Protein 2DTX (pdb70)

Radius of gyration: 23.54 Å; Cα contacts (8 Å, |Δi|>4): 1159; chains: 2; bounding box: 66×57×64 Å

Organism: Thermoplasma acidophilum (strain ATCC 25905 / DSM 1728 / JCM 9062 / NBRC 15155 / AMRC-C165) (NCBI:txid273075)

Nearest PDB structures (foldseek):
  2dtd-assembly1_A  TM=1.004E+00  e=1.703E-52  Thermoplasma acidophilum
  3vtz-assembly1_D  TM=9.836E-01  e=6.940E-35  Thermoplasma volcanium GSS1
  3vtz-assembly1_A  TM=9.794E-01  e=1.185E-34  Thermoplasma volcanium GSS1
  3vtz-assembly1_B  TM=9.765E-01  e=1.008E-33  Thermoplasma volcanium GSS1
  3uxy-assembly1_D  TM=9.498E-01  e=9.913E-24  Cereibacter sphaeroides 2.4.1

CATH classification: 3.40.50.720

Structure (mmCIF, N/CA/C/O backbone):
data_2DTX
#
_entry.id   2DTX
#
_cell.length_a   81.879
_cell.length_b   81.879
_cell.length_c   138.279
_cell.angle_alpha   90.00
_cell.angle_beta   90.00
_cell.angle_gamma   120.00
#
_symmetry.space_group_name_H-M   'P 32 2 1'
#
loop_
_entity.id
_entity.type
_entity.pdbx_description
1 polymer 'Glucose 1-dehydrogenase related protein'
2 non-polymer beta-D-mannopyranose
3 non-polymer 'SULFATE ION'
4 water water
#
loop_
_atom_site.group_PDB
_atom_site.id
_atom_site.type_symbol
_atom_site.label_atom_id
_atom_site.label_alt_id
_atom_site.label_comp_id
_atom_site.label_asym_id
_atom_site.label_entity_id
_atom_site.label_seq_id
_atom_site.pdbx_PDB_ins_code
_atom_site.Cartn_x
_atom_site.Cartn_y
_atom_site.Cartn_z
_atom_site.occupancy
_atom_site.B_iso_or_equiv
_atom_site.auth_seq_id
_atom_site.auth_comp_id
_atom_site.auth_asym_id
_atom_site.auth_atom_id
_atom_site.pdbx_PDB_model_num
ATOM 1 N N . GLY A 1 2 ? 25.750 -19.682 47.143 1.00 34.26 1 GLY A N 1
ATOM 2 C CA . GLY A 1 2 ? 25.310 -20.094 45.789 1.00 32.45 1 GLY A CA 1
ATOM 3 C C . GLY A 1 2 ? 23.839 -19.818 45.537 1.00 31.96 1 GLY A C 1
ATOM 4 O O . GLY A 1 2 ? 23.204 -19.036 46.252 1.00 33.36 1 GLY A O 1
ATOM 5 N N . PHE A 1 3 ? 23.294 -20.462 44.513 1.00 29.22 2 PHE A N 1
ATOM 6 C CA . PHE A 1 3 ? 21.894 -20.292 44.152 1.00 26.87 2 PHE A CA 1
ATOM 7 C C . PHE A 1 3 ? 21.162 -21.606 44.413 1.00 26.14 2 PHE A C 1
ATOM 8 O O . PHE A 1 3 ? 21.050 -22.484 43.543 1.00 23.64 2 PHE A O 1
ATOM 16 N N . SER A 1 4 ? 20.674 -21.721 45.645 1.00 23.88 3 SER A N 1
ATOM 17 C CA . SER A 1 4 ? 19.982 -22.908 46.130 1.00 23.63 3 SER A CA 1
ATOM 18 C C . SER A 1 4 ? 18.891 -23.462 45.228 1.00 21.53 3 SER A C 1
ATOM 19 O O . SER A 1 4 ? 18.659 -24.674 45.200 1.00 20.59 3 SER A O 1
ATOM 22 N N . ASP A 1 5 ? 18.215 -22.588 44.489 1.00 17.84 4 ASP A N 1
ATOM 23 C CA . ASP A 1 5 ? 17.125 -23.044 43.645 1.00 15.53 4 ASP A CA 1
ATOM 24 C C . ASP A 1 5 ? 17.571 -23.967 42.507 1.00 13.19 4 ASP A C 1
ATOM 25 O O . ASP A 1 5 ? 16.752 -24.676 41.936 1.00 13.57 4 ASP A O 1
ATOM 30 N N . LEU A 1 6 ? 18.865 -23.958 42.205 1.00 13.47 5 LEU A N 1
ATOM 31 C CA . LEU A 1 6 ? 19.394 -24.788 41.125 1.00 13.25 5 LEU A CA 1
ATOM 32 C C . LEU A 1 6 ? 19.564 -26.241 41.544 1.00 14.58 5 LEU A C 1
ATOM 33 O O . LEU A 1 6 ? 19.686 -27.124 40.689 1.00 15.41 5 LEU A O 1
ATOM 38 N N . ARG A 1 7 ? 19.537 -26.511 42.844 1.00 13.58 6 ARG A N 1
ATOM 39 C CA . ARG A 1 7 ? 19.725 -27.891 43.285 1.00 14.06 6 ARG A CA 1
ATOM 40 C C . ARG A 1 7 ? 18.690 -28.865 42.728 1.00 13.95 6 ARG A C 1
ATOM 41 O O . ARG A 1 7 ? 17.488 -28.581 42.677 1.00 13.83 6 ARG A O 1
ATOM 49 N N . ASP A 1 8 ? 19.206 -30.019 42.289 1.00 15.38 7 ASP A N 1
ATOM 50 C CA . ASP A 1 8 ? 18.437 -31.114 41.709 1.00 16.55 7 ASP A CA 1
ATOM 51 C C . ASP A 1 8 ? 17.824 -30.851 40.339 1.00 16.69 7 ASP A C 1
ATOM 52 O O . ASP A 1 8 ? 17.206 -31.742 39.768 1.00 18.74 7 ASP A O 1
ATOM 57 N N . LYS A 1 9 ? 17.984 -29.638 39.814 1.00 15.39 8 LYS A N 1
ATOM 58 C CA . LYS A 1 9 ? 17.429 -29.322 38.507 1.00 14.89 8 LYS A CA 1
ATOM 59 C C . LYS A 1 9 ? 18.311 -29.866 37.399 1.00 13.03 8 LYS A C 1
ATOM 60 O O . LYS A 1 9 ? 19.539 -29.958 37.558 1.00 14.05 8 LYS A O 1
ATOM 66 N N . VAL A 1 10 ? 17.667 -30.232 36.293 1.00 12.59 9 VAL A N 1
ATOM 67 C CA . VAL A 1 10 ? 18.376 -30.788 35.137 1.00 11.41 9 VAL A CA 1
ATOM 68 C C . VAL A 1 10 ? 18.913 -29.634 34.297 1.00 11.45 9 VAL A C 1
ATOM 69 O O . VAL A 1 10 ? 18.157 -28.777 33.847 1.00 12.14 9 VAL A O 1
ATOM 73 N N . VAL A 1 11 ? 20.226 -29.649 34.099 1.00 10.78 10 VAL A N 1
ATOM 74 C CA . VAL A 1 11 ? 20.945 -28.613 33.381 1.00 11.47 10 VAL A CA 1
ATOM 75 C C . VAL A 1 11 ? 21.771 -29.224 32.253 1.00 12.15 10 VAL A C 1
ATOM 76 O O . VAL A 1 11 ? 22.598 -30.115 32.486 1.00 12.20 10 VAL A O 1
ATOM 80 N N . ILE A 1 12 ? 21.538 -28.741 31.038 1.00 10.96 11 ILE A N 1
ATOM 81 C CA . ILE A 1 12 ? 22.291 -29.207 29.881 1.00 11.60 11 ILE A CA 1
ATOM 82 C C . ILE A 1 12 ? 23.285 -28.104 29.532 1.00 11.96 11 ILE A C 1
ATOM 83 O O . ILE A 1 12 ? 22.904 -26.936 29.473 1.00 12.62 11 ILE A O 1
ATOM 88 N N . VAL A 1 13 ? 24.551 -28.463 29.335 1.00 11.40 12 VAL A N 1
ATOM 89 C CA . VAL A 1 13 ? 25.559 -27.484 28.933 1.00 12.02 12 VAL A CA 1
ATOM 90 C C . VAL A 1 13 ? 26.248 -28.015 27.674 1.00 12.20 12 VAL A C 1
ATOM 91 O O . VAL A 1 13 ? 26.733 -29.148 27.675 1.00 13.91 12 VAL A O 1
ATOM 95 N N . THR A 1 14 ? 26.287 -27.224 26.598 1.00 11.80 13 THR A N 1
ATOM 96 C CA . THR A 1 14 ? 26.966 -27.712 25.400 1.00 12.91 13 THR A CA 1
ATOM 97 C C . THR A 1 14 ? 28.437 -27.299 25.414 1.00 13.94 13 THR A C 1
ATOM 98 O O . THR A 1 14 ? 28.803 -26.257 25.977 1.00 13.74 13 THR A O 1
ATOM 102 N N . GLY A 1 15 ? 29.285 -28.137 24.827 1.00 15.11 14 GLY A N 1
ATOM 103 C CA . GLY A 1 15 ? 30.712 -27.844 24.778 1.00 16.53 14 GLY A CA 1
ATOM 104 C C . GLY A 1 15 ? 31.314 -27.693 26.165 1.00 17.57 14 GLY A C 1
ATOM 105 O O . GLY A 1 15 ? 32.083 -26.756 26.428 1.00 17.24 14 GLY A O 1
ATOM 106 N N . ALA A 1 16 ? 31.011 -28.647 27.043 1.00 17.25 15 ALA A N 1
ATOM 107 C CA . ALA A 1 16 ? 31.471 -28.585 28.421 1.00 19.56 15 ALA A CA 1
ATOM 108 C C . ALA A 1 16 ? 32.587 -29.548 28.791 1.00 20.48 15 ALA A C 1
ATOM 109 O O . ALA A 1 16 ? 32.706 -29.934 29.945 1.00 21.30 15 ALA A O 1
ATOM 111 N N . SER A 1 17 ? 33.403 -29.929 27.818 1.00 22.61 16 SER A N 1
ATOM 112 C CA . SER A 1 17 ? 34.504 -30.834 28.103 1.00 25.38 16 SER A CA 1
ATOM 113 C C . SER A 1 17 ? 35.772 -30.088 28.517 1.00 26.12 16 SER A C 1
ATOM 114 O O . SER A 1 17 ? 36.676 -30.676 29.115 1.00 27.11 16 SER A O 1
ATOM 117 N N . MET A 1 18 ? 35.838 -28.793 28.215 1.00 25.54 17 MET A N 1
ATOM 118 C CA . MET A 1 18 ? 37.001 -27.983 28.577 1.00 25.49 17 MET A CA 1
ATOM 119 C C . MET A 1 18 ? 36.619 -26.510 28.739 1.00 23.45 17 MET A C 1
ATOM 120 O O . MET A 1 18 ? 35.476 -26.134 28.499 1.00 22.15 17 MET A O 1
ATOM 125 N N . GLY A 1 19 ? 37.593 -25.700 29.150 1.00 21.04 18 GLY A N 1
ATOM 126 C CA . GLY A 1 19 ? 37.414 -24.263 29.299 1.00 20.98 18 GLY A CA 1
ATOM 127 C C . GLY A 1 19 ? 36.194 -23.745 30.030 1.00 18.31 18 GLY A C 1
ATOM 128 O O . GLY A 1 19 ? 35.809 -24.272 31.069 1.00 19.38 18 GLY A O 1
ATOM 129 N N . ILE A 1 20 ? 35.592 -22.694 29.482 1.00 17.11 19 ILE A N 1
ATOM 130 C CA . ILE A 1 20 ? 34.421 -22.092 30.089 1.00 16.25 19 ILE A CA 1
ATOM 131 C C . ILE A 1 20 ? 33.289 -23.098 30.261 1.00 14.43 19 ILE A C 1
ATOM 132 O O . ILE A 1 20 ? 32.649 -23.134 31.308 1.00 15.17 19 ILE A O 1
ATOM 137 N N . GLY A 1 21 ? 33.048 -23.922 29.243 1.00 14.84 20 GLY A N 1
ATOM 138 C CA . GLY A 1 21 ? 31.980 -24.904 29.330 1.00 14.34 20 GLY A CA 1
ATOM 139 C C . GLY A 1 21 ? 32.171 -25.865 30.485 1.00 13.88 20 GLY A C 1
ATOM 140 O O . GLY A 1 21 ? 31.219 -26.213 31.184 1.00 13.40 20 GLY A O 1
ATOM 141 N N . ARG A 1 22 ? 33.406 -26.307 30.695 1.00 14.79 21 ARG A N 1
ATOM 142 C CA . ARG A 1 22 ? 33.665 -27.221 31.792 1.00 16.52 21 ARG A CA 1
ATOM 143 C C . ARG A 1 22 ? 33.471 -26.494 33.122 1.00 15.33 21 ARG A C 1
ATOM 144 O O . ARG A 1 22 ? 32.944 -27.053 34.068 1.00 16.19 21 ARG A O 1
ATOM 152 N N . ALA A 1 23 ? 33.878 -25.232 33.174 1.00 14.73 22 ALA A N 1
ATOM 153 C CA . ALA A 1 23 ? 33.729 -24.454 34.393 1.00 15.08 22 ALA A CA 1
ATOM 154 C C . ALA A 1 23 ? 32.249 -24.267 34.712 1.00 13.72 22 ALA A C 1
ATOM 155 O O . ALA A 1 23 ? 31.835 -24.312 35.876 1.00 14.63 22 ALA A O 1
ATOM 157 N N . ILE A 1 24 ? 31.442 -24.058 33.679 1.00 13.30 23 ILE A N 1
ATOM 158 C CA . ILE A 1 24 ? 30.001 -23.892 33.889 1.00 13.14 23 ILE A CA 1
ATOM 159 C C . ILE A 1 24 ? 29.399 -25.196 34.400 1.00 13.74 23 ILE A C 1
ATOM 160 O O . ILE A 1 24 ? 28.636 -25.213 35.363 1.00 14.12 23 ILE A O 1
ATOM 165 N N . ALA A 1 25 ? 29.758 -26.304 33.760 1.00 13.75 24 ALA A N 1
ATOM 166 C CA . ALA A 1 25 ? 29.235 -27.596 34.191 1.00 14.51 24 ALA A CA 1
ATOM 167 C C . ALA A 1 25 ? 29.609 -27.868 35.649 1.00 14.20 24 ALA A C 1
ATOM 168 O O . ALA A 1 25 ? 28.765 -28.289 36.439 1.00 15.69 24 ALA A O 1
ATOM 170 N N . GLU A 1 26 ? 30.864 -27.613 36.009 1.00 14.84 25 GLU A N 1
ATOM 171 C CA . GLU A 1 26 ? 31.323 -27.851 37.379 1.00 16.09 25 GLU A CA 1
ATOM 172 C C . GLU A 1 26 ? 30.599 -26.969 38.398 1.00 16.61 25 GLU A C 1
ATOM 173 O O . GLU A 1 26 ? 30.278 -27.427 39.503 1.00 17.00 25 GLU A O 1
ATOM 179 N N . ARG A 1 27 ? 30.341 -25.712 38.040 1.00 14.84 26 ARG A N 1
ATOM 180 C CA . ARG A 1 27 ? 29.619 -24.818 38.947 1.00 14.47 26 ARG A CA 1
ATOM 181 C C . ARG A 1 27 ? 28.215 -25.358 39.202 1.00 13.32 26 ARG A C 1
ATOM 182 O O . ARG A 1 27 ? 27.755 -25.388 40.342 1.00 14.22 26 ARG A O 1
ATOM 190 N N . PHE A 1 28 ? 27.509 -25.773 38.153 1.00 12.51 27 PHE A N 1
ATOM 191 C CA . PHE A 1 28 ? 26.181 -26.329 38.369 1.00 12.81 27 PHE A CA 1
ATOM 192 C C . PHE A 1 28 ? 26.246 -27.614 39.207 1.00 13.82 27 PHE A C 1
ATOM 193 O O . PHE A 1 28 ? 25.354 -27.862 40.013 1.00 14.79 27 PHE A O 1
ATOM 201 N N . VAL A 1 29 ? 27.283 -28.427 39.018 1.00 14.84 28 VAL A N 1
ATOM 202 C CA . VAL A 1 29 ? 27.409 -29.635 39.837 1.00 15.80 28 VAL A CA 1
ATOM 203 C C . VAL A 1 29 ? 27.556 -29.180 41.297 1.00 17.03 28 VAL A C 1
ATOM 204 O O . VAL A 1 29 ? 26.925 -29.742 42.197 1.00 16.53 28 VAL A O 1
ATOM 208 N N . ASP A 1 30 ? 28.362 -28.151 41.532 1.00 16.81 29 ASP A N 1
ATOM 209 C CA . ASP A 1 30 ? 28.546 -27.657 42.903 1.00 17.74 29 ASP A CA 1
ATOM 210 C C . ASP A 1 30 ? 27.246 -27.105 43.495 1.00 18.18 29 ASP A C 1
ATOM 211 O O . ASP A 1 30 ? 27.064 -27.122 44.720 1.00 18.82 29 ASP A O 1
ATOM 216 N N . GLU A 1 31 ? 26.346 -26.624 42.635 1.00 16.09 30 GLU A N 1
ATOM 217 C CA . GLU A 1 31 ? 25.058 -26.097 43.080 1.00 17.15 30 GLU A CA 1
ATOM 218 C C . GLU A 1 31 ? 24.079 -27.234 43.362 1.00 17.51 30 GLU A C 1
ATOM 219 O O . GLU A 1 31 ? 22.958 -27.006 43.826 1.00 18.50 30 GLU A O 1
ATOM 225 N N . GLY A 1 32 ? 24.502 -28.461 43.071 1.00 16.66 31 GLY A N 1
ATOM 226 C CA . GLY A 1 32 ? 23.633 -29.599 43.300 1.00 16.43 31 GLY A CA 1
ATOM 227 C C . GLY A 1 32 ? 22.751 -30.001 42.130 1.00 15.40 31 GLY A C 1
ATOM 228 O O . GLY A 1 32 ? 21.878 -30.841 42.285 1.00 16.26 31 GLY A O 1
ATOM 229 N N . SER A 1 33 ? 22.960 -29.404 40.957 1.00 15.14 32 SER A N 1
ATOM 230 C CA . SER A 1 33 ? 22.157 -29.743 39.795 1.00 14.09 32 SER A CA 1
ATOM 231 C C . SER A 1 33 ? 22.591 -31.075 39.179 1.00 14.39 32 SER A C 1
ATOM 232 O O . SER A 1 33 ? 23.675 -31.581 39.473 1.00 16.25 32 SER A O 1
ATOM 235 N N . LYS A 1 34 ? 21.723 -31.615 38.332 1.00 14.88 33 LYS A N 1
ATOM 236 C CA . LYS A 1 34 ? 21.982 -32.843 37.579 1.00 14.91 33 LYS A CA 1
ATOM 237 C C . LYS A 1 34 ? 22.414 -32.279 36.225 1.00 13.14 33 LYS A C 1
ATOM 238 O O . LYS A 1 34 ? 21.586 -31.766 35.467 1.00 14.35 33 LYS A O 1
ATOM 244 N N . VAL A 1 35 ? 23.710 -32.374 35.938 1.00 14.57 34 VAL A N 1
ATOM 245 C CA . VAL A 1 35 ? 24.286 -31.792 34.726 1.00 14.09 34 VAL A CA 1
ATOM 246 C C . VAL A 1 35 ? 24.651 -32.776 33.634 1.00 14.81 34 VAL A C 1
ATOM 247 O O . VAL A 1 35 ? 25.199 -33.843 33.921 1.00 15.83 34 VAL A O 1
ATOM 251 N N . ILE A 1 36 ? 24.335 -32.410 32.393 1.00 14.34 35 ILE A N 1
ATOM 252 C CA . ILE A 1 36 ? 24.673 -33.236 31.237 1.00 14.44 35 ILE A CA 1
ATOM 253 C C . ILE A 1 36 ? 25.386 -32.375 30.209 1.00 15.65 35 ILE A C 1
ATOM 254 O O . ILE A 1 36 ? 24.872 -31.335 29.778 1.00 15.53 35 ILE A O 1
ATOM 259 N N . ASP A 1 37 ? 26.571 -32.830 29.822 1.00 15.27 36 ASP A N 1
ATOM 260 C CA . ASP A 1 37 ? 27.406 -32.160 28.832 1.00 15.75 36 ASP A CA 1
ATOM 261 C C . ASP A 1 37 ? 27.120 -32.724 27.447 1.00 16.09 36 ASP A C 1
ATOM 262 O O . ASP A 1 37 ? 27.072 -33.945 27.270 1.00 17.73 36 ASP A O 1
ATOM 267 N N . LEU A 1 38 ? 26.855 -31.854 26.478 1.00 14.63 37 LEU A N 1
ATOM 268 C CA . LEU A 1 38 ? 26.665 -32.304 25.092 1.00 15.14 37 LEU A CA 1
ATOM 269 C C . LEU A 1 38 ? 27.884 -31.785 24.334 1.00 16.20 37 LEU A C 1
ATOM 270 O O . LEU A 1 38 ? 28.035 -30.578 24.116 1.00 15.75 37 LEU A O 1
ATOM 275 N N . SER A 1 39 ? 28.781 -32.694 23.962 1.00 15.58 38 SER A N 1
ATOM 276 C CA . SER A 1 39 ? 29.964 -32.283 23.227 1.00 16.64 38 SER A CA 1
ATOM 277 C C . SER A 1 39 ? 30.527 -33.458 22.446 1.00 18.70 38 SER A C 1
ATOM 278 O O . SER A 1 39 ? 30.137 -34.610 22.666 1.00 17.39 38 SER A O 1
ATOM 281 N N . ILE A 1 40 ? 31.443 -33.165 21.533 1.00 20.86 39 ILE A N 1
ATOM 282 C CA . ILE A 1 40 ? 32.054 -34.227 20.741 1.00 25.19 39 ILE A CA 1
ATOM 283 C C . ILE A 1 40 ? 33.204 -34.918 21.480 1.00 28.17 39 ILE A C 1
ATOM 284 O O . ILE A 1 40 ? 33.580 -36.045 21.138 1.00 29.66 39 ILE A O 1
ATOM 289 N N . HIS A 1 41 ? 33.756 -34.256 22.492 1.00 29.86 40 HIS A N 1
ATOM 290 C CA . HIS A 1 41 ? 34.860 -34.825 23.267 1.00 33.44 40 HIS A CA 1
ATOM 291 C C . HIS A 1 41 ? 34.390 -35.341 24.621 1.00 34.65 40 HIS A C 1
ATOM 292 O O . HIS A 1 41 ? 33.523 -34.746 25.252 1.00 33.94 40 HIS A O 1
ATOM 299 N N . ASP A 1 42 ? 34.976 -36.444 25.072 1.00 37.49 41 ASP A N 1
ATOM 300 C CA . ASP A 1 42 ? 34.616 -37.012 26.366 1.00 40.50 41 ASP A CA 1
ATOM 301 C C . ASP A 1 42 ? 35.349 -36.210 27.445 1.00 41.64 41 ASP A C 1
ATOM 302 O O . ASP A 1 42 ? 36.577 -36.097 27.420 1.00 41.55 41 ASP A O 1
ATOM 307 N N . PRO A 1 43 ? 34.604 -35.643 28.407 1.00 42.52 42 PRO A N 1
ATOM 308 C CA . PRO A 1 43 ? 35.205 -34.850 29.484 1.00 43.62 42 PRO A CA 1
ATOM 309 C C . PRO A 1 43 ? 36.084 -35.671 30.420 1.00 44.99 42 PRO A C 1
ATOM 310 O O . PRO A 1 43 ? 36.656 -35.136 31.374 1.00 45.60 42 PRO A O 1
ATOM 314 N N . GLY A 1 44 ? 36.199 -36.963 30.133 1.00 45.62 43 GLY A N 1
ATOM 3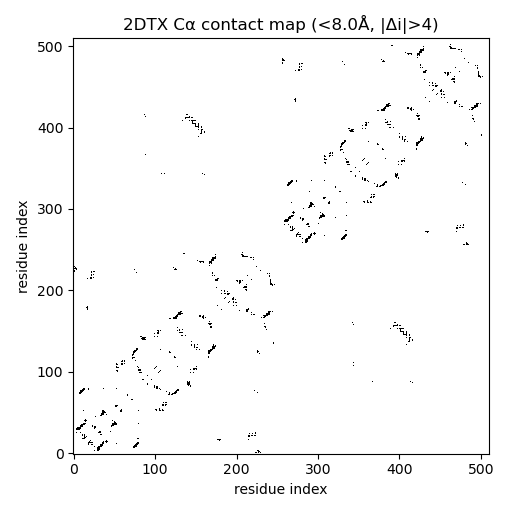15 C CA . GLY A 1 44 ? 36.999 -37.832 30.973 1.00 46.65 43 GLY A CA 1
ATOM 316 C C . GLY A 1 44 ? 36.307 -37.973 32.312 1.00 47.26 43 GLY A C 1
ATOM 317 O O . GLY A 1 44 ? 35.091 -37.795 32.404 1.00 47.93 43 GLY A O 1
ATOM 318 N N . GLU A 1 45 ? 37.067 -38.290 33.354 1.00 47.42 44 GLU A N 1
ATOM 319 C CA . GLU A 1 45 ? 36.482 -38.434 34.679 1.00 47.22 44 GLU A CA 1
ATOM 320 C C . GLU A 1 45 ? 35.910 -37.096 35.139 1.00 46.11 44 GLU A C 1
ATOM 321 O O . GLU A 1 45 ? 36.642 -36.194 35.539 1.00 46.33 44 GLU A O 1
ATOM 327 N N . ALA A 1 46 ? 34.591 -36.969 35.055 1.00 44.53 45 ALA A N 1
ATOM 328 C CA . ALA A 1 46 ? 33.912 -35.745 35.461 1.00 42.07 45 ALA A CA 1
ATOM 329 C C . ALA A 1 46 ? 32.738 -36.115 36.346 1.00 40.83 45 ALA A C 1
ATOM 330 O O . ALA A 1 46 ? 32.253 -37.248 36.305 1.00 40.93 45 ALA A O 1
ATOM 332 N N . LYS A 1 47 ? 32.284 -35.160 37.148 1.00 38.28 46 LYS A N 1
ATOM 333 C CA . LYS A 1 47 ? 31.163 -35.400 38.042 1.00 36.39 46 LYS A CA 1
ATOM 334 C C . LYS A 1 47 ? 29.841 -35.239 37.311 1.00 33.78 46 LYS A C 1
ATOM 335 O O . LYS A 1 47 ? 28.785 -35.582 37.839 1.00 35.59 46 LYS A O 1
ATOM 341 N N . TYR A 1 48 ? 29.891 -34.719 36.093 1.00 28.67 47 TYR A N 1
ATOM 342 C CA . TYR A 1 48 ? 28.668 -34.558 35.331 1.00 24.09 47 TYR A CA 1
ATOM 343 C C . TYR A 1 48 ? 28.552 -35.626 34.244 1.00 22.03 47 TYR A C 1
ATOM 344 O O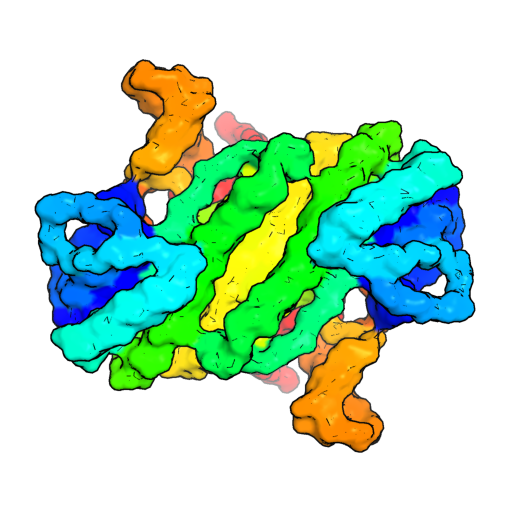 . TYR A 1 48 ? 29.532 -36.282 33.892 1.00 21.86 47 TYR A O 1
ATOM 353 N N . ASP A 1 49 ? 27.338 -35.804 33.743 1.00 21.09 48 ASP A N 1
ATOM 354 C CA . ASP A 1 49 ? 27.043 -36.790 32.707 1.00 21.50 48 ASP A CA 1
ATOM 355 C C . ASP A 1 49 ? 27.511 -36.231 31.367 1.00 21.03 48 ASP A C 1
ATOM 356 O O . ASP A 1 49 ? 27.754 -35.027 31.245 1.00 20.04 48 ASP A O 1
ATOM 361 N N . HIS A 1 50 ? 27.665 -37.099 30.370 1.00 19.91 49 HIS A N 1
ATOM 362 C CA . HIS A 1 50 ? 28.094 -36.664 29.041 1.00 19.05 49 HIS A CA 1
ATOM 363 C C . HIS A 1 50 ? 27.427 -37.495 27.961 1.00 19.16 49 HIS A C 1
ATOM 364 O O . HIS A 1 50 ? 27.210 -38.704 28.131 1.00 19.16 49 HIS A O 1
ATOM 371 N N . ILE A 1 51 ? 27.058 -36.835 26.866 1.00 17.71 50 ILE A N 1
ATOM 372 C CA . ILE A 1 51 ? 26.486 -37.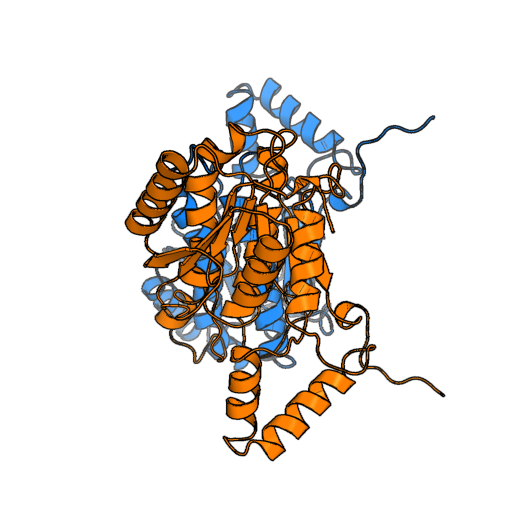522 25.710 1.00 17.73 50 ILE A CA 1
ATOM 373 C C . ILE A 1 51 ? 27.266 -37.012 24.516 1.00 18.51 50 ILE A C 1
ATOM 374 O O . ILE A 1 51 ? 27.415 -35.807 24.341 1.00 17.24 50 ILE A O 1
ATOM 379 N N . GLU A 1 52 ? 27.794 -37.933 23.710 1.00 18.34 51 GLU A N 1
ATOM 380 C CA . GLU A 1 52 ? 28.547 -37.548 22.529 1.00 19.28 51 GLU A CA 1
ATOM 381 C C . GLU A 1 52 ? 27.559 -36.853 21.602 1.00 17.98 51 GLU A C 1
ATOM 382 O O . GLU A 1 52 ? 26.551 -37.434 21.183 1.00 17.20 51 GLU A O 1
ATOM 388 N N . CYS A 1 53 ? 27.832 -35.591 21.285 1.00 15.45 52 CYS A N 1
ATOM 389 C CA . CYS A 1 53 ? 26.909 -34.853 20.442 1.00 15.21 52 CYS A CA 1
ATOM 390 C C . CYS A 1 53 ? 27.581 -33.695 19.710 1.00 15.00 52 CYS A C 1
ATOM 391 O O . CYS A 1 53 ? 28.288 -32.886 20.328 1.00 16.45 52 CYS A O 1
ATOM 394 N N . ASP A 1 54 ? 27.371 -33.642 18.396 1.00 14.53 53 ASP A N 1
ATOM 395 C CA . ASP A 1 54 ? 27.897 -32.585 17.535 1.00 14.90 53 ASP A CA 1
ATOM 396 C C . ASP A 1 54 ? 26.739 -31.594 17.395 1.00 15.29 53 ASP A C 1
ATOM 397 O O . ASP A 1 54 ? 25.713 -31.916 16.804 1.00 13.78 53 ASP A O 1
ATOM 402 N N . VAL A 1 55 ? 26.897 -30.389 17.952 1.00 14.16 54 VAL A N 1
ATOM 403 C CA . VAL A 1 55 ? 25.823 -29.406 17.881 1.00 14.11 54 VAL A CA 1
ATOM 404 C C . VAL A 1 55 ? 25.428 -28.940 16.488 1.00 13.53 54 VAL A C 1
ATOM 405 O O . VAL A 1 55 ? 24.385 -28.313 16.339 1.00 15.37 54 VAL A O 1
ATOM 409 N N . THR A 1 56 ? 26.239 -29.234 15.466 1.00 14.01 55 THR A N 1
ATOM 410 C CA . THR A 1 56 ? 25.865 -28.829 14.115 1.00 14.71 55 THR A CA 1
ATOM 411 C C . THR A 1 56 ? 24.949 -29.859 13.445 1.00 14.77 55 THR A C 1
ATOM 412 O O . THR A 1 56 ? 24.448 -29.629 12.346 1.00 14.60 55 THR A O 1
ATOM 416 N N . ASN A 1 57 ? 24.744 -30.990 14.117 1.00 14.42 56 ASN A N 1
ATOM 417 C CA . ASN A 1 57 ? 23.879 -32.058 13.608 1.00 14.26 56 ASN A CA 1
ATOM 418 C C . ASN A 1 57 ? 22.558 -31.958 14.368 1.00 13.73 56 ASN A C 1
ATOM 419 O O . ASN A 1 57 ? 22.456 -32.422 15.503 1.00 16.03 56 ASN A O 1
ATOM 424 N N . PRO A 1 58 ? 21.530 -31.363 13.748 1.00 13.39 57 PRO A N 1
ATOM 425 C CA . PRO A 1 58 ? 20.242 -31.218 14.432 1.00 13.96 57 PRO A CA 1
ATOM 426 C C . PRO A 1 58 ? 19.586 -32.517 14.849 1.00 15.32 57 PRO A C 1
ATOM 427 O O . PRO A 1 58 ? 18.891 -32.560 15.849 1.00 15.25 57 PRO A O 1
ATOM 431 N N . ASP A 1 59 ? 19.813 -33.586 14.094 1.00 14.89 58 ASP A N 1
ATOM 432 C CA . ASP A 1 59 ? 19.216 -34.862 14.463 1.00 14.21 58 ASP A CA 1
ATOM 433 C C . ASP A 1 59 ? 19.857 -35.452 15.711 1.00 13.55 58 ASP A C 1
ATOM 434 O O . ASP A 1 59 ? 19.156 -36.006 16.565 1.00 14.59 58 ASP A O 1
ATOM 439 N N . GLN A 1 60 ? 21.179 -35.340 15.824 1.00 13.78 59 GLN A N 1
ATOM 440 C CA . GLN A 1 60 ? 21.872 -35.837 17.000 1.00 13.90 59 GLN A CA 1
ATOM 441 C C . GLN A 1 60 ? 21.511 -34.948 18.205 1.00 13.90 59 GLN A C 1
ATOM 442 O O . GLN A 1 60 ? 21.356 -35.433 19.320 1.00 14.29 59 GLN A O 1
ATOM 448 N N . VAL A 1 61 ? 21.392 -33.644 17.978 1.00 13.14 60 VAL A N 1
ATOM 449 C CA . VAL A 1 61 ? 21.027 -32.741 19.070 1.00 13.67 60 VAL A CA 1
ATOM 450 C C . VAL A 1 61 ? 19.631 -33.105 19.570 1.00 13.73 60 VAL A C 1
ATOM 451 O O . VAL A 1 61 ? 19.421 -33.234 20.776 1.00 14.24 60 VAL A O 1
ATOM 455 N N . LYS A 1 62 ? 18.682 -33.259 18.650 1.00 14.13 61 LYS A N 1
ATOM 456 C CA . LYS A 1 62 ? 17.320 -33.631 19.022 1.00 14.41 61 LYS A CA 1
ATOM 457 C C . LYS A 1 62 ? 17.323 -34.957 19.793 1.00 14.23 61 LYS A C 1
ATOM 458 O O . LYS A 1 62 ? 16.753 -35.054 20.873 1.00 14.57 61 LYS A O 1
ATOM 464 N N . ALA A 1 63 ? 17.982 -35.970 19.244 1.00 14.36 62 ALA A N 1
ATOM 465 C CA . ALA A 1 63 ? 18.016 -37.283 19.907 1.00 14.74 62 ALA A CA 1
ATOM 466 C C . ALA A 1 63 ? 18.598 -37.220 21.305 1.00 15.71 62 ALA A C 1
ATOM 467 O O . ALA A 1 63 ? 18.081 -37.863 22.227 1.00 16.23 62 ALA A O 1
ATOM 469 N N . SER A 1 64 ? 19.678 -36.457 21.474 1.00 14.66 63 SER A N 1
ATOM 470 C CA . SER A 1 64 ? 20.334 -36.329 22.775 1.00 15.23 63 SER A CA 1
ATOM 471 C C . SER A 1 64 ? 19.432 -35.664 23.800 1.00 14.90 63 SER A C 1
ATOM 472 O O . SER A 1 64 ? 19.364 -36.112 24.952 1.00 16.34 63 SER A O 1
ATOM 475 N N . ILE A 1 65 ? 18.749 -34.601 23.386 1.00 15.71 64 ILE A N 1
ATOM 476 C CA . ILE A 1 65 ? 17.832 -33.890 24.268 1.00 15.44 64 ILE A CA 1
ATOM 477 C C . ILE A 1 65 ? 16.604 -34.753 24.590 1.00 17.17 64 ILE A C 1
ATOM 478 O O . ILE A 1 65 ? 16.155 -34.790 25.740 1.00 17.04 64 ILE A O 1
ATOM 483 N N . ASP A 1 66 ? 16.074 -35.459 23.594 1.00 16.63 65 ASP A N 1
ATOM 484 C CA . ASP A 1 66 ? 14.928 -36.346 23.838 1.00 17.14 65 ASP A CA 1
ATOM 485 C C . ASP A 1 66 ? 15.346 -37.375 24.892 1.00 18.02 65 ASP A C 1
ATOM 486 O O . ASP A 1 66 ? 14.592 -37.682 25.815 1.00 18.18 65 ASP A O 1
ATOM 491 N N . HIS A 1 67 ? 16.557 -37.907 24.747 1.00 17.67 66 HIS A N 1
ATOM 492 C CA . HIS A 1 67 ? 17.074 -38.901 25.684 1.00 18.40 66 HIS A CA 1
ATOM 493 C C . HIS A 1 67 ? 17.197 -38.342 27.094 1.00 19.06 66 HIS A C 1
ATOM 494 O O . HIS A 1 67 ? 16.837 -39.000 28.070 1.00 18.53 66 HIS A O 1
ATOM 501 N N . ILE A 1 68 ? 17.716 -37.128 27.211 1.00 17.10 67 ILE A N 1
ATOM 502 C CA . ILE A 1 68 ? 17.854 -36.529 28.524 1.00 16.69 67 ILE A CA 1
ATOM 503 C C . ILE A 1 68 ? 16.500 -36.356 29.197 1.00 16.57 67 ILE A C 1
ATOM 504 O O . ILE A 1 68 ? 16.350 -36.659 30.379 1.00 18.10 67 ILE A O 1
ATOM 509 N N . PHE A 1 69 ? 15.504 -35.879 28.461 1.00 17.57 68 PHE A N 1
ATOM 510 C CA . PHE A 1 69 ? 14.200 -35.684 29.074 1.00 17.80 68 PHE A CA 1
ATOM 511 C C . PHE A 1 69 ? 13.625 -37.012 29.551 1.00 19.67 68 PHE A C 1
ATOM 512 O O . PHE A 1 69 ? 13.051 -37.092 30.636 1.00 18.90 68 PHE A O 1
ATOM 520 N N . LYS A 1 70 ? 13.800 -38.055 28.748 1.00 20.02 69 LYS A N 1
ATOM 521 C CA . LYS A 1 70 ? 13.278 -39.372 29.108 1.00 23.06 69 LYS A CA 1
ATOM 522 C C . LYS A 1 70 ? 13.987 -39.951 30.333 1.00 23.63 69 LYS A C 1
ATOM 523 O O . LYS A 1 70 ? 13.350 -40.543 31.219 1.00 24.56 69 LYS A O 1
ATOM 529 N N . GLU A 1 71 ? 15.301 -39.769 30.389 1.00 22.52 70 GLU A N 1
ATOM 530 C CA . GLU A 1 71 ? 16.111 -40.291 31.486 1.00 23.01 70 GLU A CA 1
ATOM 531 C C . GLU A 1 71 ? 15.974 -39.524 32.803 1.00 23.75 70 GLU A C 1
ATOM 532 O O . GLU A 1 71 ? 15.901 -40.129 33.879 1.00 23.29 70 GLU A O 1
ATOM 538 N N . TYR A 1 72 ? 15.922 -38.197 32.714 1.00 21.90 71 TYR A N 1
ATOM 539 C CA . TYR A 1 72 ? 15.853 -37.351 33.900 1.00 22.16 71 TYR A CA 1
ATOM 540 C C . TYR A 1 72 ? 14.474 -36.817 34.282 1.00 21.50 71 TYR A C 1
ATOM 541 O O . TYR A 1 72 ? 14.279 -36.387 35.420 1.00 22.26 71 TYR A O 1
ATOM 550 N N . GLY A 1 73 ? 13.533 -36.822 33.341 1.00 19.08 72 GLY A N 1
ATOM 551 C CA . GLY A 1 73 ? 12.180 -36.364 33.619 1.00 18.81 72 GLY A CA 1
ATOM 552 C C . GLY A 1 73 ? 11.851 -34.900 33.409 1.00 18.03 72 GLY A C 1
ATOM 553 O O . GLY A 1 73 ? 10.680 -34.507 33.460 1.00 18.36 72 GLY A O 1
ATOM 554 N N . SER A 1 74 ? 12.875 -34.091 33.155 1.00 16.78 73 SER A N 1
ATOM 555 C CA . SER A 1 74 ? 12.660 -32.667 32.930 1.00 16.62 73 SER A CA 1
ATOM 556 C C . SER A 1 74 ? 13.938 -32.040 32.424 1.00 15.74 73 SER A C 1
ATOM 557 O O . SER A 1 74 ? 14.985 -32.675 32.410 1.00 14.15 73 SER A O 1
ATOM 560 N N . ILE A 1 75 ? 13.823 -30.794 31.980 1.00 15.45 74 ILE A N 1
ATOM 561 C CA . ILE A 1 75 ? 14.990 -30.004 31.577 1.00 14.92 74 ILE A CA 1
ATOM 562 C C . ILE A 1 75 ? 14.627 -28.598 32.043 1.00 13.09 74 ILE A C 1
ATOM 563 O O . ILE A 1 75 ? 13.651 -28.016 31.569 1.00 16.28 74 ILE A O 1
ATOM 568 N N . SER A 1 76 ? 15.404 -28.070 32.983 1.00 13.02 75 SER A N 1
ATOM 569 C CA . SER A 1 76 ? 15.148 -26.734 33.528 1.00 14.14 75 SER A CA 1
ATOM 570 C C . SER A 1 76 ? 16.067 -25.644 32.995 1.00 13.44 75 SER A C 1
ATOM 571 O O . SER A 1 76 ? 15.658 -24.486 32.903 1.00 13.38 75 SER A O 1
ATOM 574 N N . VAL A 1 77 ? 17.306 -26.002 32.685 1.00 12.30 76 VAL A N 1
ATOM 575 C CA . VAL A 1 77 ? 18.263 -25.009 32.195 1.00 12.55 76 VAL A CA 1
ATOM 576 C C . VAL A 1 77 ? 19.053 -25.538 31.020 1.00 12.54 76 VAL A C 1
ATOM 577 O O . VAL A 1 77 ? 19.457 -26.696 31.020 1.00 11.37 76 VAL A O 1
ATOM 581 N N . LEU A 1 78 ? 19.247 -24.690 30.011 1.00 11.55 77 LEU A N 1
ATOM 582 C CA . LEU A 1 78 ? 20.082 -25.041 28.867 1.00 11.16 77 LEU A CA 1
ATOM 583 C C . LEU A 1 78 ? 21.114 -23.933 28.743 1.00 10.98 77 LEU A C 1
ATOM 584 O O . LEU A 1 78 ? 20.758 -22.762 28.683 1.00 11.22 77 LEU A O 1
ATOM 589 N N . VAL A 1 79 ? 22.388 -24.309 28.743 1.00 10.86 78 VAL A N 1
ATOM 590 C CA . VAL A 1 79 ? 23.458 -23.352 28.555 1.00 11.67 78 VAL A CA 1
ATOM 591 C C . VAL A 1 79 ? 24.113 -23.662 27.217 1.00 11.74 78 VAL A C 1
ATOM 592 O O . VAL A 1 79 ? 24.732 -24.718 27.042 1.00 11.36 78 VAL A O 1
ATOM 596 N N . ASN A 1 80 ? 23.943 -22.757 26.258 1.00 10.83 79 ASN A N 1
ATOM 597 C CA . ASN A 1 80 ? 24.573 -22.917 24.942 1.00 10.62 79 ASN A CA 1
ATOM 598 C C . ASN A 1 80 ? 25.952 -22.294 25.044 1.00 11.73 79 ASN A C 1
ATOM 599 O O . ASN A 1 80 ? 26.067 -21.088 25.290 1.00 11.27 79 ASN A O 1
ATOM 604 N N . ASN A 1 81 ? 26.985 -23.112 24.859 1.00 11.79 80 ASN A N 1
ATOM 605 C CA . ASN A 1 81 ? 28.362 -22.652 24.978 1.00 12.20 80 ASN A CA 1
ATOM 606 C C . ASN A 1 81 ? 29.322 -23.117 23.872 1.00 13.32 80 ASN A C 1
ATOM 607 O O . ASN A 1 81 ? 30.286 -22.422 23.557 1.00 15.21 80 ASN A O 1
ATOM 612 N N . ALA A 1 82 ? 29.072 -24.293 23.312 1.00 12.71 81 ALA A N 1
ATOM 613 C CA . ALA A 1 82 ? 29.933 -24.839 22.266 1.00 14.77 81 ALA A CA 1
ATOM 614 C C . ALA A 1 82 ? 30.230 -23.813 21.182 1.00 15.46 81 ALA A C 1
ATOM 615 O O . ALA A 1 82 ? 29.337 -23.210 20.612 1.00 15.02 81 ALA A O 1
ATOM 617 N N . GLY A 1 83 ? 31.507 -23.627 20.893 1.00 17.32 82 GLY A N 1
ATOM 618 C CA . GLY A 1 83 ? 31.858 -22.672 19.862 1.00 16.43 82 GLY A CA 1
ATOM 619 C C . GLY A 1 83 ? 33.283 -22.843 19.398 1.00 16.61 82 GLY A C 1
ATOM 620 O O . GLY A 1 83 ? 34.082 -23.524 20.043 1.00 19.11 82 GLY A O 1
ATOM 621 N N . ILE A 1 84 ? 33.599 -22.199 18.281 1.00 17.23 83 ILE A N 1
ATOM 622 C CA . ILE A 1 84 ? 34.942 -22.252 17.720 1.00 17.39 83 ILE A CA 1
ATOM 623 C C . ILE A 1 84 ? 35.362 -20.892 17.170 1.00 17.90 83 ILE A C 1
ATOM 624 O O . ILE A 1 84 ? 34.550 -19.968 17.018 1.00 16.45 83 ILE A O 1
ATOM 629 N N . GLU A 1 85 ? 36.655 -20.771 16.888 1.00 18.00 84 GLU A N 1
ATOM 630 C CA . GLU A 1 85 ? 37.186 -19.561 16.289 1.00 19.13 84 GLU A CA 1
ATOM 631 C C . GLU A 1 85 ? 38.447 -19.858 15.501 1.00 20.08 84 GLU A C 1
ATOM 632 O O . GLU A 1 85 ? 39.350 -20.548 15.990 1.00 20.46 84 GLU A O 1
ATOM 638 N N . SER A 1 86 ? 38.465 -19.346 14.273 1.00 20.17 85 SER A N 1
ATOM 639 C CA . SER A 1 86 ? 39.587 -19.446 13.349 1.00 22.89 85 SER A CA 1
ATOM 640 C C . SER A 1 86 ? 39.712 -18.016 12.845 1.00 22.36 85 SER A C 1
ATOM 641 O O . SER A 1 86 ? 38.736 -17.269 12.878 1.00 22.44 85 SER A O 1
ATOM 644 N N . TYR A 1 87 ? 40.886 -17.633 12.357 1.00 22.04 86 TYR A N 1
ATOM 645 C CA . TYR A 1 87 ? 41.082 -16.257 11.907 1.00 21.87 86 TYR A CA 1
ATOM 646 C C . TYR A 1 87 ? 41.259 -16.073 10.416 1.00 23.90 86 TYR A C 1
ATOM 647 O O . TYR A 1 87 ? 41.659 -16.992 9.704 1.00 24.01 86 TYR A O 1
ATOM 656 N N . GLY A 1 88 ? 40.969 -14.867 9.938 1.00 24.07 87 GLY A N 1
ATOM 657 C CA . GLY A 1 88 ? 41.131 -14.604 8.528 1.00 25.30 87 GLY A CA 1
ATOM 658 C C . GLY A 1 88 ? 40.255 -13.496 7.992 1.00 26.87 87 GLY A C 1
ATOM 659 O O . GLY A 1 88 ? 39.125 -13.296 8.449 1.00 25.62 87 GLY A O 1
ATOM 660 N N . LYS A 1 89 ? 40.794 -12.773 7.019 1.00 27.76 88 LYS A N 1
ATOM 661 C CA . LYS A 1 89 ? 40.079 -11.687 6.382 1.00 29.93 88 LYS A CA 1
ATOM 662 C C . LYS A 1 89 ? 38.995 -12.357 5.542 1.00 29.17 88 LYS A C 1
ATOM 663 O O . LYS A 1 89 ? 39.144 -13.508 5.123 1.00 29.08 88 LYS A O 1
ATOM 669 N N . ILE A 1 90 ? 37.906 -11.641 5.304 1.00 29.02 89 ILE A N 1
ATOM 670 C CA . ILE A 1 90 ? 36.808 -12.175 4.520 1.00 28.21 89 ILE A CA 1
ATOM 671 C C . ILE A 1 90 ? 37.304 -12.670 3.161 1.00 29.34 89 ILE A C 1
ATOM 672 O O . ILE A 1 90 ? 36.696 -13.545 2.553 1.00 28.42 89 ILE A O 1
ATOM 677 N N . GLU A 1 91 ? 38.429 -12.122 2.704 1.00 30.12 90 GLU A N 1
ATOM 678 C CA . GLU A 1 91 ? 39.007 -12.496 1.417 1.00 31.17 90 GLU A CA 1
ATOM 679 C C . GLU A 1 91 ? 39.928 -13.710 1.465 1.00 31.02 90 GLU 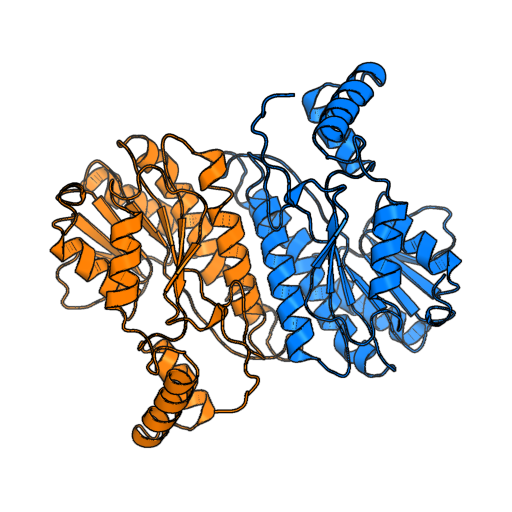A C 1
ATOM 680 O O . GLU A 1 91 ? 40.159 -14.357 0.441 1.00 33.20 90 GLU A O 1
ATOM 686 N N . SER A 1 92 ? 40.468 -14.008 2.641 1.00 30.65 91 SER A N 1
ATOM 687 C CA . SER A 1 92 ? 41.374 -15.137 2.787 1.00 29.83 91 SER A CA 1
ATOM 688 C C . SER A 1 92 ? 40.690 -16.406 3.283 1.00 27.94 91 SER A C 1
ATOM 689 O O . SER A 1 92 ? 40.967 -17.496 2.783 1.00 28.75 91 SER A O 1
ATOM 692 N N . MET A 1 93 ? 39.811 -16.276 4.274 1.00 24.69 92 MET A N 1
ATOM 693 C CA . MET A 1 93 ? 39.123 -17.453 4.799 1.00 20.56 92 MET A CA 1
ATOM 694 C C . MET A 1 93 ? 38.219 -18.048 3.730 1.00 19.74 92 MET A C 1
ATOM 695 O O . MET A 1 93 ? 37.510 -17.328 3.022 1.00 19.90 92 MET A O 1
ATOM 700 N N . SER A 1 94 ? 38.249 -19.369 3.601 1.00 19.42 93 SER A N 1
ATOM 701 C CA . SER A 1 94 ? 37.410 -20.022 2.609 1.00 19.41 93 SER A CA 1
ATOM 702 C C . SER A 1 94 ? 35.959 -19.827 3.016 1.00 19.18 93 SER A C 1
ATOM 703 O O . SER A 1 94 ? 35.666 -19.612 4.202 1.00 17.89 93 SER A O 1
ATOM 706 N N . MET A 1 95 ? 35.053 -19.882 2.043 1.00 17.74 94 MET A N 1
ATOM 707 C CA . MET A 1 95 ? 33.639 -19.720 2.333 1.00 18.30 94 MET A CA 1
ATOM 708 C C . MET A 1 95 ? 33.175 -20.863 3.229 1.00 18.61 94 MET A C 1
ATOM 709 O O . MET A 1 95 ? 32.316 -20.683 4.091 1.00 18.25 94 MET A O 1
ATOM 714 N N . GLY A 1 96 ? 33.751 -22.043 3.027 1.00 18.66 95 GLY A N 1
ATOM 715 C CA . GLY A 1 96 ? 33.377 -23.177 3.852 1.00 18.39 95 GLY A CA 1
ATOM 716 C C . GLY A 1 96 ? 33.705 -23.004 5.328 1.00 17.66 95 GLY A C 1
ATOM 717 O O . GLY A 1 96 ? 32.905 -23.360 6.197 1.00 18.66 95 GLY A O 1
ATOM 718 N N . GLU A 1 97 ? 34.880 -22.473 5.622 1.00 16.38 96 GLU A N 1
ATOM 719 C CA . GLU A 1 97 ? 35.291 -22.286 7.002 1.00 16.18 96 GLU A CA 1
ATOM 720 C C . GLU A 1 97 ? 34.466 -21.170 7.652 1.00 15.73 96 GLU A C 1
ATOM 721 O O . GLU A 1 97 ? 34.125 -21.257 8.831 1.00 15.35 96 GLU A O 1
ATOM 727 N N . TRP A 1 98 ? 34.159 -20.132 6.876 1.00 15.26 97 TRP A N 1
ATOM 728 C CA . TRP A 1 98 ? 33.362 -18.999 7.377 1.00 14.13 97 TRP A CA 1
ATOM 729 C C . TRP A 1 98 ? 31.984 -19.546 7.768 1.00 15.59 97 TRP A C 1
ATOM 730 O O . TRP A 1 98 ? 31.463 -19.270 8.869 1.00 13.67 97 TRP A O 1
ATOM 741 N N . ARG A 1 99 ? 31.395 -20.332 6.869 1.00 15.45 98 ARG A N 1
ATOM 742 C CA . ARG A 1 99 ? 30.080 -20.930 7.124 1.00 15.06 98 ARG A CA 1
ATOM 743 C C . ARG A 1 99 ? 30.148 -21.901 8.305 1.00 16.00 98 ARG A C 1
ATOM 744 O O . ARG A 1 99 ? 29.214 -21.977 9.113 1.00 15.99 98 ARG A O 1
ATOM 752 N N . ARG A 1 100 ? 31.241 -22.654 8.407 1.00 17.15 99 ARG A N 1
ATOM 753 C CA . ARG A 1 100 ? 31.371 -23.592 9.515 1.00 17.08 99 ARG A CA 1
ATOM 754 C C . ARG A 1 100 ? 31.331 -22.883 10.863 1.00 16.42 99 ARG A C 1
ATOM 755 O O . ARG A 1 100 ? 30.730 -23.387 11.822 1.00 15.02 99 ARG A O 1
ATOM 763 N N . ILE A 1 101 ? 31.965 -21.715 10.947 1.00 13.93 100 ILE A N 1
ATOM 764 C CA . ILE A 1 101 ? 31.955 -20.968 12.201 1.00 13.63 100 ILE A CA 1
ATOM 765 C C . ILE A 1 101 ? 30.526 -20.537 12.543 1.00 12.70 100 ILE A C 1
ATOM 766 O O . ILE A 1 101 ? 30.122 -20.606 13.699 1.00 12.98 100 ILE A O 1
ATOM 771 N N . ILE A 1 102 ? 29.763 -20.108 11.546 1.00 12.25 101 ILE A N 1
ATOM 772 C CA . ILE A 1 102 ? 28.367 -19.717 11.776 1.00 11.88 101 ILE A CA 1
ATOM 773 C C . ILE A 1 102 ? 27.568 -20.975 12.185 1.00 13.21 101 ILE A C 1
ATOM 774 O O . ILE A 1 102 ? 26.681 -20.926 13.043 1.00 12.07 101 ILE A O 1
ATOM 779 N N . ASP A 1 103 ? 27.885 -22.110 11.560 1.00 11.99 102 ASP A N 1
ATOM 780 C CA . ASP A 1 103 ? 27.166 -23.344 11.868 1.00 13.63 102 ASP A CA 1
ATOM 781 C C . ASP A 1 103 ? 27.297 -23.749 13.321 1.00 13.13 102 ASP A C 1
ATOM 782 O O . ASP A 1 103 ? 26.299 -24.064 13.979 1.00 13.34 102 ASP A O 1
ATOM 787 N N . VAL A 1 104 ? 28.520 -23.737 13.834 1.00 12.49 103 VAL A N 1
ATOM 788 C CA . VAL A 1 104 ? 28.734 -24.108 15.221 1.00 12.24 103 VAL A CA 1
ATOM 789 C C . VAL A 1 104 ? 28.235 -23.036 16.188 1.00 13.01 103 VAL A C 1
ATOM 790 O O . VAL A 1 104 ? 27.400 -23.290 17.049 1.00 13.96 103 VAL A O 1
ATOM 794 N N . ASN A 1 105 ? 28.722 -21.821 15.988 1.00 11.72 104 ASN A N 1
ATOM 795 C CA . ASN A 1 105 ? 28.424 -20.716 16.899 1.00 11.60 104 ASN A CA 1
ATOM 796 C C . ASN A 1 105 ? 27.009 -20.194 16.934 1.00 12.30 104 ASN A C 1
ATOM 797 O O . ASN A 1 105 ? 26.569 -19.705 17.981 1.00 12.98 104 ASN A O 1
ATOM 802 N N . LEU A 1 106 ? 26.300 -20.275 15.808 1.00 11.26 105 LEU A N 1
ATOM 803 C CA . LEU A 1 106 ? 24.921 -19.814 15.779 1.00 11.59 105 LEU A CA 1
ATOM 804 C C . LEU A 1 106 ? 23.925 -20.962 15.617 1.00 11.98 105 LEU A C 1
ATOM 805 O O . LEU A 1 106 ? 23.015 -21.133 16.432 1.00 12.23 105 LEU A O 1
ATOM 810 N N . PHE A 1 107 ? 24.097 -21.753 14.568 1.00 12.33 106 PHE A N 1
ATOM 811 C CA . PHE A 1 107 ? 23.135 -22.831 14.357 1.00 12.86 106 PHE A CA 1
ATOM 812 C C . PHE A 1 107 ? 23.116 -23.856 15.492 1.00 11.06 106 PHE A C 1
ATOM 813 O O . PHE A 1 107 ? 22.061 -24.415 15.797 1.00 11.67 106 PHE A O 1
ATOM 821 N N . GLY A 1 108 ? 24.262 -24.083 16.130 1.00 10.05 107 GLY A N 1
ATOM 822 C CA . GLY A 1 108 ? 24.311 -25.007 17.262 1.00 11.00 107 GLY A CA 1
ATOM 823 C C . GLY A 1 108 ? 23.392 -24.517 18.382 1.00 12.03 107 GLY A C 1
ATOM 824 O O . GLY A 1 108 ? 22.691 -25.304 19.032 1.00 13.38 107 GLY A O 1
ATOM 825 N N . TYR A 1 109 ? 23.388 -23.207 18.615 1.00 11.24 108 TYR A N 1
ATOM 826 C CA . TYR A 1 109 ? 22.546 -22.616 19.650 1.00 10.29 108 TYR A CA 1
ATOM 827 C C . TYR A 1 109 ? 21.077 -22.716 19.243 1.00 11.17 108 TYR A C 1
ATOM 828 O O . TYR A 1 109 ? 20.208 -22.946 20.078 1.00 11.91 108 TYR A O 1
ATOM 837 N N . TYR A 1 110 ? 20.808 -22.495 17.961 1.00 10.60 109 TYR A N 1
ATOM 838 C CA . TYR A 1 110 ? 19.461 -22.580 17.425 1.00 8.99 109 TYR A CA 1
ATOM 839 C C . TYR A 1 110 ? 18.913 -24.015 17.574 1.00 10.77 109 TYR A C 1
ATOM 840 O O . TYR A 1 110 ? 17.817 -24.203 18.071 1.00 11.25 109 TYR A O 1
ATOM 849 N N . TYR A 1 111 ? 19.693 -25.019 17.188 1.00 11.00 110 TYR A N 1
ATOM 850 C CA . TYR A 1 111 ? 19.218 -26.406 17.294 1.00 11.19 110 TYR A CA 1
ATOM 851 C C . TYR A 1 111 ? 18.983 -26.838 18.738 1.00 12.13 110 TYR A C 1
ATOM 852 O O . TYR A 1 111 ? 17.932 -27.409 19.058 1.00 11.79 110 TYR A O 1
ATOM 861 N N . ALA A 1 112 ? 19.956 -26.597 19.615 1.00 11.46 111 ALA A N 1
ATOM 862 C CA . ALA A 1 112 ? 19.780 -27.006 21.010 1.00 10.16 111 ALA A CA 1
ATOM 863 C C . ALA A 1 112 ? 18.568 -26.315 21.622 1.00 12.22 111 ALA A C 1
ATOM 864 O O . ALA A 1 112 ? 17.769 -26.945 22.336 1.00 11.68 111 ALA A O 1
ATOM 866 N N . SER A 1 113 ? 18.420 -25.018 21.361 1.00 11.38 112 SER A N 1
ATOM 867 C CA . SER A 1 113 ? 17.275 -24.286 21.899 1.00 11.45 112 SER A CA 1
ATOM 868 C C . SER A 1 113 ? 15.963 -24.787 21.331 1.00 12.48 112 SER A C 1
ATOM 869 O O . SER A 1 113 ? 14.997 -25.018 22.065 1.00 11.88 112 SER A O 1
ATOM 872 N N . LYS A 1 114 ? 15.929 -24.992 20.021 1.00 12.07 113 LYS A N 1
ATOM 873 C CA . LYS A 1 114 ? 14.705 -25.432 19.378 1.00 14.00 113 LYS A CA 1
ATOM 874 C C . LYS A 1 114 ? 14.189 -26.761 19.926 1.00 13.11 113 LYS A C 1
ATOM 875 O O . LYS A 1 114 ? 12.976 -26.934 20.116 1.00 13.90 113 LYS A O 1
ATOM 881 N N . PHE A 1 115 ? 15.097 -27.697 20.174 1.00 13.32 114 PHE A N 1
ATOM 882 C CA . PHE A 1 115 ? 14.656 -29.001 20.660 1.00 13.52 114 PHE A CA 1
ATOM 883 C C . PHE A 1 115 ? 14.479 -29.076 22.163 1.00 13.84 114 PHE A C 1
ATOM 884 O O . PHE A 1 115 ? 13.685 -29.887 22.638 1.00 15.27 114 PHE A O 1
ATOM 892 N N . ALA A 1 116 ? 15.169 -28.219 22.920 1.00 14.47 115 ALA A N 1
ATOM 893 C CA . ALA A 1 116 ? 15.006 -28.253 24.373 1.00 14.07 115 ALA A CA 1
ATOM 894 C C . ALA A 1 116 ? 13.779 -27.489 24.852 1.00 14.81 115 ALA A C 1
ATOM 895 O O . ALA A 1 116 ? 13.127 -27.904 25.818 1.00 13.54 115 ALA A O 1
ATOM 897 N N . ILE A 1 117 ? 13.454 -26.387 24.179 1.00 14.34 116 ILE A N 1
ATOM 898 C CA . ILE A 1 117 ? 12.340 -25.553 24.622 1.00 13.60 116 ILE A CA 1
ATOM 899 C C . ILE A 1 117 ? 11.013 -26.257 24.914 1.00 15.51 116 ILE A C 1
ATOM 900 O O . ILE A 1 117 ? 10.445 -26.047 25.990 1.00 14.77 116 ILE A O 1
ATOM 905 N N . PRO A 1 118 ? 10.520 -27.113 24.004 1.00 16.24 117 PRO A N 1
ATOM 906 C CA . PRO A 1 118 ? 9.243 -27.796 24.267 1.00 17.88 117 PRO A CA 1
ATOM 907 C C . PRO A 1 118 ? 9.237 -28.531 25.605 1.00 17.67 117 PRO A C 1
ATOM 908 O O . PRO A 1 118 ? 8.217 -28.552 26.305 1.00 18.95 117 PRO A O 1
ATOM 912 N N . TYR A 1 119 ? 10.369 -29.135 25.950 1.00 16.16 118 TYR A N 1
ATOM 913 C CA . TYR A 1 119 ? 10.489 -29.852 27.216 1.00 16.63 118 TYR A CA 1
ATOM 914 C C . TYR A 1 119 ? 10.640 -28.893 28.378 1.00 16.78 118 TYR A C 1
ATOM 915 O O . TYR A 1 119 ? 10.064 -29.097 29.445 1.00 17.17 118 TYR A O 1
ATOM 924 N N . MET A 1 120 ? 11.433 -27.843 28.173 1.00 14.97 119 MET A N 1
ATOM 925 C CA . MET A 1 120 ? 11.667 -26.869 29.223 1.00 15.68 119 MET A CA 1
ATOM 926 C C . MET A 1 120 ? 10.409 -26.173 29.725 1.00 15.94 119 MET A C 1
ATOM 927 O O . MET A 1 120 ? 10.272 -25.927 30.930 1.00 17.07 119 MET A O 1
ATOM 932 N N . ILE A 1 121 ? 9.494 -25.853 28.817 1.00 16.46 120 ILE A N 1
ATOM 933 C CA . ILE A 1 121 ? 8.275 -25.176 29.216 1.00 18.23 120 ILE A CA 1
ATOM 934 C C . ILE A 1 121 ? 7.361 -26.089 30.017 1.00 20.46 120 ILE A C 1
ATOM 935 O O . ILE A 1 121 ? 6.340 -25.641 30.533 1.00 21.07 120 ILE A O 1
ATOM 940 N N . ARG A 1 122 ? 7.730 -27.363 30.127 1.00 20.02 121 ARG A N 1
ATOM 941 C CA . ARG A 1 122 ? 6.928 -28.290 30.915 1.00 22.87 121 ARG A CA 1
ATOM 942 C C . ARG A 1 122 ? 7.415 -28.243 32.368 1.00 24.41 121 ARG A C 1
ATOM 943 O O . ARG A 1 122 ? 6.828 -28.867 33.262 1.00 26.67 121 ARG A O 1
ATOM 951 N N . SER A 1 123 ? 8.489 -27.490 32.601 1.00 23.95 122 SER A N 1
ATOM 952 C CA . SER A 1 123 ? 9.034 -27.310 33.948 1.00 25.30 122 SER A CA 1
ATOM 953 C C . SER A 1 123 ? 8.712 -25.899 34.435 1.00 25.15 122 SER A C 1
ATOM 954 O O . SER A 1 123 ? 8.286 -25.047 33.653 1.00 26.25 122 SER A O 1
ATOM 957 N N . ARG A 1 124 ? 8.910 -25.664 35.733 1.00 26.12 123 ARG A N 1
ATOM 958 C CA . ARG A 1 124 ? 8.640 -24.361 36.328 1.00 26.95 123 ARG A CA 1
ATOM 959 C C . ARG A 1 124 ? 9.831 -23.421 36.178 1.00 24.39 123 ARG A C 1
ATOM 960 O O . ARG A 1 124 ? 10.945 -23.758 36.537 1.00 23.01 123 ARG A O 1
ATOM 968 N N . ASP A 1 125 ? 9.574 -22.235 35.640 1.00 24.92 124 ASP A N 1
ATOM 969 C CA . ASP A 1 125 ? 10.604 -21.217 35.442 1.00 23.05 124 ASP A CA 1
ATOM 970 C C . ASP A 1 125 ? 11.958 -21.664 34.870 1.00 20.69 124 ASP A C 1
ATOM 971 O O . ASP A 1 125 ? 13.022 -21.486 35.481 1.00 20.26 124 ASP A O 1
ATOM 976 N N . PRO A 1 126 ? 11.922 -22.255 33.675 1.00 17.45 125 PRO A N 1
ATOM 977 C CA . PRO A 1 126 ? 13.104 -22.730 32.955 1.00 15.05 125 PRO A CA 1
ATOM 978 C C . PRO A 1 126 ? 13.876 -21.509 32.458 1.00 13.34 125 PRO A C 1
ATOM 979 O O . PRO A 1 126 ? 13.320 -20.404 32.338 1.00 12.33 125 PRO A O 1
ATOM 983 N N A SER A 1 127 ? 15.159 -21.702 32.169 0.50 11.97 126 SER A N 1
ATOM 984 N N B SER A 1 127 ? 15.136 -21.711 32.125 0.50 11.88 126 SER A N 1
ATOM 985 C CA A SER A 1 127 ? 16.009 -20.596 31.745 0.50 12.08 126 SER A CA 1
ATOM 986 C CA B SER A 1 127 ? 15.922 -20.606 31.618 0.50 12.02 126 SER A CA 1
ATOM 987 C C A SER A 1 127 ? 17.110 -21.051 30.786 0.50 11.94 126 SER A C 1
ATOM 988 C C B SER A 1 127 ? 17.008 -21.107 30.695 0.50 11.62 126 SER A C 1
ATOM 989 O O A SER A 1 127 ? 17.728 -22.098 30.989 0.50 11.97 126 SER A O 1
ATOM 990 O O B SER A 1 127 ? 17.504 -22.228 30.823 0.50 11.48 126 SER A O 1
ATOM 995 N N . ILE A 1 128 ? 17.345 -20.270 29.734 1.00 10.77 127 ILE A N 1
ATOM 996 C CA . ILE A 1 128 ? 18.400 -20.582 28.783 1.00 10.44 127 ILE A CA 1
ATOM 997 C C . ILE A 1 128 ? 19.445 -19.485 28.919 1.00 12.12 127 ILE A C 1
ATOM 998 O O . ILE A 1 128 ? 19.102 -18.312 29.042 1.00 11.73 127 ILE A O 1
ATOM 1003 N N . VAL A 1 129 ? 20.715 -19.872 28.954 1.00 9.10 128 VAL A N 1
ATOM 1004 C CA . VAL A 1 129 ? 21.796 -18.882 28.991 1.00 10.44 128 VAL A CA 1
ATOM 1005 C C . VAL A 1 129 ? 22.701 -19.158 27.793 1.00 10.38 128 VAL A C 1
ATOM 1006 O O . VAL A 1 129 ? 23.218 -20.264 27.642 1.00 10.50 128 VAL A O 1
ATOM 1010 N N . ASN A 1 130 ? 22.891 -18.148 26.948 1.00 9.15 129 ASN A N 1
ATOM 1011 C CA . ASN A 1 130 ? 23.728 -18.287 25.757 1.00 8.74 129 ASN A CA 1
ATOM 1012 C C . ASN A 1 130 ? 25.062 -17.578 25.956 1.00 10.95 129 ASN A C 1
ATOM 1013 O O . ASN A 1 130 ? 25.100 -16.420 26.389 1.00 11.95 129 ASN A O 1
ATOM 1018 N N . ILE A 1 131 ? 26.165 -18.261 25.667 1.00 8.85 130 ILE A N 1
ATOM 1019 C CA . ILE A 1 131 ? 27.453 -17.594 25.812 1.00 9.76 130 ILE A CA 1
ATOM 1020 C C . ILE A 1 131 ? 27.779 -16.881 24.511 1.00 11.21 130 ILE A C 1
ATOM 1021 O O . ILE A 1 131 ? 27.948 -17.500 23.454 1.00 11.31 130 ILE A O 1
ATOM 1026 N N . SER A 1 132 ? 27.806 -15.553 24.575 1.00 10.05 131 SER A N 1
ATOM 1027 C CA . SER A 1 132 ? 28.148 -14.751 23.413 1.00 10.77 131 SER A CA 1
ATOM 1028 C C . SER A 1 132 ? 29.599 -14.308 23.587 1.00 11.28 131 SER A C 1
ATOM 1029 O O . SER A 1 132 ? 30.469 -15.164 23.780 1.00 11.72 131 SER A O 1
ATOM 1032 N N . SER A 1 133 ? 29.859 -12.998 23.569 1.00 10.44 132 SER A N 1
ATOM 1033 C CA . SER A 1 133 ? 31.222 -12.481 23.686 1.00 9.83 132 SER A CA 1
ATOM 1034 C C . SER A 1 133 ? 31.193 -10.985 23.866 1.00 10.75 132 SER A C 1
ATOM 1035 O O . SER A 1 133 ? 30.213 -10.349 23.505 1.00 10.18 132 SER A O 1
ATOM 1038 N N . VAL A 1 134 ? 32.265 -10.426 24.418 1.00 9.77 133 VAL A N 1
ATOM 1039 C CA . VAL A 1 134 ? 32.352 -8.970 24.508 1.00 10.64 133 VAL A CA 1
ATOM 1040 C C . VAL A 1 134 ? 32.351 -8.485 23.060 1.00 11.85 133 VAL A C 1
ATOM 1041 O O . VAL A 1 134 ? 32.046 -7.323 22.783 1.00 10.38 133 VAL A O 1
ATOM 1045 N N . GLN A 1 135 ? 32.683 -9.381 22.127 1.00 11.23 134 GLN A N 1
ATOM 1046 C CA . GLN A 1 135 ? 32.705 -9.012 20.723 1.00 11.04 134 GLN A CA 1
ATOM 1047 C C . GLN A 1 135 ? 31.317 -8.871 20.069 1.00 11.34 134 GLN A C 1
ATOM 1048 O O . GLN A 1 135 ? 31.197 -8.710 18.847 1.00 11.97 134 GLN A O 1
ATOM 1054 N N . ALA A 1 136 ? 30.274 -8.929 20.897 1.00 11.58 135 ALA A N 1
ATOM 1055 C CA . ALA A 1 136 ? 28.932 -8.611 20.414 1.00 10.73 135 ALA A CA 1
ATOM 1056 C C . ALA A 1 136 ? 28.889 -7.059 20.397 1.00 10.85 135 ALA A C 1
ATOM 1057 O O . ALA A 1 136 ? 27.956 -6.461 19.851 1.00 11.80 135 ALA A O 1
ATOM 1059 N N A SER A 1 137 ? 29.890 -6.429 21.010 0.50 11.87 136 SER A N 1
ATOM 1060 N N B SER A 1 137 ? 29.885 -6.422 21.013 0.50 11.63 136 SER A N 1
ATOM 1061 C CA A SER A 1 137 ? 29.975 -4.968 21.053 0.50 12.02 136 SER A CA 1
ATOM 1062 C CA B SER A 1 137 ? 29.970 -4.957 21.062 0.50 11.60 136 SER A CA 1
ATOM 1063 C C A SER A 1 137 ? 31.265 -4.433 20.434 0.50 11.70 136 SER A C 1
ATOM 1064 C C B SER A 1 137 ? 31.263 -4.408 20.451 0.50 11.44 136 SER A C 1
ATOM 1065 O O A SER A 1 137 ? 31.231 -3.791 19.385 0.50 11.86 136 SER A O 1
ATOM 1066 O O B SER A 1 137 ? 31.229 -3.734 19.421 0.50 11.62 136 SER A O 1
ATOM 1071 N N . ILE A 1 138 ? 32.393 -4.673 21.100 1.00 10.99 137 ILE A N 1
ATOM 1072 C CA . ILE A 1 138 ? 33.704 -4.213 20.600 1.00 10.06 137 ILE A CA 1
ATOM 1073 C C . ILE A 1 138 ? 34.427 -5.424 20.027 1.00 11.64 137 ILE A C 1
ATOM 1074 O O . ILE A 1 138 ? 34.525 -6.472 20.681 1.00 11.39 137 ILE A O 1
ATOM 1079 N N . ILE A 1 139 ? 34.963 -5.258 18.815 1.00 12.29 138 ILE A N 1
ATOM 1080 C CA . ILE A 1 139 ? 35.500 -6.397 18.090 1.00 11.93 138 ILE A CA 1
ATOM 1081 C C . ILE A 1 139 ? 36.976 -6.442 17.748 1.00 13.64 138 ILE A C 1
ATOM 1082 O O . ILE A 1 139 ? 37.686 -5.450 17.847 1.00 12.59 138 ILE A O 1
ATOM 1087 N N . THR A 1 140 ? 37.424 -7.627 17.338 1.00 13.43 139 THR A N 1
ATOM 1088 C CA . THR A 1 140 ? 38.823 -7.823 16.966 1.00 13.45 139 THR A CA 1
ATOM 1089 C C . THR A 1 140 ? 38.955 -7.933 15.447 1.00 14.14 139 THR A C 1
ATOM 1090 O O . THR A 1 140 ? 37.978 -8.163 14.738 1.00 12.63 139 THR A O 1
ATOM 1094 N N . LYS A 1 141 ? 40.176 -7.761 14.951 1.00 14.62 140 LYS A N 1
ATOM 1095 C CA . LYS A 1 141 ? 40.434 -7.821 13.522 1.00 16.32 140 LYS A CA 1
ATOM 1096 C C . LYS A 1 141 ? 40.598 -9.260 13.039 1.00 16.22 140 LYS A C 1
ATOM 1097 O O . LYS A 1 141 ? 40.964 -10.143 13.815 1.00 16.35 140 LYS A O 1
ATOM 1103 N N . ASN A 1 142 ? 40.304 -9.462 11.757 1.00 18.22 141 ASN A N 1
ATOM 1104 C CA . ASN A 1 142 ? 40.422 -10.761 11.093 1.00 19.45 141 ASN A CA 1
ATOM 1105 C C . ASN A 1 142 ? 39.599 -11.830 11.784 1.00 18.76 141 ASN A C 1
ATOM 1106 O O . ASN A 1 142 ? 40.001 -12.992 11.859 1.00 18.81 141 ASN A O 1
ATOM 1111 N N . ALA A 1 143 ? 38.428 -11.431 12.277 1.00 16.94 142 ALA A N 1
ATOM 1112 C CA . ALA A 1 143 ? 37.553 -12.360 12.984 1.00 15.60 142 ALA A CA 1
ATOM 1113 C C . ALA A 1 143 ? 36.113 -12.223 12.503 1.00 14.11 142 ALA A C 1
ATOM 1114 O O . ALA A 1 143 ? 35.168 -12.380 13.281 1.00 13.61 142 ALA A O 1
ATOM 1116 N N . SER A 1 144 ? 35.958 -11.953 11.214 1.00 14.90 143 SER A N 1
ATOM 1117 C CA . SER A 1 144 ? 34.671 -11.754 10.551 1.00 14.89 143 SER A CA 1
ATOM 1118 C C . SER A 1 144 ? 33.589 -12.755 10.959 1.00 14.08 143 SER A C 1
ATOM 1119 O O . SER A 1 144 ? 32.551 -12.393 11.498 1.00 13.06 143 SER A O 1
ATOM 1122 N N . ALA A 1 145 ? 33.833 -14.032 10.706 1.00 12.88 144 ALA A N 1
ATOM 1123 C CA . ALA A 1 145 ? 32.821 -15.036 11.024 1.00 12.00 144 ALA A CA 1
ATOM 1124 C C . ALA A 1 145 ? 32.509 -15.122 12.511 1.00 12.54 144 ALA A C 1
ATOM 1125 O O . ALA A 1 145 ? 31.348 -15.237 12.909 1.00 12.28 144 ALA A O 1
ATOM 1127 N N . TYR A 1 146 ? 33.548 -15.084 13.337 1.00 10.88 145 TYR A N 1
ATOM 1128 C CA . TYR A 1 146 ? 33.356 -15.198 14.768 1.00 10.98 145 TYR A CA 1
ATOM 1129 C C . TYR A 1 146 ? 32.527 -14.012 15.268 1.00 10.37 145 TYR A C 1
ATOM 1130 O O . TYR A 1 146 ? 31.535 -14.186 15.978 1.00 10.44 145 TYR A O 1
ATOM 1139 N N . VAL A 1 147 ? 32.943 -12.807 14.886 1.00 10.77 146 VAL A N 1
ATOM 1140 C CA . VAL A 1 147 ? 32.243 -11.602 15.314 1.00 11.46 146 VAL A CA 1
ATOM 1141 C C . VAL A 1 147 ? 30.785 -11.624 14.834 1.00 11.18 146 VAL A C 1
ATOM 1142 O O . VAL A 1 147 ? 29.855 -11.301 15.591 1.00 10.89 146 VAL A O 1
ATOM 1146 N N . THR A 1 148 ? 30.575 -12.024 13.586 1.00 10.58 147 THR A N 1
ATOM 1147 C CA . THR A 1 148 ? 29.219 -12.089 13.043 1.00 10.09 147 THR A CA 1
ATOM 1148 C C . THR A 1 148 ? 28.382 -13.082 13.862 1.00 9.40 147 THR A C 1
ATOM 1149 O O . THR A 1 148 ? 27.236 -12.802 14.229 1.00 9.84 147 THR A O 1
ATOM 1153 N N . SER A 1 149 ? 28.951 -14.243 14.151 1.00 9.34 148 SER A N 1
ATOM 1154 C CA . SER A 1 149 ? 28.204 -15.236 14.911 1.00 10.15 148 SER A CA 1
ATOM 1155 C C . SER A 1 149 ? 27.836 -14.776 16.310 1.00 11.40 148 SER A C 1
ATOM 1156 O O . SER A 1 149 ? 26.749 -15.102 16.797 1.00 11.31 148 SER A O 1
ATOM 1159 N N . LYS A 1 150 ? 28.710 -14.005 16.952 1.00 9.82 149 LYS A N 1
ATOM 1160 C CA . LYS A 1 150 ? 28.414 -13.573 18.315 1.00 10.86 149 LYS A CA 1
ATOM 1161 C C . LYS A 1 150 ? 27.338 -12.503 18.371 1.00 10.90 149 LYS A C 1
ATOM 1162 O O . LYS A 1 150 ? 26.566 -12.456 19.337 1.00 10.22 149 LYS A O 1
ATOM 1168 N N . HIS A 1 151 ? 27.282 -11.662 17.336 1.00 9.38 150 HIS A N 1
ATOM 1169 C CA . HIS A 1 151 ? 26.210 -10.674 17.222 1.00 9.66 150 HIS A CA 1
ATOM 1170 C C . HIS A 1 151 ? 24.903 -11.448 16.978 1.00 10.15 150 HIS A C 1
ATOM 1171 O O . HIS A 1 151 ? 23.869 -11.137 17.559 1.00 9.99 150 HIS A O 1
ATOM 1178 N N . ALA A 1 152 ? 24.957 -12.469 16.120 1.00 9.05 151 ALA A N 1
ATOM 1179 C CA . ALA A 1 152 ? 23.770 -13.265 15.820 1.00 8.62 151 ALA A CA 1
ATOM 1180 C C . ALA A 1 152 ? 23.217 -13.894 17.087 1.00 8.76 151 ALA A C 1
ATOM 1181 O O . ALA A 1 152 ? 22.004 -13.940 17.279 1.00 9.38 151 ALA A O 1
ATOM 1183 N N . VAL A 1 153 ? 24.111 -14.388 17.945 1.00 9.51 152 VAL A N 1
ATOM 1184 C CA . VAL A 1 153 ? 23.687 -15.009 19.202 1.00 10.66 152 VAL A CA 1
ATOM 1185 C C . VAL A 1 153 ? 22.870 -14.037 20.046 1.00 10.76 152 VAL A C 1
ATOM 1186 O O . VAL A 1 153 ? 21.901 -14.442 20.683 1.00 9.54 152 VAL A O 1
ATOM 1190 N N . ILE A 1 154 ? 23.254 -12.763 20.066 1.00 9.73 153 ILE A N 1
ATOM 1191 C CA . ILE A 1 154 ? 22.474 -11.790 20.825 1.00 9.82 153 ILE A CA 1
ATOM 1192 C C . ILE A 1 154 ? 21.057 -11.681 20.233 1.00 10.76 153 ILE A C 1
ATOM 1193 O O . ILE A 1 154 ? 20.078 -11.607 20.974 1.00 9.47 153 ILE A O 1
ATOM 1198 N N . GLY A 1 155 ? 20.940 -11.678 18.900 1.00 9.30 154 GLY A N 1
ATOM 1199 C CA . GLY A 1 155 ? 19.616 -11.599 18.298 1.00 8.08 154 GLY A CA 1
ATOM 1200 C C . GLY A 1 155 ? 18.773 -12.819 18.631 1.00 8.52 154 GLY A C 1
ATOM 1201 O O . GLY A 1 155 ? 17.588 -12.704 18.937 1.00 9.57 154 GLY A O 1
ATOM 1202 N N . LEU A 1 156 ? 19.390 -13.991 18.582 1.00 7.99 155 LEU A N 1
ATOM 1203 C CA . LEU A 1 156 ? 18.672 -15.224 18.904 1.00 8.58 155 LEU A CA 1
ATOM 1204 C C . LEU A 1 156 ? 18.207 -15.189 20.353 1.00 9.33 155 LEU A C 1
ATOM 1205 O O . LEU A 1 156 ? 17.071 -15.607 20.666 1.00 10.30 155 LEU A O 1
ATOM 1210 N N . THR A 1 157 ? 19.070 -14.676 21.223 1.00 8.71 156 THR A N 1
ATOM 1211 C CA . THR A 1 157 ? 18.761 -14.571 22.648 1.00 9.73 156 THR A CA 1
ATOM 1212 C C . THR A 1 157 ? 17.548 -13.682 22.876 1.00 10.60 156 THR A C 1
ATOM 1213 O O . THR A 1 157 ? 16.634 -14.055 23.597 1.00 10.08 156 THR A O 1
ATOM 1217 N N . LYS A 1 158 ? 17.531 -12.501 22.254 1.00 8.27 157 LYS A N 1
ATOM 1218 C CA . LYS A 1 158 ? 16.404 -11.581 22.425 1.00 10.19 157 LYS A CA 1
ATOM 1219 C C . LYS A 1 158 ? 15.121 -12.202 21.921 1.00 10.67 157 LYS A C 1
ATOM 1220 O O . LYS A 1 158 ? 14.075 -12.061 22.551 1.00 9.97 157 LYS A O 1
ATOM 1226 N N . SER A 1 159 ? 15.214 -12.891 20.781 1.00 10.03 158 SER A N 1
ATOM 1227 C CA . SER A 1 159 ? 14.048 -13.526 20.151 1.00 10.56 158 SER A CA 1
ATOM 1228 C C . SER A 1 159 ? 13.438 -14.593 21.038 1.00 10.18 158 SER A C 1
ATOM 1229 O O . SER A 1 159 ? 12.227 -14.599 21.254 1.00 11.75 158 SER A O 1
ATOM 1232 N N . ILE A 1 160 ? 14.277 -15.478 21.563 1.00 10.13 159 ILE A N 1
ATOM 1233 C CA . ILE A 1 160 ? 13.770 -16.528 22.439 1.00 11.40 159 ILE A CA 1
ATOM 1234 C C . ILE A 1 160 ? 13.151 -15.881 23.680 1.00 12.21 159 ILE A C 1
ATOM 1235 O O . ILE A 1 160 ? 12.075 -16.279 24.130 1.00 12.51 159 ILE A O 1
ATOM 1240 N N . ALA A 1 161 ? 13.808 -14.858 24.217 1.00 11.67 160 ALA A N 1
ATOM 1241 C CA . ALA A 1 161 ? 13.287 -14.192 25.408 1.00 10.92 160 ALA A CA 1
ATOM 1242 C C . ALA A 1 161 ? 11.899 -13.609 25.171 1.00 11.46 160 ALA A C 1
ATOM 1243 O O . ALA A 1 161 ? 10.982 -13.797 25.974 1.00 12.25 160 ALA A O 1
ATOM 1245 N N . LEU A 1 162 ? 11.729 -12.906 24.058 1.00 10.20 161 LEU A N 1
ATOM 1246 C CA . LEU A 1 162 ? 10.447 -12.282 23.770 1.00 10.85 161 LEU A CA 1
ATOM 1247 C C . LEU A 1 162 ? 9.370 -13.292 23.414 1.00 13.01 161 LEU A C 1
ATOM 1248 O O . LEU A 1 162 ? 8.218 -13.142 23.827 1.00 13.77 161 LEU A O 1
ATOM 1253 N N . ASP A 1 163 ? 9.757 -14.316 22.657 1.00 12.42 162 ASP A N 1
ATOM 1254 C CA . ASP A 1 163 ? 8.804 -15.333 22.200 1.00 13.46 162 ASP A CA 1
ATOM 1255 C C . ASP A 1 163 ? 8.251 -16.218 23.313 1.00 14.73 162 ASP A C 1
ATOM 1256 O O . ASP A 1 163 ? 7.095 -16.665 23.241 1.00 15.47 162 ASP A O 1
ATOM 1261 N N . TYR A 1 164 ? 9.062 -16.475 24.334 1.00 14.20 163 TYR A N 1
ATOM 1262 C CA . TYR A 1 164 ? 8.622 -17.354 25.413 1.00 14.87 163 TYR A CA 1
ATOM 1263 C C . TYR A 1 164 ? 8.365 -16.743 26.788 1.00 15.78 163 TYR A C 1
ATOM 1264 O O . TYR A 1 164 ? 7.982 -17.458 27.726 1.00 16.21 163 TYR A O 1
ATOM 1273 N N . ALA A 1 165 ? 8.542 -15.434 26.931 1.00 14.35 164 ALA A N 1
ATOM 1274 C CA . ALA A 1 165 ? 8.245 -14.795 28.213 1.00 14.56 164 ALA A CA 1
ATOM 1275 C C . ALA A 1 165 ? 6.733 -14.935 28.413 1.00 15.58 164 ALA A C 1
ATOM 1276 O O . ALA A 1 165 ? 5.969 -14.905 27.444 1.00 17.79 164 ALA A O 1
ATOM 1278 N N . PRO A 1 166 ? 6.276 -15.052 29.667 1.00 15.40 165 PRO A N 1
ATOM 1279 C CA . PRO A 1 166 ? 7.037 -15.070 30.918 1.00 15.18 165 PRO A CA 1
ATOM 1280 C C . PRO A 1 166 ? 7.397 -16.456 31.434 1.00 16.71 165 PRO A C 1
ATOM 1281 O O . PRO A 1 166 ? 7.983 -16.574 32.498 1.00 18.93 165 PRO A O 1
ATOM 1285 N N . LEU A 1 167 ? 7.052 -17.492 30.687 1.00 16.75 166 LEU A N 1
ATOM 1286 C CA . LEU A 1 167 ? 7.311 -18.853 31.146 1.00 18.31 166 LEU A CA 1
ATOM 1287 C C . LEU A 1 167 ? 8.780 -19.219 31.208 1.00 17.92 166 LEU A C 1
ATOM 1288 O O . LEU A 1 167 ? 9.243 -19.811 32.186 1.00 21.88 166 LEU A O 1
ATOM 1293 N N . LEU A 1 168 ? 9.516 -18.841 30.173 1.00 14.60 167 LEU A N 1
ATOM 1294 C CA . LEU A 1 168 ? 10.922 -19.174 30.084 1.00 13.26 167 LEU A CA 1
ATOM 1295 C C . LEU A 1 168 ? 11.714 -17.899 29.839 1.00 11.89 167 LEU A C 1
ATOM 1296 O O . LEU A 1 168 ? 11.270 -17.035 29.091 1.00 13.25 167 LEU A O 1
ATOM 1301 N N . ARG A 1 169 ? 12.862 -17.786 30.497 1.00 11.02 168 ARG A N 1
ATOM 1302 C CA . ARG A 1 169 ? 13.727 -16.615 30.333 1.00 11.16 168 ARG A CA 1
ATOM 1303 C C . ARG A 1 169 ? 14.925 -17.026 29.495 1.00 12.23 168 ARG A C 1
ATOM 1304 O O . ARG A 1 169 ? 15.322 -18.188 29.494 1.00 12.17 168 ARG A O 1
ATOM 1312 N N . CYS A 1 170 ? 15.500 -16.070 28.774 1.00 10.76 169 CYS A N 1
ATOM 1313 C CA . CYS A 1 170 ? 16.675 -16.360 27.967 1.00 11.09 169 CYS A CA 1
ATOM 1314 C C . CYS A 1 170 ? 17.587 -15.143 28.010 1.00 11.38 169 CYS A C 1
ATOM 1315 O O . CYS A 1 170 ? 17.161 -14.032 27.697 1.00 10.46 169 CYS A O 1
ATOM 1318 N N . ASN A 1 171 ? 18.836 -15.359 28.399 1.00 9.50 170 ASN A N 1
ATOM 1319 C CA . ASN A 1 171 ? 19.808 -14.279 28.481 1.00 8.98 170 ASN A CA 1
ATOM 1320 C C . ASN A 1 171 ? 21.136 -14.756 27.952 1.00 10.81 170 ASN A C 1
ATOM 1321 O O . ASN A 1 171 ? 21.339 -15.959 27.733 1.00 10.32 170 ASN A O 1
ATOM 1326 N N . ALA A 1 172 ? 22.052 -13.813 27.747 1.00 9.58 171 ALA A N 1
ATOM 1327 C CA . ALA A 1 172 ? 23.380 -14.165 27.270 1.00 9.36 171 ALA A CA 1
ATOM 1328 C C . ALA A 1 172 ? 24.443 -13.630 28.227 1.00 9.86 171 ALA A C 1
ATOM 1329 O O . ALA A 1 172 ? 24.156 -12.769 29.062 1.00 10.80 171 ALA A O 1
ATOM 1331 N N . VAL A 1 173 ? 25.640 -14.209 28.157 1.00 9.76 172 VAL A N 1
ATOM 1332 C CA . VAL A 1 173 ? 26.784 -13.724 28.935 1.00 9.19 172 VAL A CA 1
ATOM 1333 C C . VAL A 1 173 ? 27.800 -13.325 27.863 1.00 10.61 172 VAL A C 1
ATOM 1334 O O . VAL A 1 173 ? 28.000 -14.054 26.880 1.00 9.21 172 VAL A O 1
ATOM 1338 N N . CYS A 1 174 ? 28.402 -12.148 28.038 1.00 9.12 173 CYS A N 1
ATOM 1339 C CA . CYS A 1 174 ? 29.353 -11.581 27.085 1.00 10.10 173 CYS A CA 1
ATOM 1340 C C . CYS A 1 174 ? 30.739 -11.461 27.722 1.00 10.50 173 CYS A C 1
ATOM 1341 O O . CYS A 1 174 ? 31.129 -10.405 28.209 1.00 9.85 173 CYS A O 1
ATOM 1344 N N . PRO A 1 175 ? 31.521 -12.543 27.685 1.00 10.05 174 PRO A N 1
ATOM 1345 C CA . PRO A 1 175 ? 32.858 -12.463 28.297 1.00 10.22 174 PRO A CA 1
ATOM 1346 C C . PRO A 1 175 ? 33.925 -11.859 27.401 1.00 10.31 174 PRO A C 1
ATOM 1347 O O . PRO A 1 175 ? 33.851 -11.956 26.166 1.00 10.81 174 PRO A O 1
ATOM 1351 N N . ALA A 1 176 ? 34.900 -11.207 28.035 1.00 10.41 175 ALA A N 1
ATOM 1352 C CA . ALA A 1 176 ? 36.028 -10.657 27.291 1.00 10.58 175 ALA A CA 1
ATOM 1353 C C . ALA A 1 176 ? 37.086 -11.762 27.283 1.00 12.40 175 ALA A C 1
ATOM 1354 O O . ALA A 1 176 ? 36.756 -12.930 27.072 1.00 13.11 175 ALA A O 1
ATOM 1356 N N . THR A 1 177 ? 38.346 -11.422 27.527 1.00 12.37 176 THR A N 1
ATOM 1357 C CA . THR A 1 177 ? 39.397 -12.447 27.491 1.00 12.87 176 THR A CA 1
ATOM 1358 C C . THR A 1 177 ? 39.396 -13.263 28.768 1.00 12.16 176 THR A C 1
ATOM 1359 O O . THR A 1 177 ? 39.582 -12.721 29.851 1.00 13.39 176 THR A O 1
ATOM 1363 N N . ILE A 1 178 ? 39.221 -14.574 28.626 1.00 12.82 177 ILE A N 1
ATOM 1364 C CA . ILE A 1 178 ? 39.162 -15.494 29.759 1.00 12.73 177 ILE A CA 1
ATOM 1365 C C . ILE A 1 178 ? 40.286 -16.527 29.617 1.00 14.51 177 ILE A C 1
ATOM 1366 O O . ILE A 1 178 ? 40.628 -16.921 28.498 1.00 15.30 177 ILE A O 1
ATOM 1371 N N . ASP A 1 179 ? 40.846 -16.967 30.742 1.00 14.67 178 ASP A N 1
ATOM 1372 C CA . ASP A 1 179 ? 41.944 -17.938 30.708 1.00 16.52 178 ASP A CA 1
ATOM 1373 C C . ASP A 1 179 ? 41.414 -19.327 30.356 1.00 18.10 178 ASP A C 1
ATOM 1374 O O . ASP A 1 179 ? 40.960 -20.061 31.228 1.00 19.50 178 ASP A O 1
ATOM 1379 N N . THR A 1 180 ? 41.480 -19.675 29.075 1.00 20.26 179 THR A N 1
ATOM 1380 C CA . THR A 1 180 ? 40.996 -20.972 28.599 1.00 22.48 179 THR A CA 1
ATOM 1381 C C . THR A 1 180 ? 41.962 -21.544 27.567 1.00 24.73 179 THR A C 1
ATOM 1382 O O . THR A 1 180 ? 42.835 -20.846 27.054 1.00 23.44 179 THR A O 1
ATOM 1386 N N . PRO A 1 181 ? 41.796 -22.832 27.236 1.00 27.24 180 PRO A N 1
ATOM 1387 C CA . PRO A 1 181 ? 42.677 -23.455 26.245 1.00 28.51 180 PRO A CA 1
ATOM 1388 C C . PRO A 1 181 ? 42.598 -22.721 24.913 1.00 28.66 180 PRO A C 1
ATOM 1389 O O . PRO A 1 181 ? 43.613 -22.539 24.238 1.00 31.06 180 PRO A O 1
ATOM 1393 N N . LEU A 1 182 ? 41.394 -22.289 24.546 1.00 29.27 181 LEU A N 1
ATOM 1394 C CA . LEU A 1 182 ? 41.178 -21.570 23.291 1.00 29.07 181 LEU A CA 1
ATOM 1395 C C . LEU A 1 182 ? 41.986 -20.278 23.253 1.00 27.79 181 LEU A C 1
ATOM 1396 O O . LEU A 1 182 ? 42.577 -19.933 22.222 1.00 26.69 181 LEU A O 1
ATOM 1401 N N . VAL A 1 183 ? 41.988 -19.554 24.370 1.00 24.09 182 VAL A N 1
ATOM 1402 C CA . VAL A 1 183 ? 42.711 -18.290 24.454 1.00 22.78 182 VAL A CA 1
ATOM 1403 C C . VAL A 1 183 ? 44.221 -18.519 24.474 1.00 22.85 182 VAL A C 1
ATOM 1404 O O . VAL A 1 183 ? 44.959 -17.791 23.825 1.00 22.63 182 VAL A O 1
ATOM 1408 N N . ARG A 1 184 ? 44.671 -19.525 25.217 1.00 23.53 183 ARG A N 1
ATOM 1409 C CA . ARG A 1 184 ? 46.100 -19.845 25.259 1.00 26.22 183 ARG A CA 1
ATOM 1410 C C . ARG A 1 184 ? 46.556 -20.214 23.848 1.00 26.75 183 ARG A C 1
ATOM 1411 O O . ARG A 1 184 ? 47.660 -19.868 23.423 1.00 27.16 183 ARG A O 1
ATOM 1419 N N . LYS A 1 185 ? 45.693 -20.914 23.117 1.00 26.94 184 LYS A N 1
ATOM 1420 C CA . LYS A 1 185 ? 46.013 -21.320 21.756 1.00 27.42 184 LYS A CA 1
ATOM 1421 C C . LYS A 1 185 ? 46.065 -20.087 20.865 1.00 26.98 184 LYS A C 1
ATOM 1422 O O . LYS A 1 185 ? 46.890 -19.994 19.960 1.00 26.70 184 LYS A O 1
ATOM 1428 N N . ALA A 1 186 ? 45.175 -19.135 21.122 1.00 25.55 185 ALA A N 1
ATOM 1429 C CA . ALA A 1 186 ? 45.140 -17.913 20.340 1.00 23.62 185 ALA A CA 1
ATOM 1430 C C . ALA A 1 186 ? 46.474 -17.194 20.526 1.00 23.47 185 ALA A C 1
ATOM 1431 O O . ALA A 1 186 ? 47.019 -16.632 19.584 1.00 24.41 185 ALA A O 1
ATOM 1433 N N . ALA A 1 187 ? 46.986 -17.228 21.753 1.00 23.98 186 ALA A N 1
ATOM 1434 C CA . ALA A 1 187 ? 48.258 -16.594 22.078 1.00 25.29 186 ALA A CA 1
ATOM 1435 C C . ALA A 1 187 ? 49.389 -17.349 21.386 1.00 26.78 186 ALA A C 1
ATOM 1436 O O . ALA A 1 187 ? 50.266 -16.738 20.786 1.00 27.97 186 ALA A O 1
ATOM 1438 N N . GLU A 1 188 ? 49.365 -18.674 21.470 1.00 28.13 187 GLU A N 1
ATOM 1439 C CA . GLU A 1 188 ? 50.407 -19.467 20.825 1.00 30.38 187 GLU A CA 1
ATOM 1440 C C . GLU A 1 188 ? 50.458 -19.187 19.326 1.00 30.14 187 GLU A C 1
ATOM 1441 O O . GLU A 1 188 ? 51.544 -19.117 18.743 1.00 31.58 187 GLU A O 1
ATOM 1447 N N . LEU A 1 189 ? 49.293 -19.021 18.700 1.00 29.85 188 LEU A N 1
ATOM 1448 C CA . LEU A 1 189 ? 49.238 -18.726 17.266 1.00 29.71 188 LEU A CA 1
ATOM 1449 C C . LEU A 1 189 ? 49.944 -17.410 16.950 1.00 31.49 188 LEU A C 1
ATOM 1450 O O . LEU A 1 189 ? 50.237 -17.114 15.784 1.00 32.42 188 LEU A O 1
ATOM 1455 N N . GLU A 1 190 ? 50.208 -16.622 17.992 1.00 31.60 189 GLU A N 1
ATOM 1456 C CA . GLU A 1 190 ? 50.889 -15.333 17.839 1.00 31.20 189 GLU A CA 1
ATOM 1457 C C . GLU A 1 190 ? 52.334 -15.353 18.348 1.00 30.70 189 GLU A C 1
ATOM 1458 O O . GLU A 1 190 ? 53.233 -14.834 17.693 1.00 31.50 189 GLU A O 1
ATOM 1464 N N . VAL A 1 191 ? 52.571 -15.969 19.503 1.00 31.44 190 VAL A N 1
ATOM 1465 C CA . VAL A 1 191 ? 53.918 -15.965 20.070 1.00 31.56 190 VAL A CA 1
ATOM 1466 C C . VAL A 1 191 ? 54.684 -17.285 20.168 1.00 31.81 190 VAL A C 1
ATOM 1467 O O . VAL A 1 191 ? 55.860 -17.282 20.528 1.00 31.57 190 VAL A O 1
ATOM 1471 N N . GLY A 1 192 ? 54.037 -18.407 19.867 1.00 32.50 191 GLY A N 1
ATOM 1472 C CA . GLY A 1 192 ? 54.732 -19.680 19.942 1.00 33.55 191 GLY A CA 1
ATOM 1473 C C . GLY A 1 192 ? 54.453 -20.442 21.227 1.00 35.05 191 GLY A C 1
ATOM 1474 O O . GLY A 1 192 ? 53.639 -20.012 22.052 1.00 34.73 191 GLY A O 1
ATOM 1475 N N . SER A 1 193 ? 55.157 -21.557 21.413 1.00 35.01 192 SER A N 1
ATOM 1476 C CA . SER A 1 193 ? 54.955 -22.418 22.574 1.00 36.02 192 SER A CA 1
ATOM 1477 C C . SER A 1 193 ? 55.683 -22.061 23.870 1.00 35.99 192 SER A C 1
ATOM 1478 O O . SER A 1 193 ? 55.457 -22.704 24.897 1.00 36.00 192 SER A O 1
ATOM 1481 N N . ASP A 1 194 ? 56.545 -21.051 23.842 1.00 35.51 193 ASP A N 1
ATOM 1482 C CA . ASP A 1 194 ? 57.275 -20.676 25.050 1.00 35.57 193 ASP A CA 1
ATOM 1483 C C . ASP A 1 194 ? 56.327 -20.217 26.161 1.00 34.91 193 ASP A C 1
ATOM 1484 O O . ASP A 1 194 ? 55.752 -19.132 26.083 1.00 35.04 193 ASP A O 1
ATOM 1489 N N . PRO A 1 195 ? 56.174 -21.029 27.227 1.00 35.23 194 PRO A N 1
ATOM 1490 C CA . PRO A 1 195 ? 55.288 -20.670 28.343 1.00 35.53 194 PRO A CA 1
ATOM 1491 C C . PRO A 1 195 ? 55.555 -19.264 28.883 1.00 36.47 194 PRO A C 1
ATOM 1492 O O . PRO A 1 195 ? 54.657 -18.608 29.409 1.00 34.38 194 PRO A O 1
ATOM 1496 N N . MET A 1 196 ? 56.799 -18.818 28.746 1.00 37.63 195 MET A N 1
ATOM 1497 C CA . MET A 1 196 ? 57.214 -17.495 29.194 1.00 39.67 195 MET A CA 1
ATOM 1498 C C . MET A 1 196 ? 56.668 -16.426 28.239 1.00 38.52 195 MET A C 1
ATOM 1499 O O . MET A 1 196 ? 56.171 -15.381 28.669 1.00 37.51 195 MET A O 1
ATOM 1504 N N . ARG A 1 197 ? 56.748 -16.696 26.941 1.00 36.70 196 ARG A N 1
ATOM 1505 C CA . ARG A 1 197 ? 56.260 -15.756 25.941 1.00 35.38 196 ARG A CA 1
ATOM 1506 C C . ARG A 1 197 ? 54.731 -15.766 25.863 1.00 34.61 196 ARG A C 1
ATOM 1507 O O . ARG A 1 197 ? 54.109 -14.776 25.466 1.00 33.43 196 ARG A O 1
ATOM 1515 N N . ILE A 1 198 ? 54.129 -16.893 26.225 1.00 33.36 197 ILE A N 1
ATOM 1516 C CA . ILE A 1 198 ? 52.677 -16.999 26.216 1.00 32.50 197 ILE A CA 1
ATOM 1517 C C . ILE A 1 198 ? 52.122 -16.196 27.381 1.00 31.98 197 ILE A C 1
ATOM 1518 O O . ILE A 1 198 ? 51.097 -15.530 27.252 1.00 32.13 197 ILE A O 1
ATOM 1523 N N . GLU A 1 199 ? 52.802 -16.254 28.522 1.00 30.46 198 GLU A N 1
ATOM 1524 C CA . GLU A 1 199 ? 52.343 -15.520 29.694 1.00 30.38 198 GLU A CA 1
ATOM 1525 C C . GLU A 1 199 ? 52.438 -14.027 29.404 1.00 29.54 198 GLU A C 1
ATOM 1526 O O . GLU A 1 199 ? 51.622 -13.239 29.890 1.00 28.18 198 GLU A O 1
ATOM 1532 N N . LYS A 1 200 ? 53.428 -13.650 28.598 1.00 27.65 199 LYS A N 1
ATOM 1533 C CA . LYS A 1 200 ? 53.635 -12.250 28.250 1.00 28.27 199 LYS A CA 1
ATOM 1534 C C . LYS A 1 200 ? 52.503 -11.730 27.379 1.00 26.96 199 LYS A C 1
ATOM 1535 O O . LYS A 1 200 ? 51.973 -10.650 27.630 1.00 25.33 199 LYS A O 1
ATOM 1541 N N . LYS A 1 201 ? 52.126 -12.504 26.362 1.00 25.61 200 LYS A N 1
ATOM 1542 C CA . LYS A 1 201 ? 51.050 -12.094 25.466 1.00 24.76 200 LYS A CA 1
ATOM 1543 C C . LYS A 1 201 ? 49.744 -12.025 26.242 1.00 23.01 200 LYS A C 1
ATOM 1544 O O . LYS A 1 201 ? 48.951 -11.092 26.062 1.00 21.24 200 LYS A O 1
ATOM 1550 N N . ILE A 1 202 ? 49.518 -13.011 27.108 1.00 22.91 201 ILE A N 1
ATOM 1551 C CA . ILE A 1 202 ? 48.300 -13.040 27.907 1.00 22.41 201 ILE A CA 1
ATOM 1552 C C . ILE A 1 202 ? 48.293 -11.868 28.884 1.00 22.19 201 ILE A C 1
ATOM 1553 O O . ILE A 1 202 ? 47.250 -11.259 29.142 1.00 22.28 201 ILE A O 1
ATOM 1558 N N . SER A 1 203 ? 49.460 -11.549 29.434 1.00 20.69 202 SER A N 1
ATOM 1559 C CA . SER A 1 203 ? 49.560 -10.437 30.368 1.00 19.54 202 SER A CA 1
ATOM 1560 C C . SER A 1 203 ? 49.244 -9.135 29.636 1.00 18.32 202 SER A C 1
ATOM 1561 O O . SER A 1 203 ? 48.624 -8.235 30.205 1.00 17.97 202 SER A O 1
ATOM 1564 N N . GLU A 1 204 ? 49.680 -9.040 28.382 1.00 17.78 203 GLU A N 1
ATOM 1565 C CA . GLU A 1 204 ? 49.432 -7.859 27.551 1.00 17.90 203 GLU A CA 1
ATOM 1566 C C . GLU A 1 204 ? 47.928 -7.690 27.400 1.00 16.83 203 GLU A C 1
ATOM 1567 O O . GLU A 1 204 ? 47.395 -6.601 27.586 1.00 16.01 203 GLU A O 1
ATOM 1573 N N . TRP A 1 205 ? 47.250 -8.780 27.051 1.00 15.47 204 TRP A N 1
ATOM 1574 C CA . TRP A 1 205 ? 45.802 -8.714 26.908 1.00 15.37 204 TRP A CA 1
ATOM 1575 C C . TRP A 1 205 ? 45.177 -8.323 28.230 1.00 15.15 204 TRP A C 1
ATOM 1576 O O . TRP A 1 205 ? 44.297 -7.472 28.268 1.00 15.14 204 TRP A O 1
ATOM 1587 N N . GLY A 1 206 ? 45.628 -8.934 29.325 1.00 13.59 205 GLY A N 1
ATOM 1588 C CA . GLY A 1 206 ? 45.076 -8.592 30.625 1.00 14.99 205 GLY A CA 1
ATOM 1589 C C . GLY A 1 206 ? 45.223 -7.112 30.954 1.00 15.62 205 GLY A C 1
ATOM 1590 O O . GLY A 1 206 ? 44.325 -6.512 31.536 1.00 15.74 205 GLY A O 1
ATOM 1591 N N . HIS A 1 207 ? 46.343 -6.515 30.573 1.00 14.70 206 HIS A N 1
ATOM 1592 C CA . HIS A 1 207 ? 46.564 -5.099 30.866 1.00 16.72 206 HIS A CA 1
ATOM 1593 C C . HIS A 1 207 ? 45.697 -4.172 30.037 1.00 16.53 206 HIS A C 1
ATOM 1594 O O . HIS A 1 207 ? 45.599 -2.980 30.328 1.00 16.91 206 HIS A O 1
ATOM 1601 N N . GLU A 1 208 ? 45.079 -4.713 28.995 1.00 15.27 207 GLU A N 1
ATOM 1602 C CA . GLU A 1 208 ? 44.184 -3.911 28.161 1.00 15.43 207 GLU A CA 1
ATOM 1603 C C . GLU A 1 208 ? 42.819 -3.823 28.854 1.00 14.88 207 GLU A C 1
ATOM 1604 O O . GLU A 1 208 ? 42.042 -2.915 28.566 1.00 16.61 207 GLU A O 1
ATOM 1610 N N . HIS A 1 209 ? 42.514 -4.774 29.734 1.00 13.53 208 HIS A N 1
ATOM 1611 C CA . HIS A 1 209 ? 41.248 -4.751 30.484 1.00 13.37 208 HIS A CA 1
ATOM 1612 C C . HIS A 1 209 ? 41.459 -3.848 31.695 1.00 13.85 208 HIS A C 1
ATOM 1613 O O . HIS A 1 209 ? 42.522 -3.896 32.321 1.00 14.42 208 HIS A O 1
ATOM 1620 N N . PRO A 1 210 ? 40.466 -3.011 32.049 1.00 12.40 209 PRO A N 1
ATOM 1621 C CA . PRO A 1 210 ? 40.657 -2.149 33.223 1.00 12.66 209 PRO A CA 1
ATOM 1622 C C . PRO A 1 210 ? 41.021 -2.969 34.482 1.00 13.25 209 PRO A C 1
ATOM 1623 O O . PRO A 1 210 ? 41.790 -2.497 35.323 1.00 14.10 209 PRO A O 1
ATOM 1627 N N . MET A 1 211 ? 40.490 -4.187 34.612 1.00 13.03 210 MET A N 1
ATOM 1628 C CA . MET A 1 211 ? 40.798 -5.035 35.771 1.00 14.51 210 MET A CA 1
ATOM 1629 C C . MET A 1 211 ? 42.262 -5.520 35.797 1.00 14.90 210 MET A C 1
ATOM 1630 O O . MET A 1 211 ? 42.684 -6.152 36.763 1.00 16.45 210 MET A O 1
ATOM 1635 N N . GLN A 1 212 ? 43.012 -5.226 34.740 1.00 14.56 211 GLN A N 1
ATOM 1636 C CA . GLN A 1 212 ? 44.446 -5.553 34.656 1.00 16.31 211 GLN A CA 1
ATOM 1637 C C . GLN A 1 212 ? 44.833 -7.020 34.651 1.00 17.24 211 GLN A C 1
ATOM 1638 O O . GLN A 1 212 ? 45.978 -7.380 34.970 1.00 17.86 211 GLN A O 1
ATOM 1644 N N . ARG A 1 213 ? 43.881 -7.866 34.292 1.00 15.23 212 ARG A N 1
ATOM 1645 C CA . ARG A 1 213 ? 44.129 -9.299 34.186 1.00 16.45 212 ARG A CA 1
ATOM 1646 C C . ARG A 1 213 ? 43.036 -9.835 33.304 1.00 16.40 212 ARG A C 1
ATOM 1647 O O . ARG A 1 213 ? 42.027 -9.159 33.071 1.00 15.19 212 ARG A O 1
ATOM 1655 N N . ILE A 1 214 ? 43.233 -11.039 32.787 1.00 16.33 213 ILE A N 1
ATOM 1656 C CA . ILE A 1 214 ? 42.180 -11.634 31.991 1.00 15.04 213 ILE A CA 1
ATOM 1657 C C . ILE A 1 214 ? 41.280 -12.347 32.992 1.00 14.36 213 ILE A C 1
ATOM 1658 O O . ILE A 1 214 ? 41.660 -12.544 34.151 1.00 16.52 213 ILE A O 1
ATOM 1663 N N . GLY A 1 215 ? 40.077 -12.706 32.564 1.00 14.23 214 GLY A N 1
ATOM 1664 C CA . GLY A 1 215 ? 39.144 -13.354 33.464 1.00 12.49 214 GLY A CA 1
ATOM 1665 C C . GLY A 1 215 ? 39.400 -14.842 33.655 1.00 14.69 214 GLY A C 1
ATOM 1666 O O . GLY A 1 215 ? 40.189 -15.443 32.924 1.00 14.76 214 GLY A O 1
ATOM 1667 N N . LYS A 1 216 ? 38.749 -15.416 34.654 1.00 14.99 215 LYS A N 1
ATOM 1668 C CA . LYS A 1 216 ? 38.859 -16.847 34.941 1.00 16.35 215 LYS A CA 1
ATOM 1669 C C . LYS A 1 216 ? 37.554 -17.529 34.533 1.00 16.38 215 LYS A C 1
ATOM 1670 O O . LYS A 1 216 ? 36.472 -16.936 34.621 1.00 16.36 215 LYS A O 1
ATOM 1676 N N . PRO A 1 217 ? 37.625 -18.794 34.089 1.00 14.48 216 PRO A N 1
ATOM 1677 C CA . PRO A 1 217 ? 36.425 -19.522 33.677 1.00 15.04 216 PRO A CA 1
ATOM 1678 C C . PRO A 1 217 ? 35.331 -19.509 34.742 1.00 14.63 216 PRO A C 1
ATOM 1679 O O . PRO A 1 217 ? 34.134 -19.421 34.427 1.00 15.19 216 PRO A O 1
ATOM 1683 N N . GLN A 1 218 ? 35.735 -19.621 36.009 1.00 14.57 217 GLN A N 1
ATOM 1684 C CA . GLN A 1 218 ? 34.772 -19.638 37.100 1.00 14.98 217 GLN A CA 1
ATOM 1685 C C . GLN A 1 218 ? 34.009 -18.320 37.198 1.00 14.05 217 GLN A C 1
ATOM 1686 O O . GLN A 1 218 ? 32.879 -18.308 37.677 1.00 13.16 217 GLN A O 1
ATOM 1692 N N . GLU A 1 219 ? 34.618 -17.230 36.737 1.00 14.04 218 GLU A N 1
ATOM 1693 C CA . GLU A 1 219 ? 33.940 -15.925 36.800 1.00 13.45 218 GLU A CA 1
ATOM 1694 C C . GLU A 1 219 ? 32.805 -15.867 35.791 1.00 14.31 218 GLU A C 1
ATOM 1695 O O . GLU A 1 219 ? 31.753 -15.282 36.064 1.00 14.37 218 GLU A O 1
ATOM 1701 N N . VAL A 1 220 ? 32.995 -16.503 34.638 1.00 13.19 219 VAL A N 1
ATOM 1702 C CA . VAL A 1 220 ? 31.943 -16.538 33.632 1.00 12.25 219 VAL A CA 1
ATOM 1703 C C . VAL A 1 220 ? 30.860 -17.460 34.188 1.00 12.02 219 VAL A C 1
ATOM 1704 O O . VAL A 1 220 ? 29.658 -17.176 34.090 1.00 11.75 219 VAL A O 1
ATOM 1708 N N . ALA A 1 221 ? 31.285 -18.571 34.796 1.00 11.84 220 ALA A N 1
ATOM 1709 C CA . ALA A 1 221 ? 30.331 -19.518 35.345 1.00 11.52 220 ALA A CA 1
ATOM 1710 C C . ALA A 1 221 ? 29.436 -18.897 36.416 1.00 12.07 220 ALA A C 1
ATOM 1711 O O . ALA A 1 221 ? 28.268 -19.242 36.520 1.00 12.00 220 ALA A O 1
ATOM 1713 N N . SER A 1 222 ? 29.975 -17.963 37.199 1.00 13.15 221 SER A N 1
ATOM 1714 C CA . SER A 1 222 ? 29.170 -17.306 38.222 1.00 13.44 221 SER A CA 1
ATOM 1715 C C . SER A 1 222 ? 28.020 -16.516 37.595 1.00 12.26 221 SER A C 1
ATOM 1716 O O . SER A 1 222 ? 26.905 -16.512 38.117 1.00 12.84 221 SER A O 1
ATOM 1719 N N . ALA A 1 223 ? 28.298 -15.854 36.475 1.00 11.56 222 ALA A N 1
ATOM 1720 C CA . ALA A 1 223 ? 27.281 -15.066 35.784 1.00 12.39 222 ALA A CA 1
ATOM 1721 C C . ALA A 1 223 ? 26.213 -15.979 35.187 1.00 11.08 222 ALA A C 1
ATOM 1722 O O . ALA A 1 223 ? 25.024 -15.670 35.192 1.00 10.32 222 ALA A O 1
ATOM 1724 N N . VAL A 1 224 ? 26.642 -17.124 34.666 1.00 10.97 223 VAL A N 1
ATOM 1725 C CA . VAL A 1 224 ? 25.704 -18.071 34.097 1.00 10.55 223 VAL A CA 1
ATOM 1726 C C . VAL A 1 224 ? 24.760 -18.630 35.171 1.00 10.07 223 VAL A C 1
ATOM 1727 O O . VAL A 1 224 ? 23.557 -18.707 34.970 1.00 11.29 223 VAL A O 1
ATOM 1731 N N . ALA A 1 225 ? 25.319 -19.007 36.315 1.00 10.42 224 ALA A N 1
ATOM 1732 C CA . ALA A 1 225 ? 24.521 -19.543 37.409 1.00 10.73 224 ALA A CA 1
ATOM 1733 C C . ALA A 1 225 ? 23.514 -18.497 37.893 1.00 10.36 224 ALA A C 1
ATOM 1734 O O . ALA A 1 225 ? 22.356 -18.815 38.135 1.00 11.42 224 ALA A O 1
ATOM 1736 N N . PHE A 1 226 ? 23.966 -17.255 38.020 1.00 10.55 225 PHE A N 1
ATOM 1737 C CA . PHE A 1 226 ? 23.069 -16.191 38.439 1.00 11.40 225 PHE A CA 1
ATOM 1738 C C . PHE A 1 226 ? 21.907 -16.040 37.444 1.00 9.87 225 PHE A C 1
ATOM 1739 O O . PHE A 1 226 ? 20.733 -16.028 37.836 1.00 12.28 225 PHE A O 1
ATOM 1747 N N . LEU A 1 227 ? 22.217 -15.950 36.153 1.00 11.35 226 LEU A N 1
ATOM 1748 C CA . LEU A 1 227 ? 21.144 -15.790 35.170 1.00 10.59 226 LEU A CA 1
ATOM 1749 C C . LEU A 1 227 ? 20.208 -16.985 35.059 1.00 11.81 226 LEU A C 1
ATOM 1750 O O . LEU A 1 227 ? 19.042 -16.844 34.712 1.00 11.39 226 LEU A O 1
ATOM 1755 N N . ALA A 1 228 ? 20.717 -18.170 35.366 1.00 11.42 227 ALA A N 1
ATOM 1756 C CA . ALA A 1 228 ? 19.903 -19.367 35.278 1.00 12.27 227 ALA A CA 1
ATOM 1757 C C . ALA A 1 228 ? 18.988 -19.511 36.500 1.00 14.05 227 ALA A C 1
ATOM 1758 O O . ALA A 1 228 ? 17.964 -20.201 36.449 1.00 15.47 227 ALA A O 1
ATOM 1760 N N . SER A 1 229 ? 19.362 -18.837 37.584 1.00 13.93 228 SER A N 1
ATOM 1761 C CA . SER A 1 229 ? 18.630 -18.915 38.849 1.00 14.78 228 SER A CA 1
ATOM 1762 C C . SER A 1 229 ? 17.439 -17.979 38.995 1.00 16.06 228 SER A C 1
ATOM 1763 O O . SER A 1 229 ? 17.253 -17.036 38.218 1.00 14.85 228 SER A O 1
ATOM 1766 N N . ARG A 1 230 ? 16.640 -18.236 40.022 1.00 16.21 229 ARG A N 1
ATOM 1767 C CA . ARG A 1 230 ? 15.478 -17.393 40.305 1.00 17.70 229 ARG A CA 1
ATOM 1768 C C . ARG A 1 230 ? 15.921 -16.015 40.801 1.00 16.78 229 ARG A C 1
ATOM 1769 O O . ARG A 1 230 ? 15.108 -15.100 40.920 1.00 16.82 229 ARG A O 1
ATOM 1777 N N . GLU A 1 231 ? 17.208 -15.853 41.091 1.00 16.46 230 GLU A N 1
ATOM 1778 C CA . GLU A 1 231 ? 17.728 -14.557 41.518 1.00 16.72 230 GLU A CA 1
ATOM 1779 C C . GLU A 1 231 ? 17.648 -13.583 40.333 1.00 15.81 230 GLU A C 1
ATOM 1780 O O . GLU A 1 231 ? 17.765 -12.368 40.499 1.00 18.23 230 GLU A O 1
ATOM 1786 N N . ALA A 1 232 ? 17.460 -14.132 39.135 1.00 13.31 231 ALA A N 1
ATOM 1787 C CA . ALA A 1 232 ? 17.361 -13.318 37.919 1.00 11.97 231 ALA A CA 1
ATOM 1788 C C . ALA A 1 232 ? 15.946 -13.428 37.350 1.00 13.04 231 ALA A C 1
ATOM 1789 O O . ALA A 1 232 ? 15.732 -13.301 36.141 1.00 12.27 231 ALA A O 1
ATOM 1791 N N . SER A 1 233 ? 14.972 -13.633 38.233 1.00 12.57 232 SER A N 1
ATOM 1792 C CA . SER A 1 233 ? 13.587 -13.815 37.818 1.00 12.74 232 SER A CA 1
ATOM 1793 C C . SER A 1 233 ? 12.933 -12.734 36.957 1.00 11.96 232 SER A C 1
ATOM 1794 O O . SER A 1 233 ? 11.966 -13.022 36.249 1.00 11.91 232 SER A O 1
ATOM 1797 N N . PHE A 1 234 ? 13.440 -11.504 37.013 1.00 12.08 233 PHE A N 1
ATOM 1798 C CA . PHE A 1 234 ? 12.869 -10.431 36.191 1.00 11.14 233 PHE A CA 1
ATOM 1799 C C . PHE A 1 234 ? 13.896 -9.976 35.159 1.00 12.88 233 PHE A C 1
ATOM 1800 O O . PHE A 1 234 ? 13.799 -8.872 34.609 1.00 13.62 233 PHE A O 1
ATOM 1808 N N . ILE A 1 235 ? 14.878 -10.832 34.894 1.00 10.60 234 ILE A N 1
ATOM 1809 C CA . ILE A 1 235 ? 15.916 -10.506 33.916 1.00 10.02 234 ILE A CA 1
ATOM 1810 C C . ILE A 1 235 ? 15.770 -11.429 32.714 1.00 9.82 234 ILE A C 1
ATOM 1811 O O . ILE A 1 235 ? 15.861 -12.654 32.845 1.00 10.26 234 ILE A O 1
ATOM 1816 N N . THR A 1 236 ? 15.494 -10.852 31.552 1.00 8.44 235 THR A N 1
ATOM 1817 C CA . THR A 1 236 ? 15.378 -11.654 30.347 1.00 9.86 235 THR A CA 1
ATOM 1818 C C . THR A 1 236 ? 15.697 -10.807 29.114 1.00 9.73 235 THR A C 1
ATOM 1819 O O . THR A 1 236 ? 15.445 -9.595 29.093 1.00 10.73 235 THR A O 1
ATOM 1823 N N . GLY A 1 237 ? 16.285 -11.459 28.112 1.00 9.52 236 GLY A N 1
ATOM 1824 C CA . GLY A 1 237 ? 16.660 -10.788 26.875 1.00 9.19 236 GLY A CA 1
ATOM 1825 C C . GLY A 1 237 ? 17.923 -9.931 26.878 1.00 9.46 236 GLY A C 1
ATOM 1826 O O . GLY A 1 237 ? 18.231 -9.272 25.882 1.00 9.47 236 GLY A O 1
ATOM 1827 N N . THR A 1 238 ? 18.695 -9.985 27.959 1.00 9.85 237 THR A N 1
ATOM 1828 C CA . THR A 1 238 ? 19.870 -9.128 28.077 1.00 9.72 237 THR A CA 1
ATOM 1829 C C . THR A 1 238 ? 21.187 -9.890 27.954 1.00 10.26 237 THR A C 1
ATOM 1830 O O . THR A 1 238 ? 21.173 -11.114 27.902 1.00 9.80 237 THR A O 1
ATOM 1834 N N . CYS A 1 239 ? 22.305 -9.164 27.837 1.00 9.52 238 CYS A N 1
ATOM 1835 C CA . CYS A 1 239 ? 23.621 -9.813 27.885 1.00 10.41 238 CYS A CA 1
ATOM 1836 C C . CYS A 1 239 ? 24.342 -9.217 29.082 1.00 12.00 238 CYS A C 1
ATOM 1837 O O . CYS A 1 239 ? 24.463 -7.982 29.200 1.00 12.52 238 CYS A O 1
ATOM 1840 N N . LEU A 1 240 ? 24.795 -10.086 29.978 1.00 9.27 239 LEU A N 1
ATOM 1841 C CA . LEU A 1 240 ? 25.553 -9.648 31.133 1.00 9.12 239 LEU A CA 1
ATOM 1842 C C . LEU A 1 240 ? 27.021 -9.698 30.722 1.00 10.55 239 LEU A C 1
ATOM 1843 O O . LEU A 1 240 ? 27.576 -10.783 30.443 1.00 11.04 239 LEU A O 1
ATOM 1848 N N . TYR A 1 241 ? 27.650 -8.531 30.668 1.00 8.95 240 TYR A N 1
ATOM 1849 C CA . TYR A 1 241 ? 29.049 -8.446 30.262 1.00 9.60 240 TYR A CA 1
ATOM 1850 C C . TYR A 1 241 ? 29.973 -8.822 31.398 1.00 9.37 240 TYR A C 1
ATOM 1851 O O . TYR A 1 241 ? 29.863 -8.270 32.492 1.00 11.47 240 TYR A O 1
ATOM 1860 N N . VAL A 1 242 ? 30.844 -9.801 31.149 1.00 9.40 241 VAL A N 1
ATOM 1861 C CA . VAL A 1 242 ? 31.836 -10.249 32.136 1.00 10.21 241 VAL A CA 1
ATOM 1862 C C . VAL A 1 242 ? 33.140 -9.949 31.424 1.00 11.62 241 VAL A C 1
ATOM 1863 O O . VAL A 1 242 ? 33.818 -10.841 30.878 1.00 10.94 241 VAL A O 1
ATOM 1867 N N . ASP A 1 243 ? 33.510 -8.666 31.462 1.00 10.74 242 ASP A N 1
ATOM 1868 C CA . ASP A 1 243 ? 34.632 -8.193 30.674 1.00 9.34 242 ASP A CA 1
ATOM 1869 C C . ASP A 1 243 ? 35.713 -7.374 31.361 1.00 10.17 242 ASP A C 1
ATOM 1870 O O . ASP A 1 243 ? 36.552 -6.801 30.692 1.00 10.75 242 ASP A O 1
ATOM 1875 N N . GLY A 1 244 ? 35.677 -7.335 32.684 1.00 11.50 243 GLY A N 1
ATOM 1876 C CA . GLY A 1 244 ? 36.673 -6.596 33.428 1.00 11.78 243 GLY A CA 1
ATOM 1877 C C . GLY A 1 244 ? 36.735 -5.133 33.030 1.00 12.37 243 GLY A C 1
ATOM 1878 O O . GLY A 1 244 ? 37.771 -4.489 33.233 1.00 12.08 243 GLY A O 1
ATOM 1879 N N . GLY A 1 245 ? 35.633 -4.634 32.456 1.00 10.94 244 GLY A N 1
ATOM 1880 C CA . GLY A 1 245 ? 35.533 -3.249 32.018 1.00 11.22 244 GLY A CA 1
ATOM 1881 C C . GLY A 1 245 ? 35.997 -2.988 30.597 1.00 11.38 244 GLY A C 1
ATOM 1882 O O . GLY A 1 245 ? 36.006 -1.853 30.126 1.00 10.02 244 GLY A O 1
ATOM 1883 N N . LEU A 1 246 ? 36.354 -4.044 29.860 1.00 10.85 245 LEU A N 1
ATOM 1884 C CA . LEU A 1 246 ? 36.885 -3.826 28.532 1.00 10.93 245 LEU A CA 1
ATOM 1885 C C . LEU A 1 246 ? 35.988 -3.027 27.585 1.00 10.36 245 LEU A C 1
ATOM 1886 O O . LEU A 1 246 ? 36.464 -2.132 26.886 1.00 11.25 245 LEU A O 1
ATOM 1891 N N . SER A 1 247 ? 34.697 -3.349 27.564 1.00 9.93 246 SER A N 1
ATOM 1892 C CA . SER A 1 247 ? 33.802 -2.671 26.636 1.00 10.77 246 SER A CA 1
ATOM 1893 C C . SER A 1 247 ? 33.494 -1.220 26.901 1.00 11.21 246 SER A C 1
ATOM 1894 O O . SER A 1 247 ? 32.836 -0.592 26.071 1.00 12.60 246 SER A O 1
ATOM 1897 N N . ILE A 1 248 ? 33.948 -0.684 28.031 1.00 11.96 247 ILE A N 1
ATOM 1898 C CA . ILE A 1 248 ? 33.677 0.733 28.306 1.00 13.41 247 ILE A CA 1
ATOM 1899 C C . ILE A 1 248 ? 34.946 1.579 28.244 1.00 13.52 247 ILE A C 1
ATOM 1900 O O . ILE A 1 248 ? 34.912 2.782 28.502 1.00 12.29 247 ILE A O 1
ATOM 1905 N N . ARG A 1 249 ? 36.057 0.950 27.864 1.00 12.89 248 ARG A N 1
ATOM 1906 C CA . ARG A 1 249 ? 37.341 1.645 27.769 1.00 13.45 248 ARG A CA 1
ATOM 1907 C C . ARG A 1 249 ? 37.767 2.158 26.393 1.00 14.27 248 ARG A C 1
ATOM 1908 O O . ARG A 1 249 ? 37.909 1.378 25.450 1.00 15.59 248 ARG A O 1
ATOM 1916 N N . ALA A 1 250 ? 37.962 3.473 26.273 1.00 13.35 249 ALA A N 1
ATOM 1917 C CA . ALA A 1 250 ? 38.482 4.054 25.034 1.00 15.18 249 ALA A CA 1
ATOM 1918 C C . ALA A 1 250 ? 40.010 4.037 25.221 1.00 17.85 249 ALA A C 1
ATOM 1919 O O . ALA A 1 250 ? 40.517 4.490 26.256 1.00 19.77 249 ALA A O 1
ATOM 1921 N N . PRO A 1 251 ? 40.761 3.516 24.235 1.00 20.20 250 PRO A N 1
ATOM 1922 C CA . PRO A 1 251 ? 42.232 3.451 24.316 1.00 20.17 250 PRO A CA 1
ATOM 1923 C C . PRO A 1 251 ? 42.935 4.767 23.960 1.00 21.55 250 PRO A C 1
ATOM 1924 O O . PRO A 1 251 ? 43.858 4.802 23.148 1.00 23.65 250 PRO A O 1
ATOM 1928 N N . ILE A 1 252 ? 42.495 5.844 24.598 1.00 20.24 251 ILE A N 1
ATOM 1929 C CA . ILE A 1 252 ? 43.032 7.185 24.365 1.00 20.96 251 ILE A CA 1
ATOM 1930 C C . ILE A 1 252 ? 43.536 7.722 25.707 1.00 21.02 251 ILE A C 1
ATOM 1931 O O . ILE A 1 252 ? 42.754 7.892 26.649 1.00 20.80 251 ILE A O 1
ATOM 1936 N N . SER A 1 253 ? 44.837 7.998 25.786 1.00 20.99 252 SER A N 1
ATOM 1937 C CA . SER A 1 253 ? 45.436 8.493 27.018 1.00 21.05 252 SER A CA 1
ATOM 1938 C C . SER A 1 253 ? 44.953 9.888 27.397 1.00 21.80 252 SER A C 1
ATOM 1939 O O . SER A 1 253 ? 44.522 10.659 26.543 1.00 22.56 252 SER A O 1
ATOM 1942 N N . THR A 1 254 ? 45.027 10.182 28.692 1.00 22.60 253 THR A N 1
ATOM 1943 C CA . THR A 1 254 ? 44.665 11.491 29.222 1.00 23.95 253 THR A CA 1
ATOM 1944 C C . THR A 1 254 ? 45.781 11.845 30.192 1.00 25.80 253 THR A C 1
ATOM 1945 O O . THR A 1 254 ? 46.493 10.967 30.677 1.00 24.82 253 THR A O 1
ATOM 1949 N N . PRO A 1 255 ? 45.947 13.137 30.495 1.00 27.99 254 PRO A N 1
ATOM 1950 C CA . PRO A 1 255 ? 47.012 13.519 31.426 1.00 31.20 254 PRO A CA 1
ATOM 1951 C C . PRO A 1 255 ? 46.808 12.932 32.818 1.00 33.84 254 PRO A C 1
ATOM 1952 O O . PRO A 1 255 ? 45.681 12.832 33.299 1.00 34.02 254 PRO A O 1
ATOM 1956 N N . GLU A 1 256 ? 47.909 12.531 33.450 1.00 37.80 255 GLU A N 1
ATOM 1957 C CA . GLU A 1 256 ? 47.876 11.949 34.787 1.00 41.75 255 GLU A CA 1
ATOM 1958 C C . GLU A 1 256 ? 49.104 12.380 35.587 1.00 43.14 255 GLU A C 1
ATOM 1959 O O . GLU A 1 256 ? 50.016 12.978 34.975 1.00 43.73 255 GLU A O 1
ATOM 1965 N N . GLY B 1 2 ? 22.392 17.449 -2.435 1.00 33.08 1 GLY B N 1
ATOM 1966 C CA . GLY B 1 2 ? 23.087 16.282 -3.050 1.00 31.30 1 GLY B CA 1
ATOM 1967 C C . GLY B 1 2 ? 24.556 16.210 -2.682 1.00 30.72 1 GLY B C 1
ATOM 1968 O O . GLY B 1 2 ? 25.119 17.166 -2.126 1.00 30.86 1 GLY B O 1
ATOM 1969 N N . PHE B 1 3 ? 25.180 15.074 -2.991 1.00 28.44 2 PHE B N 1
ATOM 1970 C CA . PHE B 1 3 ? 26.595 14.853 -2.705 1.00 27.54 2 PHE B CA 1
ATOM 1971 C C . PHE B 1 3 ? 27.329 14.783 -4.034 1.00 27.54 2 PHE B C 1
ATOM 1972 O O . PHE B 1 3 ? 27.327 13.757 -4.718 1.00 25.70 2 PHE B O 1
ATOM 1980 N N . SER B 1 4 ? 27.962 15.891 -4.395 1.00 26.79 3 SER B N 1
ATOM 1981 C CA . SER B 1 4 ? 28.669 15.985 -5.664 1.00 26.90 3 SER B CA 1
ATOM 1982 C C . SER B 1 4 ? 29.685 14.877 -5.916 1.00 24.74 3 SER B C 1
ATOM 1983 O O . SER B 1 4 ? 29.957 14.533 -7.068 1.00 25.29 3 SER B O 1
ATOM 1986 N N . ASP B 1 5 ? 30.239 14.295 -4.856 1.00 21.93 4 ASP B N 1
ATOM 1987 C CA . ASP B 1 5 ? 31.233 13.248 -5.045 1.00 20.64 4 ASP B CA 1
ATOM 1988 C C . ASP B 1 5 ? 30.645 11.937 -5.568 1.00 19.32 4 ASP B C 1
ATOM 1989 O O . ASP B 1 5 ? 31.379 11.096 -6.074 1.00 19.06 4 ASP B O 1
ATOM 1994 N N . LEU B 1 6 ? 29.333 11.772 -5.448 1.00 18.56 5 LEU B N 1
ATOM 1995 C CA . LEU B 1 6 ? 28.707 10.538 -5.922 1.00 17.85 5 LEU B CA 1
ATOM 1996 C C . LEU B 1 6 ? 28.544 10.511 -7.431 1.00 19.08 5 LEU B C 1
ATOM 1997 O O . LEU B 1 6 ? 28.295 9.458 -8.002 1.00 18.50 5 LEU B O 1
ATOM 2002 N N . ARG B 1 7 ? 28.698 11.657 -8.087 1.00 17.93 6 ARG B N 1
ATOM 2003 C CA . ARG B 1 7 ? 28.557 11.687 -9.533 1.00 19.59 6 ARG B CA 1
ATOM 2004 C C . ARG B 1 7 ? 29.581 10.794 -10.223 1.00 19.62 6 ARG B C 1
ATOM 2005 O O . ARG B 1 7 ? 30.772 10.803 -9.891 1.00 20.15 6 ARG B O 1
ATOM 2013 N N . ASP B 1 8 ? 29.093 10.004 -11.180 1.00 21.54 7 ASP B N 1
ATOM 2014 C CA . ASP B 1 8 ? 29.926 9.093 -11.961 1.00 21.99 7 ASP B CA 1
ATOM 2015 C C . ASP B 1 8 ? 30.501 7.907 -11.195 1.00 21.33 7 ASP B C 1
ATOM 2016 O O . ASP B 1 8 ? 31.205 7.085 -11.771 1.00 23.06 7 ASP B O 1
ATOM 2021 N N . LYS B 1 9 ? 30.223 7.809 -9.897 1.00 18.81 8 LYS B N 1
ATOM 2022 C CA . LYS B 1 9 ? 30.728 6.668 -9.140 1.00 17.95 8 LYS B CA 1
ATOM 2023 C C . LYS B 1 9 ? 29.874 5.446 -9.472 1.00 14.83 8 LYS B C 1
ATOM 2024 O O . LYS B 1 9 ? 28.677 5.585 -9.700 1.00 14.81 8 LYS B O 1
ATOM 2030 N N . VAL B 1 10 ? 30.503 4.272 -9.478 1.00 16.15 9 VAL B N 1
ATOM 2031 C CA . VAL B 1 10 ? 29.807 3.012 -9.761 1.00 15.35 9 VAL B CA 1
ATOM 2032 C C . VAL B 1 10 ? 29.191 2.512 -8.443 1.00 14.55 9 VAL B C 1
ATOM 2033 O O . VAL B 1 10 ? 29.898 2.288 -7.465 1.00 15.46 9 VAL B O 1
ATOM 2037 N N . VAL B 1 11 ? 27.873 2.358 -8.454 1.00 15.87 10 VAL B N 1
ATOM 2038 C CA . VAL B 1 11 ? 27.120 1.935 -7.278 1.00 14.99 10 VAL B CA 1
ATOM 2039 C C . VAL B 1 11 ? 26.295 0.677 -7.548 1.00 15.12 10 VAL B C 1
ATOM 2040 O O . VAL B 1 11 ? 25.485 0.642 -8.474 1.00 14.90 10 VAL B O 1
ATOM 2044 N N . ILE B 1 12 ? 26.516 -0.344 -6.722 1.00 15.29 11 ILE B N 1
ATOM 2045 C CA . ILE B 1 12 ? 25.788 -1.614 -6.827 1.00 16.08 11 ILE B CA 1
ATOM 2046 C C . ILE B 1 12 ? 24.778 -1.650 -5.692 1.00 16.04 11 ILE B C 1
ATOM 2047 O O . ILE B 1 12 ? 25.120 -1.360 -4.551 1.00 15.65 11 ILE B O 1
ATOM 2052 N N . VAL B 1 13 ? 23.534 -1.988 -6.003 1.00 15.85 12 VAL B N 1
ATOM 2053 C CA . VAL B 1 13 ? 22.502 -2.081 -4.978 1.00 15.67 12 VAL B CA 1
ATOM 2054 C C . VAL B 1 13 ? 21.828 -3.430 -5.180 1.00 17.42 12 VAL B C 1
ATOM 2055 O O . VAL B 1 13 ? 21.376 -3.725 -6.289 1.00 18.72 12 VAL B O 1
ATOM 2059 N N . THR B 1 14 ? 21.788 -4.259 -4.137 1.00 15.38 13 THR B N 1
ATOM 2060 C CA . THR B 1 14 ? 21.118 -5.562 -4.270 1.00 16.36 13 THR B CA 1
ATOM 2061 C C . THR B 1 14 ? 19.648 -5.416 -3.876 1.00 17.71 13 THR B C 1
ATOM 2062 O O . THR B 1 14 ? 19.287 -4.550 -3.074 1.00 16.85 13 THR B O 1
ATOM 2066 N N . GLY B 1 15 ? 18.795 -6.258 -4.456 1.00 17.47 14 GLY B N 1
ATOM 2067 C CA . GLY B 1 15 ? 17.375 -6.208 -4.165 1.00 19.61 14 GLY B CA 1
ATOM 2068 C C . GLY B 1 15 ? 16.783 -4.836 -4.414 1.00 20.34 14 GLY B C 1
ATOM 2069 O O . GLY B 1 15 ? 16.038 -4.317 -3.579 1.00 22.31 14 GLY B O 1
ATOM 2070 N N . ALA B 1 16 ? 17.101 -4.249 -5.567 1.00 22.57 15 ALA B N 1
ATOM 2071 C CA . ALA B 1 16 ? 16.618 -2.911 -5.895 1.00 23.38 15 ALA B CA 1
ATOM 2072 C C . ALA B 1 16 ? 15.499 -2.862 -6.922 1.00 25.95 15 ALA B C 1
ATOM 2073 O O . ALA B 1 16 ? 15.299 -1.842 -7.578 1.00 26.09 15 ALA B O 1
ATOM 2075 N N . SER B 1 17 ? 14.754 -3.948 -7.058 1.00 26.81 16 SER B N 1
ATOM 2076 C CA . SER B 1 17 ? 13.663 -3.948 -8.016 1.00 27.69 16 SER B CA 1
ATOM 2077 C C . SER B 1 17 ? 12.379 -3.400 -7.400 1.00 28.07 16 SER B C 1
ATOM 2078 O O . SER B 1 17 ? 11.434 -3.059 -8.115 1.00 29.10 16 SER B O 1
ATOM 2081 N N . MET B 1 18 ? 12.363 -3.268 -6.076 1.00 26.90 17 MET B N 1
ATOM 2082 C CA . MET B 1 18 ? 11.178 -2.774 -5.384 1.00 27.90 17 MET B CA 1
ATOM 2083 C C . MET B 1 18 ? 11.515 -2.222 -3.990 1.00 27.00 17 MET B C 1
ATOM 2084 O O . MET B 1 18 ? 12.617 -2.422 -3.496 1.00 27.00 17 MET B O 1
ATOM 2089 N N . GLY B 1 19 ? 10.565 -1.516 -3.379 1.00 26.19 18 GLY B N 1
ATOM 2090 C CA . GLY B 1 19 ? 10.736 -0.978 -2.033 1.00 25.10 18 GLY B CA 1
ATOM 2091 C C . GLY B 1 19 ? 11.950 -0.124 -1.703 1.00 24.07 18 GLY B C 1
ATOM 2092 O O . GLY B 1 19 ? 12.340 0.748 -2.470 1.00 24.08 18 GLY B O 1
ATOM 2093 N N . ILE B 1 20 ? 12.538 -0.372 -0.534 1.00 22.65 19 ILE B N 1
ATOM 2094 C CA . ILE B 1 20 ? 13.704 0.381 -0.090 1.00 21.20 19 ILE B CA 1
ATOM 2095 C C . ILE B 1 20 ? 14.852 0.298 -1.086 1.00 20.47 19 ILE B C 1
ATOM 2096 O O . ILE B 1 20 ? 15.495 1.308 -1.389 1.00 19.54 19 ILE B O 1
ATOM 2101 N N . GLY B 1 21 ? 15.095 -0.903 -1.608 1.00 18.83 20 GLY B N 1
ATOM 2102 C CA . GLY B 1 21 ? 16.172 -1.095 -2.559 1.00 18.66 20 GLY B CA 1
ATOM 2103 C C . GLY B 1 21 ? 16.005 -0.236 -3.793 1.00 19.55 20 GLY B C 1
ATOM 2104 O O . GLY B 1 21 ? 16.970 0.317 -4.311 1.00 19.98 20 GLY B O 1
ATOM 2105 N N . ARG B 1 22 ? 14.773 -0.130 -4.271 1.00 19.46 21 ARG B N 1
ATOM 2106 C CA . ARG B 1 22 ? 14.512 0.674 -5.448 1.00 20.79 21 ARG B CA 1
ATOM 2107 C C . ARG B 1 22 ? 14.705 2.159 -5.146 1.00 20.11 21 ARG B C 1
ATOM 2108 O O . ARG B 1 22 ? 15.268 2.898 -5.964 1.00 19.92 21 ARG B O 1
ATOM 2116 N N . ALA B 1 23 ? 14.256 2.596 -3.975 1.00 18.47 22 ALA B N 1
ATOM 2117 C CA . ALA B 1 23 ? 14.393 4.004 -3.592 1.00 18.65 22 ALA B CA 1
ATOM 2118 C C . ALA B 1 23 ? 15.872 4.362 -3.476 1.00 17.39 22 ALA B C 1
ATOM 2119 O O . ALA B 1 23 ? 16.279 5.482 -3.795 1.00 16.94 22 ALA B O 1
ATOM 2121 N N . ILE B 1 24 ? 16.678 3.410 -3.019 1.00 15.68 23 ILE B N 1
ATOM 2122 C CA . ILE B 1 24 ? 18.109 3.636 -2.897 1.00 15.95 23 ILE B CA 1
ATOM 2123 C C . ILE B 1 24 ? 18.742 3.776 -4.286 1.00 17.67 23 ILE B C 1
ATOM 2124 O O . ILE B 1 24 ? 19.525 4.690 -4.528 1.00 18.01 23 ILE B O 1
ATOM 2129 N N . ALA B 1 25 ? 18.399 2.875 -5.204 1.00 18.15 24 ALA B N 1
ATOM 2130 C CA . ALA B 1 25 ? 18.964 2.938 -6.546 1.00 18.18 24 ALA B CA 1
ATOM 2131 C C . ALA B 1 25 ? 18.556 4.241 -7.217 1.00 18.28 24 ALA B C 1
ATOM 2132 O O . ALA B 1 25 ? 19.380 4.897 -7.859 1.00 18.99 24 ALA B O 1
ATOM 2134 N N . GLU B 1 26 ? 17.288 4.602 -7.062 1.00 19.30 25 GLU B N 1
ATOM 2135 C CA . GLU B 1 26 ? 16.760 5.828 -7.650 1.00 20.03 25 GLU B CA 1
ATOM 2136 C C . GLU B 1 26 ? 17.454 7.083 -7.123 1.00 20.08 25 GLU B C 1
ATOM 2137 O O . GLU B 1 26 ? 17.690 8.020 -7.882 1.00 19.51 25 GLU B O 1
ATOM 2143 N N . ARG B 1 27 ? 17.784 7.100 -5.836 1.00 18.74 26 ARG B N 1
ATOM 2144 C CA . ARG B 1 27 ? 18.477 8.249 -5.251 1.00 18.01 26 ARG B CA 1
ATOM 2145 C C . ARG B 1 27 ? 19.883 8.369 -5.833 1.00 17.38 26 ARG B C 1
ATOM 2146 O O . ARG B 1 27 ? 20.330 9.473 -6.159 1.00 17.13 26 ARG B O 1
ATOM 2154 N N . PHE B 1 28 ? 20.595 7.250 -5.965 1.00 16.34 27 PHE B N 1
ATOM 2155 C CA . PHE B 1 28 ? 21.937 7.310 -6.522 1.00 16.38 27 PHE B CA 1
ATOM 2156 C C . PHE B 1 28 ? 21.883 7.730 -7.987 1.00 18.07 27 PHE B C 1
ATOM 2157 O O . PHE B 1 28 ? 22.802 8.391 -8.466 1.00 16.99 27 PHE B O 1
ATOM 2165 N N . VAL B 1 29 ? 20.830 7.344 -8.706 1.00 18.00 28 VAL B N 1
ATOM 2166 C CA . VAL B 1 29 ? 20.737 7.788 -10.101 1.00 18.68 28 VAL B CA 1
ATOM 2167 C C . VAL B 1 29 ? 20.586 9.309 -10.117 1.00 19.43 28 VAL B C 1
ATOM 2168 O O . VAL B 1 29 ? 21.189 9.993 -10.956 1.00 19.59 28 VAL B O 1
ATOM 2172 N N . ASP B 1 30 ? 19.792 9.843 -9.192 1.00 19.88 29 ASP B N 1
ATOM 2173 C CA . ASP B 1 30 ? 19.600 11.292 -9.111 1.00 21.85 29 ASP B CA 1
ATOM 2174 C C . ASP B 1 30 ? 20.896 12.014 -8.752 1.00 21.52 29 ASP B C 1
ATOM 2175 O O . ASP B 1 30 ? 21.074 13.186 -9.091 1.00 22.50 29 ASP B O 1
ATOM 2180 N N . GLU B 1 31 ? 21.799 11.320 -8.065 1.00 20.07 30 GLU B N 1
ATOM 2181 C CA . GLU B 1 31 ? 23.085 11.897 -7.682 1.00 20.16 30 GLU B CA 1
ATOM 2182 C C . GLU B 1 31 ? 24.092 11.825 -8.826 1.00 19.37 30 GLU B C 1
ATOM 2183 O O . GLU B 1 31 ? 25.232 12.274 -8.686 1.00 19.49 30 GLU B O 1
ATOM 2189 N N . GLY B 1 32 ? 23.674 11.244 -9.951 1.00 20.68 31 GLY B N 1
ATOM 2190 C CA . GLY B 1 32 ? 24.572 11.117 -11.089 1.00 19.46 31 GLY B CA 1
ATOM 2191 C C . GLY B 1 32 ? 25.467 9.889 -11.086 1.00 18.87 31 GLY B C 1
ATOM 2192 O O . GLY B 1 32 ? 26.395 9.781 -11.878 1.00 19.65 31 GLY B O 1
ATOM 2193 N N . SER B 1 33 ? 25.205 8.934 -10.200 1.00 17.54 32 SER B N 1
ATOM 2194 C CA . SER B 1 33 ? 26.031 7.737 -10.162 1.00 16.71 32 SER B CA 1
ATOM 2195 C C . SER B 1 33 ? 25.623 6.772 -11.277 1.00 17.18 32 SER B C 1
ATOM 2196 O O . SER B 1 33 ? 24.569 6.932 -11.892 1.00 17.63 32 SER B O 1
ATOM 2199 N N . LYS B 1 34 ? 26.467 5.770 -11.497 1.00 17.34 33 LYS B N 1
ATOM 2200 C CA . LYS B 1 34 ? 26.222 4.706 -12.468 1.00 18.12 33 LYS B CA 1
ATOM 2201 C C . LYS B 1 34 ? 25.767 3.557 -11.563 1.00 16.52 33 LYS B C 1
ATOM 2202 O O . LYS B 1 34 ? 26.587 2.944 -10.865 1.00 16.98 33 LYS B O 1
ATOM 2208 N N . VAL B 1 35 ? 24.466 3.290 -11.597 1.00 17.21 34 VAL B N 1
ATOM 2209 C CA . VAL B 1 35 ? 23.839 2.302 -10.709 1.00 17.68 34 VAL B CA 1
ATOM 2210 C C . VAL B 1 35 ? 23.454 0.976 -11.345 1.00 19.70 34 VAL B C 1
ATOM 2211 O O . VAL B 1 35 ? 22.824 0.952 -12.407 1.00 21.44 34 VAL B O 1
ATOM 2215 N N . ILE B 1 36 ? 23.808 -0.116 -10.670 1.00 19.87 35 ILE B N 1
ATOM 2216 C CA . ILE B 1 36 ? 23.471 -1.460 -11.141 1.00 20.84 35 ILE B CA 1
ATOM 2217 C C . ILE B 1 36 ? 22.737 -2.207 -10.024 1.00 22.24 35 ILE B C 1
ATOM 2218 O O . ILE B 1 36 ? 23.235 -2.321 -8.895 1.00 22.58 35 ILE B O 1
ATOM 2223 N N . ASP B 1 37 ? 21.555 -2.709 -10.365 1.00 22.02 36 ASP B N 1
ATOM 2224 C CA . ASP B 1 37 ? 20.696 -3.460 -9.457 1.00 22.31 36 ASP B CA 1
ATOM 2225 C C . ASP B 1 37 ? 20.948 -4.954 -9.648 1.00 23.40 36 ASP B C 1
ATOM 2226 O O . ASP B 1 37 ? 20.870 -5.456 -10.773 1.00 23.57 36 ASP B O 1
ATOM 2231 N N . LEU B 1 38 ? 21.277 -5.653 -8.563 1.00 22.11 37 LEU B N 1
ATOM 2232 C CA . LEU B 1 38 ? 21.469 -7.095 -8.625 1.00 22.30 37 LEU B CA 1
ATOM 2233 C C . LEU B 1 38 ? 20.260 -7.681 -7.917 1.00 23.13 37 LEU B C 1
ATOM 2234 O O . LEU B 1 38 ? 20.100 -7.500 -6.708 1.00 21.72 37 LEU B O 1
ATOM 2239 N N . SER B 1 39 ? 19.393 -8.351 -8.669 1.00 23.90 38 SER B N 1
ATOM 2240 C CA . SER B 1 39 ? 18.207 -8.965 -8.087 1.00 26.28 38 SER B CA 1
ATOM 2241 C C . SER B 1 39 ? 17.685 -10.066 -9.000 1.00 27.38 38 SER B C 1
ATOM 2242 O O . SER B 1 39 ? 18.035 -10.124 -10.179 1.00 26.62 38 SER B O 1
ATOM 2245 N N . ILE B 1 40 ? 16.861 -10.949 -8.448 1.00 30.19 39 ILE B N 1
ATOM 2246 C CA . ILE B 1 40 ? 16.312 -12.033 -9.246 1.00 32.94 39 ILE B CA 1
ATOM 2247 C C . ILE B 1 40 ? 15.084 -11.558 -10.003 1.00 35.25 39 ILE B C 1
ATOM 2248 O O . ILE B 1 40 ? 14.589 -12.250 -10.883 1.00 35.74 39 ILE B O 1
ATOM 2253 N N . HIS B 1 41 ? 14.596 -10.371 -9.661 1.00 37.84 40 HIS B N 1
ATOM 2254 C CA . HIS B 1 41 ? 13.416 -9.814 -10.310 1.00 40.63 40 HIS B CA 1
ATOM 2255 C C . HIS B 1 41 ? 13.758 -8.662 -11.241 1.00 42.36 40 HIS B C 1
ATOM 2256 O O . HIS B 1 41 ? 14.677 -7.889 -10.977 1.00 41.72 40 HIS B O 1
ATOM 2263 N N . ASP B 1 42 ? 13.010 -8.553 -12.335 1.00 44.09 41 ASP B N 1
ATOM 2264 C CA . ASP B 1 42 ? 13.223 -7.480 -13.297 1.00 45.79 41 ASP B CA 1
ATOM 2265 C C . ASP B 1 42 ? 12.515 -6.241 -12.755 1.00 46.34 41 ASP B C 1
ATOM 2266 O O . ASP B 1 42 ? 11.319 -6.278 -12.467 1.00 46.28 41 ASP B O 1
ATOM 2271 N N . PRO B 1 43 ? 13.249 -5.131 -12.589 1.00 46.74 42 PRO B N 1
ATOM 2272 C CA . PRO B 1 43 ? 12.642 -3.902 -12.074 1.00 47.46 42 PRO B CA 1
ATOM 2273 C C . PRO B 1 43 ? 11.769 -3.232 -13.128 1.00 47.75 42 PRO B C 1
ATOM 2274 O O . PRO B 1 43 ? 11.129 -2.214 -12.865 1.00 48.10 42 PRO B O 1
ATOM 2278 N N . GLY B 1 44 ? 11.747 -3.820 -14.319 1.00 47.98 43 GLY B N 1
ATOM 2279 C CA . GLY B 1 44 ? 10.960 -3.267 -15.403 1.00 48.16 43 GLY B CA 1
ATOM 2280 C C . GLY B 1 44 ? 11.543 -1.936 -15.828 1.00 48.37 43 GLY B C 1
ATOM 2281 O O . GLY B 1 44 ? 12.762 -1.762 -15.827 1.00 47.85 43 GLY B O 1
ATOM 2282 N N . GLU B 1 45 ? 10.677 -0.995 -16.190 1.00 48.76 44 GLU B N 1
ATOM 2283 C CA . GLU B 1 45 ? 11.121 0.327 -16.608 1.00 49.37 44 GLU B CA 1
ATOM 2284 C C . GLU B 1 45 ? 11.824 0.977 -15.413 1.00 48.63 44 GLU B C 1
ATOM 2285 O O . GLU B 1 45 ? 11.223 1.152 -14.351 1.00 48.30 44 GLU B O 1
ATOM 2291 N N . ALA B 1 46 ? 13.097 1.318 -15.586 1.00 47.35 45 ALA B N 1
ATOM 2292 C CA . ALA B 1 46 ? 13.876 1.938 -14.520 1.00 46.33 45 ALA B CA 1
ATOM 2293 C C . ALA B 1 46 ? 15.052 2.717 -15.098 1.00 45.58 45 ALA B C 1
ATOM 2294 O O . ALA B 1 46 ? 15.613 2.341 -16.131 1.00 45.58 45 ALA B O 1
ATOM 2296 N N . LYS B 1 47 ? 15.430 3.795 -14.416 1.00 44.39 46 LYS B N 1
ATOM 2297 C CA . LYS B 1 47 ? 16.530 4.649 -14.859 1.00 43.27 46 LYS B CA 1
ATOM 2298 C C . LYS B 1 47 ? 17.903 4.072 -14.524 1.00 41.44 46 LYS B C 1
ATOM 2299 O O . LYS B 1 47 ? 18.927 4.696 -14.798 1.00 41.51 46 LYS B O 1
ATOM 2305 N N . TYR B 1 48 ? 17.926 2.887 -13.924 1.00 38.26 47 TYR B N 1
ATOM 2306 C CA . TYR B 1 48 ? 19.187 2.255 -13.563 1.00 35.42 47 TYR B CA 1
ATOM 2307 C C . TYR B 1 48 ? 19.314 0.890 -14.222 1.00 35.09 47 TYR B C 1
ATOM 2308 O O . TYR B 1 48 ? 18.319 0.303 -14.634 1.00 35.14 47 TYR B O 1
ATOM 2317 N N . ASP B 1 49 ? 20.543 0.402 -14.337 1.00 34.72 48 ASP B N 1
ATOM 2318 C CA . ASP B 1 49 ? 20.791 -0.899 -14.941 1.00 36.26 48 ASP B CA 1
ATOM 2319 C C . ASP B 1 49 ? 20.413 -2.024 -13.985 1.00 36.15 48 ASP B C 1
ATOM 2320 O O . ASP B 1 49 ? 20.319 -1.818 -12.772 1.00 34.59 48 ASP B O 1
ATOM 2325 N N . HIS B 1 50 ? 20.194 -3.212 -14.540 1.00 36.35 49 HIS B N 1
ATOM 2326 C CA . HIS B 1 50 ? 19.820 -4.377 -13.746 1.00 36.22 49 HIS B CA 1
ATOM 2327 C C . HIS B 1 50 ? 20.437 -5.654 -14.293 1.00 35.53 49 HIS B C 1
ATOM 2328 O O . HIS B 1 50 ? 20.521 -5.849 -15.507 1.00 34.69 49 HIS B O 1
ATOM 2335 N N . ILE B 1 51 ? 20.881 -6.516 -13.384 1.00 33.78 50 ILE B N 1
ATOM 2336 C CA . ILE B 1 51 ? 21.463 -7.800 -13.751 1.00 32.19 50 ILE B CA 1
ATOM 2337 C C . ILE B 1 51 ? 20.712 -8.881 -12.990 1.00 32.19 50 ILE B C 1
ATOM 2338 O O . ILE B 1 51 ? 20.482 -8.750 -11.791 1.00 31.28 50 ILE B O 1
ATOM 2343 N N . GLU B 1 52 ? 20.317 -9.937 -13.694 1.00 32.09 51 GLU B N 1
ATOM 2344 C CA . GLU B 1 52 ? 19.607 -11.050 -13.077 1.00 31.50 51 GLU B CA 1
ATOM 2345 C C . GLU B 1 52 ? 20.616 -11.734 -12.175 1.00 29.10 51 GLU B C 1
ATOM 2346 O O . GLU B 1 52 ? 21.607 -12.271 -12.649 1.00 29.00 51 GLU B O 1
ATOM 2352 N N . CYS B 1 53 ? 20.371 -11.725 -10.873 1.00 27.35 52 CYS B N 1
ATOM 2353 C CA . CYS B 1 53 ? 21.329 -12.333 -9.975 1.00 25.87 52 CYS B CA 1
ATOM 2354 C C . CYS B 1 53 ? 20.716 -12.722 -8.631 1.00 25.18 52 CYS B C 1
ATOM 2355 O O . CYS B 1 53 ? 19.985 -11.937 -8.016 1.00 24.97 52 CYS B O 1
ATOM 2358 N N . ASP B 1 54 ? 21.010 -13.948 -8.200 1.00 24.05 53 ASP B N 1
ATOM 2359 C CA . ASP B 1 54 ? 20.532 -14.480 -6.923 1.00 24.07 53 ASP B CA 1
ATOM 2360 C C . ASP B 1 54 ? 21.686 -14.275 -5.949 1.00 23.31 53 ASP B C 1
ATOM 2361 O O . ASP B 1 54 ? 22.733 -14.909 -6.086 1.00 21.46 53 ASP B O 1
ATOM 2366 N N . VAL B 1 55 ? 21.498 -13.376 -4.979 1.00 23.87 54 VAL B N 1
ATOM 2367 C CA . VAL B 1 55 ? 22.544 -13.063 -4.003 1.00 23.25 54 VAL B CA 1
ATOM 2368 C C . VAL B 1 55 ? 23.001 -14.223 -3.142 1.00 22.42 54 VAL B C 1
ATOM 2369 O O . VAL B 1 55 ? 24.049 -14.146 -2.504 1.00 23.00 54 VAL B O 1
ATOM 2373 N N . THR B 1 56 ? 22.225 -15.298 -3.107 1.00 21.46 55 THR B N 1
ATOM 2374 C CA . THR B 1 56 ? 22.612 -16.434 -2.294 1.00 21.30 55 THR B CA 1
ATOM 2375 C C . THR B 1 56 ? 23.404 -17.452 -3.103 1.00 20.84 55 THR B C 1
ATOM 2376 O O . THR B 1 56 ? 23.779 -18.502 -2.586 1.00 20.11 55 THR B O 1
ATOM 2380 N N . ASN B 1 57 ? 23.663 -17.132 -4.374 1.00 19.25 56 ASN B N 1
ATOM 2381 C CA . ASN B 1 57 ? 24.417 -18.025 -5.259 1.00 20.89 56 ASN B CA 1
ATOM 2382 C C . ASN B 1 57 ? 25.763 -17.356 -5.498 1.00 20.31 56 ASN B C 1
ATOM 2383 O O . ASN B 1 57 ? 25.854 -16.430 -6.310 1.00 22.08 56 ASN B O 1
ATOM 2388 N N . PRO B 1 58 ? 26.816 -17.805 -4.800 1.00 20.87 57 PRO B N 1
ATOM 2389 C CA . PRO B 1 58 ? 28.132 -17.187 -4.980 1.00 20.75 57 PRO B CA 1
ATOM 2390 C C . PRO B 1 58 ? 28.655 -17.133 -6.408 1.00 22.78 57 PRO B C 1
ATOM 2391 O O . PRO B 1 58 ? 29.306 -16.155 -6.783 1.00 22.00 57 PRO B O 1
ATOM 2395 N N . ASP B 1 59 ? 28.381 -18.163 -7.204 1.00 22.87 58 ASP B N 1
ATOM 2396 C CA . ASP B 1 59 ? 28.831 -18.156 -8.598 1.00 24.09 58 ASP B CA 1
ATOM 2397 C C . ASP B 1 59 ? 28.179 -17.019 -9.382 1.00 22.81 58 ASP B C 1
ATOM 2398 O O . ASP B 1 59 ? 28.833 -16.373 -10.207 1.00 24.64 58 ASP B O 1
ATOM 2403 N N . GLN B 1 60 ? 26.891 -16.786 -9.147 1.00 21.36 59 GLN B N 1
ATOM 2404 C CA . GLN B 1 60 ? 26.172 -15.722 -9.828 1.00 21.94 59 GLN B CA 1
ATOM 2405 C C . GLN B 1 60 ? 26.651 -14.357 -9.332 1.00 22.98 59 GLN B C 1
ATOM 2406 O O . GLN B 1 60 ? 26.830 -13.429 -10.121 1.00 22.48 59 GLN B O 1
ATOM 2412 N N . VAL B 1 61 ? 26.857 -14.245 -8.021 1.00 22.09 60 VAL B N 1
ATOM 2413 C CA . VAL B 1 61 ? 27.313 -12.982 -7.436 1.00 22.74 60 VAL B CA 1
ATOM 2414 C C . VAL B 1 61 ? 28.684 -12.600 -7.977 1.00 23.14 60 VAL B C 1
ATOM 2415 O O . VAL B 1 61 ? 28.884 -11.475 -8.434 1.00 23.89 60 VAL B O 1
ATOM 2419 N N . LYS B 1 62 ? 29.629 -13.530 -7.920 1.00 23.77 61 LYS B N 1
ATOM 2420 C CA . LYS B 1 62 ? 30.971 -13.271 -8.423 1.00 24.84 61 LYS B CA 1
ATOM 2421 C C . LYS B 1 62 ? 30.931 -12.879 -9.902 1.00 25.54 61 LYS B C 1
ATOM 2422 O O . LYS B 1 62 ? 31.596 -11.928 -10.318 1.00 23.55 61 LYS B O 1
ATOM 2428 N N . ALA B 1 63 ? 30.140 -13.595 -10.694 1.00 24.10 62 ALA B N 1
ATOM 2429 C CA . ALA B 1 63 ? 30.058 -13.293 -12.122 1.00 25.45 62 ALA B CA 1
ATOM 2430 C C . ALA B 1 63 ? 29.467 -11.917 -12.403 1.00 25.54 62 ALA B C 1
ATOM 2431 O O . ALA B 1 63 ? 29.931 -11.215 -13.299 1.00 26.40 62 ALA B O 1
ATOM 2433 N N . SER B 1 64 ? 28.443 -11.538 -11.645 1.00 25.09 63 SER B N 1
ATOM 2434 C CA . SER B 1 64 ? 27.792 -10.248 -11.818 1.00 25.11 63 SER B CA 1
ATOM 2435 C C . SER B 1 64 ? 28.735 -9.112 -11.463 1.00 24.27 63 SER B C 1
ATOM 2436 O O . SER B 1 64 ? 28.782 -8.101 -12.159 1.00 23.87 63 SER B O 1
ATOM 2439 N N . ILE B 1 65 ? 29.477 -9.285 -10.374 1.00 23.24 64 ILE B N 1
ATOM 2440 C CA . ILE B 1 65 ? 30.411 -8.264 -9.922 1.00 23.08 64 ILE B CA 1
ATOM 2441 C C . ILE B 1 65 ? 31.545 -8.124 -10.929 1.00 24.98 64 ILE 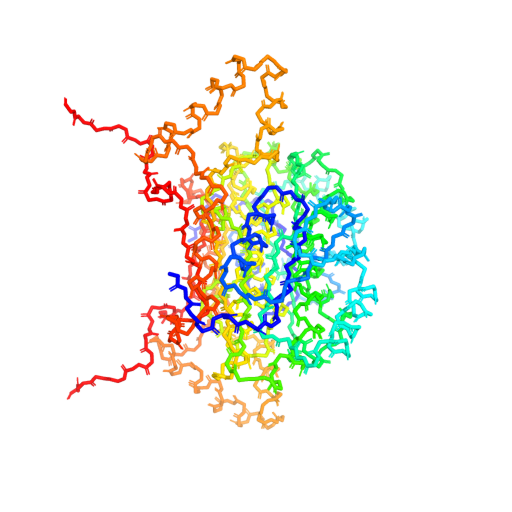B C 1
ATOM 2442 O O . ILE B 1 65 ? 32.083 -7.033 -11.116 1.00 23.51 64 ILE B O 1
ATOM 2447 N N . ASP B 1 66 ? 31.883 -9.221 -11.600 1.00 25.37 65 ASP B N 1
ATOM 2448 C CA . ASP B 1 66 ? 32.923 -9.184 -12.635 1.00 26.29 65 ASP B CA 1
ATOM 2449 C C . ASP B 1 66 ? 32.396 -8.430 -13.852 1.00 27.44 65 ASP B C 1
ATOM 2450 O O . ASP B 1 66 ? 33.119 -7.655 -14.474 1.00 29.03 65 ASP B O 1
ATOM 2455 N N . HIS B 1 67 ? 31.139 -8.667 -14.202 1.00 28.44 66 HIS B N 1
ATOM 2456 C CA . HIS B 1 67 ? 30.536 -7.992 -15.347 1.00 28.88 66 HIS B CA 1
ATOM 2457 C C . HIS B 1 67 ? 30.511 -6.485 -15.101 1.00 28.26 66 HIS B C 1
ATOM 2458 O O . HIS B 1 67 ? 30.701 -5.680 -16.016 1.00 28.70 66 HIS B O 1
ATOM 2465 N N . ILE B 1 68 ? 30.282 -6.106 -13.851 1.00 25.92 67 ILE B N 1
ATOM 2466 C CA . ILE B 1 68 ? 30.217 -4.697 -13.508 1.00 24.61 67 ILE B CA 1
ATOM 2467 C C . ILE B 1 68 ? 31.585 -4.015 -13.532 1.00 24.37 67 ILE B C 1
ATOM 2468 O O . ILE B 1 68 ? 31.730 -2.934 -14.110 1.00 24.15 67 ILE B O 1
ATOM 2473 N N . PHE B 1 69 ? 32.586 -4.647 -12.941 1.00 24.52 68 PHE B N 1
ATOM 2474 C CA . PHE B 1 69 ? 33.920 -4.060 -12.893 1.00 26.57 68 PHE B CA 1
ATOM 2475 C C . PHE B 1 69 ? 34.568 -3.930 -14.264 1.00 28.53 68 PHE B C 1
ATOM 2476 O O . PHE B 1 69 ? 35.178 -2.905 -14.575 1.00 29.03 68 PHE B O 1
ATOM 2484 N N . LYS B 1 70 ? 34.446 -4.965 -15.082 1.00 29.44 69 LYS B N 1
ATOM 2485 C CA . LYS B 1 70 ? 35.040 -4.907 -16.413 1.00 30.66 69 LYS B CA 1
ATOM 2486 C C . LYS B 1 70 ? 34.308 -3.925 -17.320 1.00 30.33 69 LYS B C 1
ATOM 2487 O O . LYS B 1 70 ? 34.934 -3.260 -18.151 1.00 30.43 69 LYS B O 1
ATOM 2493 N N . GLU B 1 71 ? 32.994 -3.820 -17.159 1.00 28.63 70 GLU B N 1
ATOM 2494 C CA . GLU B 1 71 ? 32.198 -2.906 -17.967 1.00 28.42 70 GLU B CA 1
ATOM 2495 C C . GLU B 1 71 ? 32.334 -1.434 -17.561 1.00 27.36 70 GLU B C 1
ATOM 2496 O O . GLU B 1 71 ? 32.426 -0.547 -18.422 1.00 25.35 70 GLU B O 1
ATOM 2502 N N . TYR B 1 72 ? 32.332 -1.182 -16.253 1.00 24.84 71 TYR B N 1
ATOM 2503 C CA . TYR B 1 72 ? 32.403 0.180 -15.724 1.00 23.09 71 TYR B CA 1
ATOM 2504 C C . TYR B 1 72 ? 33.779 0.689 -15.296 1.00 20.38 71 TYR B C 1
ATOM 2505 O O . TYR B 1 72 ? 33.971 1.906 -15.168 1.00 20.36 71 TYR B O 1
ATOM 2514 N N . GLY B 1 73 ? 34.711 -0.226 -15.043 1.00 19.71 72 GLY B N 1
ATOM 2515 C CA . GLY B 1 73 ? 36.066 0.149 -14.670 1.00 19.89 72 GLY B CA 1
ATOM 2516 C C . GLY B 1 73 ? 36.383 0.300 -13.194 1.00 18.99 72 GLY B C 1
ATOM 2517 O O . GLY B 1 73 ? 37.540 0.487 -12.814 1.00 17.87 72 GLY B O 1
ATOM 2518 N N . SER B 1 74 ? 35.357 0.222 -12.354 1.00 18.38 73 SER B N 1
ATOM 2519 C CA . SER B 1 74 ? 35.548 0.350 -10.916 1.00 18.12 73 SER B CA 1
ATOM 2520 C C . SER B 1 74 ? 34.238 0.034 -10.223 1.00 17.10 73 SER B C 1
ATOM 2521 O O . SER B 1 74 ? 33.206 -0.122 -10.870 1.00 17.27 73 SER B O 1
ATOM 2524 N N . ILE B 1 75 ? 34.307 -0.047 -8.898 1.00 16.84 74 ILE B N 1
ATOM 2525 C CA . ILE B 1 75 ? 33.139 -0.246 -8.045 1.00 16.74 74 ILE B CA 1
ATOM 2526 C C . ILE B 1 75 ? 33.476 0.587 -6.816 1.00 13.30 74 ILE B C 1
ATOM 2527 O O . ILE B 1 75 ? 34.439 0.292 -6.116 1.00 16.73 74 ILE B O 1
ATOM 2532 N N . SER B 1 76 ? 32.692 1.635 -6.586 1.00 14.81 75 SER B N 1
ATOM 2533 C CA . SER B 1 76 ? 32.927 2.532 -5.459 1.00 14.91 75 SER B CA 1
ATOM 2534 C C . SER B 1 76 ? 32.008 2.305 -4.280 1.00 14.90 75 SER B C 1
ATOM 2535 O O . SER B 1 76 ? 32.423 2.494 -3.141 1.00 14.03 75 SER B O 1
ATOM 2538 N N . VAL B 1 77 ? 30.782 1.891 -4.560 1.00 14.60 76 VAL B N 1
ATOM 2539 C CA . VAL B 1 77 ? 29.802 1.678 -3.496 1.00 14.85 76 VAL B CA 1
ATOM 2540 C C . VAL B 1 77 ? 29.014 0.396 -3.671 1.00 15.38 76 VAL B C 1
ATOM 2541 O O . VAL B 1 77 ? 28.556 0.090 -4.772 1.00 15.59 76 VAL B O 1
ATOM 2545 N N . LEU B 1 78 ? 28.878 -0.358 -2.582 1.00 13.23 77 LEU B N 1
ATOM 2546 C CA . LEU B 1 78 ? 28.049 -1.563 -2.588 1.00 12.95 77 LEU B CA 1
ATOM 2547 C C . LEU B 1 78 ? 27.028 -1.367 -1.473 1.00 11.42 77 LEU B C 1
ATOM 2548 O O . LEU B 1 78 ? 27.394 -1.097 -0.324 1.00 12.89 77 LEU B O 1
ATOM 2553 N N . VAL B 1 79 ? 25.756 -1.443 -1.831 1.00 11.41 78 VAL B N 1
ATOM 2554 C CA . VAL B 1 79 ? 24.672 -1.344 -0.860 1.00 12.22 78 VAL B CA 1
ATOM 2555 C C . VAL B 1 79 ? 24.015 -2.730 -0.803 1.00 12.72 78 VAL B C 1
ATOM 2556 O O . VAL B 1 79 ? 23.365 -3.166 -1.766 1.00 13.17 78 VAL B O 1
ATOM 2560 N N . ASN B 1 80 ? 24.208 -3.428 0.313 1.00 12.07 79 ASN B N 1
ATOM 2561 C CA . ASN B 1 80 ? 23.587 -4.736 0.495 1.00 12.32 79 ASN B CA 1
ATOM 2562 C C . ASN B 1 80 ? 22.209 -4.458 1.092 1.00 13.46 79 ASN B C 1
ATOM 2563 O O . ASN B 1 80 ? 22.107 -3.889 2.180 1.00 13.12 79 ASN B O 1
ATOM 2568 N N . ASN B 1 81 ? 21.154 -4.851 0.377 1.00 12.69 80 ASN B N 1
ATOM 2569 C CA . ASN B 1 81 ? 19.789 -4.614 0.821 1.00 16.14 80 ASN B CA 1
ATOM 2570 C C . ASN B 1 81 ? 18.862 -5.824 0.715 1.00 18.75 80 ASN B C 1
ATOM 2571 O O . ASN B 1 81 ? 17.937 -5.972 1.520 1.00 21.62 80 ASN B O 1
ATOM 2576 N N . ALA B 1 82 ? 19.084 -6.665 -0.285 1.00 19.31 81 ALA B N 1
ATOM 2577 C CA . ALA B 1 82 ? 18.248 -7.849 -0.478 1.00 21.56 81 ALA B CA 1
ATOM 2578 C C . ALA B 1 82 ? 17.959 -8.606 0.832 1.00 21.23 81 ALA B C 1
ATOM 2579 O O . ALA B 1 82 ? 18.870 -8.956 1.578 1.00 20.74 81 ALA B O 1
ATOM 2581 N N . GLY B 1 83 ? 16.679 -8.874 1.085 1.00 24.30 82 GLY B N 1
ATOM 2582 C CA . GLY B 1 83 ? 16.290 -9.582 2.296 1.00 24.01 82 GLY B CA 1
ATOM 2583 C C . GLY B 1 83 ? 14.867 -10.117 2.253 1.00 25.15 82 GLY B C 1
ATOM 2584 O O . GLY B 1 83 ? 14.123 -9.849 1.302 1.00 26.95 82 GLY B O 1
ATOM 2585 N N . ILE B 1 84 ? 14.484 -10.857 3.294 1.00 23.91 83 ILE B N 1
ATOM 2586 C CA . ILE B 1 84 ? 13.147 -11.461 3.391 1.00 21.37 83 ILE B CA 1
ATOM 2587 C C . ILE B 1 84 ? 12.706 -11.665 4.849 1.00 21.15 83 ILE B C 1
ATOM 2588 O O . ILE B 1 84 ? 13.511 -11.558 5.778 1.00 19.80 83 ILE B O 1
ATOM 2593 N N . GLU B 1 85 ? 11.427 -11.976 5.049 1.00 20.92 84 GLU B N 1
ATOM 2594 C CA . GLU B 1 85 ? 10.916 -12.248 6.385 1.00 20.72 84 GLU B CA 1
ATOM 2595 C C . GLU B 1 85 ? 9.645 -13.100 6.400 1.00 21.22 84 GLU B C 1
ATOM 2596 O O . GLU B 1 85 ? 8.719 -12.869 5.627 1.00 22.08 84 GLU B O 1
ATOM 2602 N N . SER B 1 86 ? 9.634 -14.107 7.263 1.00 21.48 85 SER B N 1
ATOM 2603 C CA . SER B 1 86 ? 8.460 -14.951 7.470 1.00 22.32 85 SER B CA 1
ATOM 2604 C C . SER B 1 86 ? 8.388 -15.091 8.994 1.00 21.60 85 SER B C 1
ATOM 2605 O O . SER B 1 86 ? 9.385 -14.861 9.688 1.00 21.10 85 SER B O 1
ATOM 2608 N N . TYR B 1 87 ? 7.227 -15.461 9.517 1.00 21.19 86 TYR B N 1
ATOM 2609 C CA . TYR B 1 87 ? 7.033 -15.527 10.957 1.00 21.88 86 TYR B CA 1
ATOM 2610 C C . TYR B 1 87 ? 6.798 -16.910 11.542 1.00 22.93 86 TYR B C 1
ATOM 2611 O O . TYR B 1 87 ? 6.316 -17.822 10.860 1.00 22.41 86 TYR B O 1
ATOM 2620 N N . GLY B 1 88 ? 7.143 -17.057 12.816 1.00 21.60 87 GLY B N 1
ATOM 2621 C CA . GLY B 1 88 ? 6.949 -18.320 13.495 1.00 22.68 87 GLY B CA 1
ATOM 2622 C C . GLY B 1 88 ? 7.901 -18.483 14.655 1.00 23.41 87 GLY B C 1
ATOM 2623 O O . GLY B 1 88 ? 9.006 -17.943 14.639 1.00 21.69 87 GLY B O 1
ATOM 2624 N N . LYS B 1 89 ? 7.471 -19.214 15.676 1.00 24.53 88 LYS B N 1
ATOM 2625 C CA . LYS B 1 89 ? 8.330 -19.441 16.816 1.00 26.96 88 LYS B CA 1
ATOM 2626 C C . LYS B 1 89 ? 9.363 -20.473 16.407 1.00 26.47 88 LYS B C 1
ATOM 2627 O O . LYS B 1 89 ? 9.139 -21.254 15.481 1.00 27.19 88 LYS B O 1
ATOM 2633 N N . ILE B 1 90 ? 10.501 -20.456 17.086 1.00 27.32 89 ILE B N 1
ATOM 2634 C CA . ILE B 1 90 ? 11.588 -21.374 16.797 1.00 28.46 89 ILE B CA 1
ATOM 2635 C C . ILE B 1 90 ? 11.056 -22.801 16.714 1.00 28.99 89 ILE B C 1
ATOM 2636 O O . ILE B 1 90 ? 11.626 -23.656 16.032 1.00 26.55 89 ILE B O 1
ATOM 2641 N N . GLU B 1 91 ? 9.932 -23.034 17.389 1.00 30.06 90 GLU B N 1
ATOM 2642 C CA . GLU B 1 91 ? 9.296 -24.345 17.423 1.00 32.24 90 GLU B CA 1
ATOM 2643 C C . GLU B 1 91 ? 8.493 -24.736 16.194 1.00 31.50 90 GLU B C 1
ATOM 2644 O O . GLU B 1 91 ? 8.489 -25.904 15.801 1.00 33.84 90 GLU B O 1
ATOM 2650 N N . SER B 1 92 ? 7.801 -23.769 15.604 1.00 31.00 91 SER B N 1
ATOM 2651 C CA . SER B 1 92 ? 6.951 -24.037 14.450 1.00 29.72 91 SER B CA 1
ATOM 2652 C C . SER B 1 92 ? 7.629 -23.885 13.095 1.00 27.76 91 SER B C 1
ATOM 2653 O O . SER B 1 92 ? 7.440 -24.722 12.208 1.00 27.96 91 SER B O 1
ATOM 2656 N N . MET B 1 93 ? 8.404 -22.817 12.923 1.00 24.22 92 MET B N 1
ATOM 2657 C CA . MET B 1 93 ? 9.076 -22.601 11.649 1.00 20.87 92 MET B CA 1
ATOM 2658 C C . MET B 1 93 ? 10.007 -23.769 11.356 1.00 18.77 92 MET B C 1
ATOM 2659 O O . MET B 1 93 ? 10.723 -24.241 12.243 1.00 17.30 92 MET B O 1
ATOM 2664 N N . SER B 1 94 ? 9.983 -24.239 10.109 1.00 18.00 93 SER B N 1
ATOM 2665 C CA . SER B 1 94 ? 10.834 -25.349 9.702 1.00 18.01 93 SER B CA 1
ATOM 2666 C C . SER B 1 94 ? 12.274 -24.882 9.751 1.00 17.23 93 SER B C 1
ATOM 2667 O O . SER B 1 94 ? 12.559 -23.682 9.608 1.00 16.35 93 SER B O 1
ATOM 2670 N N . MET B 1 95 ? 13.180 -25.827 9.956 1.00 16.45 94 MET B N 1
ATOM 2671 C CA . MET B 1 95 ? 14.590 -25.491 10.002 1.00 14.90 94 MET B CA 1
ATOM 2672 C C . MET B 1 95 ? 15.007 -24.956 8.644 1.00 16.00 94 MET B C 1
ATOM 2673 O O . MET B 1 95 ? 15.832 -24.054 8.567 1.00 15.25 94 MET B O 1
ATOM 2678 N N . GLY B 1 96 ? 14.434 -25.509 7.576 1.00 15.04 95 GLY B N 1
ATOM 2679 C CA . GLY B 1 96 ? 14.774 -25.048 6.239 1.00 15.46 95 GLY B CA 1
ATOM 2680 C C . GLY B 1 96 ? 14.430 -23.585 6.008 1.00 15.10 95 GLY B C 1
ATOM 2681 O O . GLY B 1 96 ? 15.217 -22.860 5.397 1.00 16.00 95 GLY B O 1
ATOM 2682 N N . GLU B 1 97 ? 13.267 -23.145 6.476 1.00 16.05 96 GLU B N 1
ATOM 2683 C CA . GLU B 1 97 ? 12.851 -21.759 6.296 1.00 16.69 96 GLU B CA 1
ATOM 2684 C C . GLU B 1 97 ? 13.706 -20.847 7.174 1.00 15.57 96 GLU B C 1
ATOM 2685 O O . GLU B 1 97 ? 14.051 -19.728 6.785 1.00 15.34 96 GLU B O 1
ATOM 2691 N N . TRP B 1 98 ? 14.058 -21.338 8.353 1.00 14.71 97 TRP B N 1
ATOM 2692 C CA . TRP B 1 98 ? 14.880 -20.543 9.269 1.00 14.04 97 TRP B CA 1
ATOM 2693 C C . TRP B 1 98 ? 16.247 -20.315 8.626 1.00 15.23 97 TRP B C 1
ATOM 2694 O O . TRP B 1 98 ? 16.750 -19.173 8.592 1.00 14.69 97 TRP B O 1
ATOM 2705 N N . ARG B 1 99 ? 16.854 -21.390 8.125 1.00 14.72 98 ARG B N 1
ATOM 2706 C CA . ARG B 1 99 ? 18.165 -21.303 7.466 1.00 15.57 98 ARG B CA 1
ATOM 2707 C C . ARG B 1 99 ? 18.104 -20.393 6.237 1.00 14.19 98 ARG B C 1
ATOM 2708 O O . ARG B 1 99 ? 19.032 -19.627 5.987 1.00 15.57 98 ARG B O 1
ATOM 2716 N N A ARG B 1 100 ? 17.016 -20.482 5.473 0.50 14.53 99 ARG B N 1
ATOM 2717 N N B ARG B 1 100 ? 17.019 -20.482 5.475 0.50 13.77 99 ARG B N 1
ATOM 2718 C CA A ARG B 1 100 ? 16.857 -19.666 4.272 0.50 16.12 99 ARG B CA 1
ATOM 2719 C CA B ARG B 1 100 ? 16.873 -19.669 4.277 0.50 14.89 99 ARG B CA 1
ATOM 2720 C C A ARG B 1 100 ? 16.904 -18.176 4.579 0.50 15.73 99 ARG B C 1
ATOM 2721 C C B ARG B 1 100 ? 16.918 -18.179 4.586 0.50 14.95 99 ARG B C 1
ATOM 2722 O O A ARG B 1 100 ? 17.542 -17.413 3.852 0.50 15.63 99 ARG B O 1
ATOM 2723 O O B ARG B 1 100 ? 17.567 -17.417 3.864 0.50 14.87 99 ARG B O 1
ATOM 2738 N N . ILE B 1 101 ? 16.234 -17.764 5.653 1.00 14.80 100 ILE B N 1
ATOM 2739 C CA . ILE B 1 101 ? 16.218 -16.353 6.038 1.00 13.27 100 ILE B CA 1
ATOM 2740 C C . ILE B 1 101 ? 17.650 -15.926 6.374 1.00 13.05 100 ILE B C 1
ATOM 2741 O O . ILE B 1 101 ? 18.092 -14.819 6.016 1.00 13.47 100 ILE B O 1
ATOM 2746 N N . ILE B 1 102 ? 18.387 -16.797 7.052 1.00 12.03 101 ILE B N 1
ATOM 2747 C CA . ILE B 1 102 ? 19.782 -16.472 7.369 1.00 12.53 101 ILE B CA 1
ATOM 2748 C C . ILE B 1 102 ? 20.588 -16.421 6.061 1.00 14.11 101 ILE B C 1
ATOM 2749 O O . ILE B 1 102 ? 21.438 -15.545 5.878 1.00 14.21 101 ILE B O 1
ATOM 2754 N N . ASP B 1 103 ? 20.317 -17.338 5.134 1.00 13.14 102 ASP B N 1
ATOM 2755 C CA . ASP B 1 103 ? 21.050 -17.358 3.867 1.00 14.28 102 ASP B CA 1
ATOM 2756 C C . ASP B 1 103 ? 20.877 -16.073 3.061 1.00 14.41 102 ASP B C 1
ATOM 2757 O O . ASP B 1 103 ? 21.856 -15.495 2.565 1.00 14.45 102 ASP B O 1
ATOM 2762 N N . VAL B 1 104 ? 19.643 -15.614 2.926 1.00 12.96 103 VAL B N 1
ATOM 2763 C CA . VAL B 1 104 ? 19.383 -14.401 2.161 1.00 14.19 103 VAL B CA 1
ATOM 2764 C C . VAL B 1 104 ? 19.840 -13.136 2.877 1.00 15.45 103 VAL B C 1
ATOM 2765 O O . VAL B 1 104 ? 20.595 -12.336 2.314 1.00 15.33 103 VAL B O 1
ATOM 2769 N N . ASN B 1 105 ? 19.415 -12.985 4.129 1.00 14.05 104 ASN B N 1
ATOM 2770 C CA . ASN B 1 105 ? 19.704 -11.772 4.896 1.00 13.58 104 ASN B CA 1
ATOM 2771 C C . ASN B 1 105 ? 21.132 -11.591 5.389 1.00 14.35 104 ASN B C 1
ATOM 2772 O O . ASN B 1 105 ? 21.562 -10.444 5.614 1.00 12.69 104 ASN B O 1
ATOM 2777 N N . LEU B 1 106 ? 21.846 -12.695 5.589 1.00 12.39 105 LEU B N 1
ATOM 2778 C CA . LEU B 1 106 ? 23.233 -12.631 6.042 1.00 12.30 105 LEU B CA 1
ATOM 2779 C C . LEU B 1 106 ? 24.207 -13.110 4.993 1.00 12.68 105 LEU B C 1
ATOM 2780 O O . LEU B 1 106 ? 25.100 -12.366 4.605 1.00 12.88 105 LEU B O 1
ATOM 2785 N N . PHE B 1 107 ? 24.057 -14.347 4.520 1.00 12.41 106 PHE B N 1
ATOM 2786 C CA . PHE B 1 107 ? 25.035 -14.829 3.559 1.00 12.27 106 PHE B CA 1
ATOM 2787 C C . PHE B 1 107 ? 25.036 -14.048 2.260 1.00 11.67 106 PHE B C 1
ATOM 2788 O O . PHE B 1 107 ? 26.084 -13.922 1.646 1.00 13.73 106 PHE B O 1
ATOM 2796 N N . GLY B 1 108 ? 23.882 -13.516 1.853 1.00 11.50 107 GLY B N 1
ATOM 2797 C CA . GLY B 1 108 ? 23.834 -12.707 0.637 1.00 12.67 107 GLY B CA 1
ATOM 2798 C C . GLY B 1 108 ? 24.735 -11.488 0.799 1.00 14.33 107 GLY B C 1
ATOM 2799 O O . GLY B 1 108 ? 25.449 -11.089 -0.134 1.00 14.63 107 GLY B O 1
ATOM 2800 N N . TYR B 1 109 ? 24.706 -10.880 1.984 1.00 11.58 108 TYR B N 1
ATOM 2801 C CA . TYR B 1 109 ? 25.563 -9.712 2.260 1.00 11.85 108 TYR B CA 1
ATOM 2802 C C . TYR B 1 109 ? 27.029 -10.135 2.275 1.00 12.64 108 TYR B C 1
ATOM 2803 O O . TYR B 1 109 ? 27.906 -9.407 1.770 1.00 13.91 108 TYR B O 1
ATOM 2812 N N . TYR B 1 110 ? 27.306 -11.305 2.855 1.00 12.45 109 TYR B N 1
ATOM 2813 C CA . TYR B 1 110 ? 28.656 -11.830 2.923 1.00 11.55 109 TYR B CA 1
ATOM 2814 C C . TYR B 1 110 ? 29.200 -12.119 1.515 1.00 13.40 109 TYR B C 1
ATOM 2815 O O . TYR B 1 110 ? 30.314 -11.715 1.195 1.00 14.23 109 TYR B O 1
ATOM 2824 N N . TYR B 1 111 ? 28.424 -12.800 0.675 1.00 13.70 110 TYR B N 1
ATOM 2825 C CA . TYR B 1 111 ? 28.924 -13.089 -0.671 1.00 13.39 110 TYR B CA 1
ATOM 2826 C C . TYR B 1 111 ? 29.174 -11.817 -1.489 1.00 14.27 110 TYR B C 1
ATOM 2827 O O . TYR B 1 111 ? 30.245 -11.688 -2.094 1.00 15.14 110 TYR B O 1
ATOM 2836 N N . ALA B 1 112 ? 28.211 -10.894 -1.530 1.00 13.39 111 ALA B N 1
ATOM 2837 C CA . ALA B 1 112 ? 28.414 -9.674 -2.328 1.00 13.15 111 ALA B CA 1
ATOM 2838 C C . ALA B 1 112 ? 29.613 -8.886 -1.817 1.00 14.50 111 ALA B C 1
ATOM 2839 O O . ALA B 1 112 ? 30.403 -8.354 -2.608 1.00 14.46 111 ALA B O 1
ATOM 2841 N N . SER B 1 113 ? 29.766 -8.802 -0.497 1.00 13.30 112 SER B N 1
ATOM 2842 C CA . SER B 1 113 ? 30.893 -8.068 0.073 1.00 13.94 112 SER B CA 1
ATOM 2843 C C . SER B 1 113 ? 32.210 -8.769 -0.245 1.00 16.04 112 SER B C 1
ATOM 2844 O O . SER B 1 113 ? 33.184 -8.143 -0.661 1.00 16.45 112 SER B O 1
ATOM 2847 N N . LYS B 1 114 ? 32.238 -10.083 -0.062 1.00 15.10 113 LYS B N 1
ATOM 2848 C CA . LYS B 1 114 ? 33.441 -10.850 -0.317 1.00 16.24 113 LYS B CA 1
ATOM 2849 C C . LYS B 1 114 ? 33.973 -10.678 -1.731 1.00 16.42 113 LYS B C 1
ATOM 2850 O O . LYS B 1 114 ? 35.181 -10.526 -1.925 1.00 18.34 113 LYS B O 1
ATOM 2856 N N . PHE B 1 115 ? 33.087 -10.703 -2.713 1.00 17.46 114 PHE B N 1
ATOM 2857 C CA . PHE B 1 115 ? 33.548 -10.591 -4.090 1.00 17.85 114 PHE B CA 1
ATOM 2858 C C . PHE B 1 115 ? 33.764 -9.171 -4.567 1.00 19.12 114 PHE B C 1
ATOM 2859 O O . PHE B 1 115 ? 34.592 -8.940 -5.459 1.00 17.93 114 PHE B O 1
ATOM 2867 N N . ALA B 1 116 ? 33.058 -8.209 -3.975 1.00 17.60 115 ALA B N 1
ATOM 2868 C CA . ALA B 1 116 ? 33.227 -6.824 -4.416 1.00 17.18 115 ALA B CA 1
ATOM 2869 C C . ALA B 1 116 ? 34.432 -6.144 -3.793 1.00 18.46 115 ALA B C 1
ATOM 2870 O O . ALA B 1 116 ? 35.077 -5.309 -4.434 1.00 18.12 115 ALA B O 1
ATOM 2872 N N . ILE B 1 117 ? 34.741 -6.489 -2.553 1.00 18.17 116 ILE B N 1
ATOM 2873 C CA . ILE B 1 117 ? 35.841 -5.828 -1.858 1.00 17.45 116 ILE B CA 1
ATOM 2874 C C . ILE B 1 117 ? 37.178 -5.726 -2.603 1.00 19.36 116 ILE B C 1
ATOM 2875 O O . ILE B 1 117 ? 37.763 -4.644 -2.654 1.00 19.72 116 ILE B O 1
ATOM 2880 N N . PRO B 1 118 ? 37.665 -6.826 -3.204 1.00 18.92 117 PRO B N 1
ATOM 2881 C CA . PRO B 1 118 ? 38.942 -6.783 -3.937 1.00 20.01 117 PRO B CA 1
ATOM 2882 C C . PRO B 1 118 ? 38.939 -5.737 -5.043 1.00 19.89 117 PRO B C 1
ATOM 2883 O O . PRO B 1 118 ? 39.981 -5.160 -5.358 1.00 21.46 117 PRO B O 1
ATOM 2887 N N . TYR B 1 119 ? 37.781 -5.515 -5.648 1.00 19.16 118 TYR B N 1
ATOM 2888 C CA . TYR B 1 119 ? 37.676 -4.519 -6.706 1.00 18.52 118 TYR B CA 1
ATOM 2889 C C . TYR B 1 119 ? 37.521 -3.134 -6.093 1.00 18.92 118 TYR B C 1
ATOM 2890 O O . TYR B 1 119 ? 38.182 -2.173 -6.506 1.00 18.32 118 TYR B O 1
ATOM 2899 N N . MET B 1 120 ? 36.651 -3.031 -5.094 1.00 17.09 119 MET B N 1
ATOM 2900 C CA . MET B 1 120 ? 36.418 -1.750 -4.440 1.00 15.70 119 MET B CA 1
ATOM 2901 C C . MET B 1 120 ? 37.670 -1.101 -3.872 1.00 16.71 119 MET B C 1
ATOM 2902 O O . MET B 1 120 ? 37.822 0.121 -3.972 1.00 17.86 119 MET B O 1
ATOM 2907 N N . ILE B 1 121 ? 38.563 -1.887 -3.283 1.00 16.52 120 ILE B N 1
ATOM 2908 C CA . ILE B 1 121 ? 39.757 -1.302 -2.686 1.00 18.46 120 ILE B CA 1
ATOM 2909 C C . ILE B 1 121 ? 40.748 -0.741 -3.705 1.00 19.67 120 ILE B C 1
ATOM 2910 O O . ILE B 1 121 ? 41.735 -0.117 -3.323 1.00 21.44 120 ILE B O 1
ATOM 2915 N N . ARG B 1 122 ? 40.479 -0.959 -4.985 1.00 19.77 121 ARG B N 1
ATOM 2916 C CA . ARG B 1 122 ? 41.345 -0.440 -6.046 1.00 21.62 121 ARG B CA 1
ATOM 2917 C C . ARG B 1 122 ? 40.884 0.953 -6.463 1.00 23.69 121 ARG B C 1
ATOM 2918 O O . ARG B 1 122 ? 41.535 1.619 -7.277 1.00 23.09 121 ARG B O 1
ATOM 2926 N N . SER B 1 123 ? 39.753 1.388 -5.914 1.00 23.07 122 SER B N 1
ATOM 2927 C CA . SER B 1 123 ? 39.221 2.715 -6.208 1.00 26.05 122 SER B CA 1
ATOM 2928 C C . SER B 1 123 ? 39.495 3.561 -4.967 1.00 26.29 122 SER B C 1
ATOM 2929 O O . SER B 1 123 ? 39.898 3.030 -3.928 1.00 25.37 122 SER B O 1
ATOM 2932 N N . ARG B 1 124 ? 39.306 4.874 -5.055 1.00 26.90 123 ARG B N 1
ATOM 2933 C CA . ARG B 1 124 ? 39.577 5.686 -3.878 1.00 28.38 123 ARG B CA 1
ATOM 2934 C C . ARG B 1 124 ? 38.347 5.885 -2.998 1.00 25.81 123 ARG B C 1
ATOM 2935 O O . ARG B 1 124 ? 37.253 6.179 -3.469 1.00 25.35 123 ARG B O 1
ATOM 2943 N N . ASP B 1 125 ? 38.555 5.700 -1.704 1.00 25.50 124 ASP B N 1
ATOM 2944 C CA . ASP B 1 125 ? 37.501 5.841 -0.711 1.00 24.04 124 ASP B CA 1
ATOM 2945 C C . ASP B 1 125 ? 36.176 5.139 -0.998 1.00 21.90 124 ASP B C 1
ATOM 2946 O O . ASP B 1 125 ? 35.105 5.750 -1.024 1.00 22.24 124 ASP B O 1
ATOM 2951 N N . PRO B 1 126 ? 36.246 3.828 -1.242 1.00 18.74 125 PRO B N 1
ATOM 2952 C CA . PRO B 1 126 ? 35.052 3.022 -1.507 1.00 16.61 125 PRO B CA 1
ATOM 2953 C C . PRO B 1 126 ? 34.279 2.889 -0.190 1.00 14.71 125 PRO B C 1
ATOM 2954 O O . PRO B 1 126 ? 34.840 3.080 0.900 1.00 14.60 125 PRO B O 1
ATOM 2958 N N A SER B 1 127 ? 33.007 2.535 -0.287 0.50 14.10 126 SER B N 1
ATOM 2959 N N B SER B 1 127 ? 32.989 2.578 -0.297 0.50 14.60 126 SER B N 1
ATOM 2960 C CA A SER B 1 127 ? 32.209 2.360 0.912 0.50 14.35 126 SER B CA 1
ATOM 2961 C CA B SER B 1 127 ? 32.129 2.472 0.878 0.50 15.66 126 SER B CA 1
ATOM 2962 C C A SER B 1 127 ? 31.111 1.339 0.695 0.50 14.15 126 SER B C 1
ATOM 2963 C C B SER B 1 127 ? 31.020 1.428 0.718 0.50 14.93 126 SER B C 1
ATOM 2964 O O A SER B 1 127 ? 30.560 1.208 -0.398 0.50 14.61 126 SER B O 1
ATOM 2965 O O B SER B 1 127 ? 30.373 1.362 -0.334 0.50 15.39 126 SER B O 1
ATOM 2970 N N . ILE B 1 128 ? 30.803 0.617 1.758 1.00 13.28 127 ILE B N 1
ATOM 2971 C CA . ILE B 1 128 ? 29.752 -0.392 1.722 1.00 12.64 127 ILE B CA 1
ATOM 2972 C C . ILE B 1 128 ? 28.695 0.056 2.726 1.00 12.81 127 ILE B C 1
ATOM 2973 O O . ILE B 1 128 ? 29.039 0.541 3.802 1.00 12.89 127 ILE B O 1
ATOM 2978 N N . VAL B 1 129 ? 27.424 -0.036 2.355 1.00 11.85 128 VAL B N 1
ATOM 2979 C CA . VAL B 1 129 ? 26.342 0.299 3.293 1.00 11.77 128 VAL B CA 1
ATOM 2980 C C . VAL B 1 129 ? 25.435 -0.930 3.356 1.00 12.00 128 VAL B C 1
ATOM 2981 O O . VAL B 1 129 ? 24.945 -1.395 2.325 1.00 12.88 128 VAL B O 1
ATOM 2985 N N . ASN B 1 130 ? 25.246 -1.466 4.563 1.00 10.42 129 ASN B N 1
ATOM 2986 C CA . ASN B 1 130 ? 24.412 -2.649 4.754 1.00 11.02 129 ASN B CA 1
ATOM 2987 C C . ASN B 1 130 ? 23.092 -2.260 5.373 1.00 11.17 129 ASN B C 1
ATOM 2988 O O . ASN B 1 130 ? 23.070 -1.550 6.365 1.00 11.72 129 ASN B O 1
ATOM 2993 N N . ILE B 1 131 ? 21.988 -2.715 4.792 1.00 10.26 130 ILE B N 1
ATOM 2994 C CA . ILE B 1 131 ? 20.695 -2.400 5.376 1.00 10.71 130 ILE B CA 1
ATOM 2995 C C . ILE B 1 131 ? 20.370 -3.447 6.450 1.00 12.11 130 ILE B C 1
ATOM 2996 O O . ILE B 1 131 ? 20.184 -4.639 6.163 1.00 11.08 130 ILE B O 1
ATOM 3001 N N . SER B 1 132 ? 20.361 -3.001 7.703 1.00 10.68 131 SER B N 1
ATOM 3002 C CA . SER B 1 132 ? 20.015 -3.880 8.817 1.00 12.00 131 SER B CA 1
ATOM 3003 C C . SER B 1 132 ? 18.565 -3.575 9.196 1.00 12.49 131 SER B C 1
ATOM 3004 O O . SER B 1 132 ? 17.681 -3.640 8.343 1.00 12.94 131 SER B O 1
ATOM 3007 N N . SER B 1 133 ? 18.311 -3.212 10.454 1.00 10.97 132 SER B N 1
ATOM 3008 C CA . SER B 1 133 ? 16.943 -2.928 10.888 1.00 9.76 132 SER B CA 1
ATOM 3009 C C . SER B 1 133 ? 16.986 -2.352 12.296 1.00 9.64 132 SER B C 1
ATOM 3010 O O . SER B 1 133 ? 17.968 -2.554 13.005 1.00 10.52 132 SER B O 1
ATOM 3013 N N . VAL B 1 134 ? 15.924 -1.648 12.689 1.00 8.70 133 VAL B N 1
ATOM 3014 C CA . VAL B 1 134 ? 15.816 -1.165 14.061 1.00 10.30 133 VAL B CA 1
ATOM 3015 C C . VAL B 1 134 ? 15.809 -2.420 14.953 1.00 11.09 133 VAL B C 1
ATOM 3016 O O . VAL B 1 134 ? 16.135 -2.340 16.139 1.00 11.16 133 VAL B O 1
ATOM 3020 N N . GLN B 1 135 ? 15.466 -3.579 14.373 1.00 10.36 134 GLN B N 1
ATOM 3021 C CA . GLN B 1 135 ? 15.441 -4.824 15.130 1.00 9.64 134 GLN B CA 1
ATOM 3022 C C . GLN B 1 135 ? 16.817 -5.408 15.424 1.00 11.76 134 GLN B C 1
ATOM 3023 O O . GLN B 1 135 ? 16.940 -6.548 15.880 1.00 12.19 134 GLN B O 1
ATOM 3029 N N . ALA B 1 136 ? 17.856 -4.628 15.132 1.00 10.72 135 ALA B N 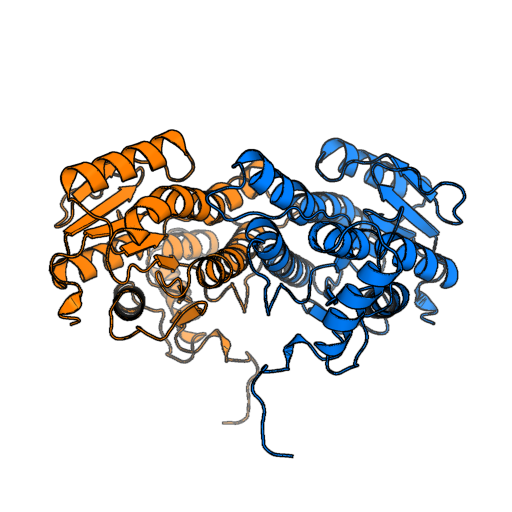1
ATOM 3030 C CA . ALA B 1 136 ? 19.200 -4.999 15.542 1.00 10.91 135 ALA B CA 1
ATOM 3031 C C . ALA B 1 136 ? 19.250 -4.551 17.023 1.00 11.09 135 ALA B C 1
ATOM 3032 O O . ALA B 1 136 ? 20.192 -4.877 17.735 1.00 11.50 135 ALA B O 1
ATOM 3034 N N A SER B 1 137 ? 18.234 -3.813 17.472 0.50 10.99 136 SER B N 1
ATOM 3035 N N B SER B 1 137 ? 18.232 -3.809 17.463 0.50 11.18 136 SER B N 1
ATOM 3036 C CA A SER B 1 137 ? 18.167 -3.348 18.860 0.50 11.36 136 SER B CA 1
ATOM 3037 C CA B SER B 1 137 ? 18.156 -3.332 18.843 0.50 11.82 136 SER B CA 1
ATOM 3038 C C A SER B 1 137 ? 16.869 -3.772 19.548 0.50 10.87 136 SER B C 1
ATOM 3039 C C B SER B 1 137 ? 16.869 -3.784 19.529 0.50 11.16 136 SER B C 1
ATOM 3040 O O A SER B 1 137 ? 16.887 -4.609 20.456 0.50 11.34 136 SER B O 1
ATOM 3041 O O B SER B 1 137 ? 16.893 -4.648 20.412 0.50 11.72 136 SER B O 1
ATOM 3046 N N . ILE B 1 138 ? 15.750 -3.188 19.130 1.00 10.51 137 ILE B N 1
ATOM 3047 C CA . ILE B 1 138 ? 14.449 -3.539 19.709 1.00 10.82 137 ILE B CA 1
ATOM 3048 C C . ILE B 1 138 ? 13.733 -4.467 18.717 1.00 11.34 137 ILE B C 1
ATOM 3049 O O . ILE B 1 138 ? 13.612 -4.164 17.530 1.00 10.58 137 ILE B O 1
ATOM 3054 N N . ILE B 1 139 ? 13.222 -5.584 19.225 1.00 11.02 138 ILE B N 1
ATOM 3055 C CA . ILE B 1 139 ? 12.686 -6.596 18.333 1.00 11.63 138 ILE B CA 1
ATOM 3056 C C . ILE B 1 139 ? 11.219 -6.942 18.427 1.00 11.83 138 ILE B C 1
ATOM 3057 O O . ILE B 1 139 ? 10.520 -6.549 19.359 1.00 11.90 138 ILE B O 1
ATOM 3062 N N . THR B 1 140 ? 10.766 -7.701 17.432 1.00 11.66 139 THR B N 1
ATOM 3063 C CA . THR B 1 140 ? 9.376 -8.124 17.380 1.00 13.13 139 THR B CA 1
ATOM 3064 C C . THR B 1 140 ? 9.272 -9.608 17.695 1.00 14.36 139 THR B C 1
ATOM 3065 O O . THR B 1 140 ? 10.273 -10.330 17.708 1.00 13.88 139 THR B O 1
ATOM 3069 N N . LYS B 1 141 ? 8.048 -10.052 17.956 1.00 15.30 140 LYS B N 1
ATOM 3070 C CA . LYS B 1 141 ? 7.784 -11.435 18.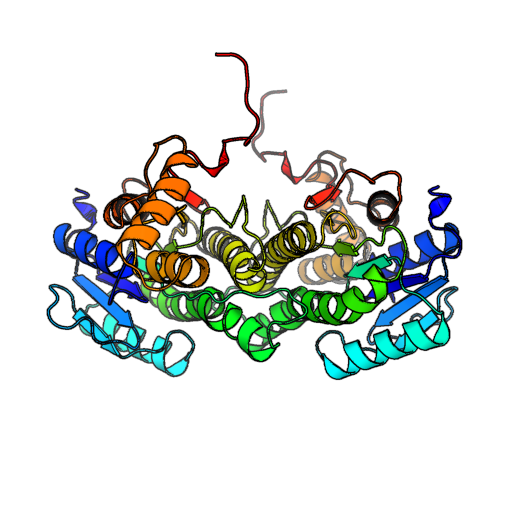326 1.00 16.65 140 LYS B CA 1
ATOM 3071 C C . LYS B 1 141 ? 7.593 -12.330 17.112 1.00 16.63 140 LYS B C 1
ATOM 3072 O O . LYS B 1 141 ? 7.184 -11.870 16.043 1.00 16.94 140 LYS B O 1
ATOM 3078 N N . ASN B 1 142 ? 7.914 -13.610 17.293 1.00 16.48 141 ASN B N 1
ATOM 3079 C CA . ASN B 1 142 ? 7.772 -14.620 16.246 1.00 16.70 141 ASN B CA 1
ATOM 3080 C C . ASN B 1 142 ? 8.574 -14.307 15.007 1.00 16.21 141 ASN B C 1
ATOM 3081 O O . ASN B 1 142 ? 8.162 -14.632 13.886 1.00 16.65 141 ASN B O 1
ATOM 3086 N N . ALA B 1 143 ? 9.740 -13.702 15.217 1.00 12.64 142 ALA B N 1
ATOM 3087 C CA . ALA B 1 143 ? 10.610 -13.321 14.110 1.00 12.90 142 ALA B CA 1
ATOM 3088 C C . ALA B 1 143 ? 12.068 -13.674 14.388 1.00 13.08 142 ALA B C 1
ATOM 3089 O O . ALA B 1 143 ? 12.978 -12.959 13.946 1.00 12.78 142 ALA B O 1
ATOM 3091 N N . SER B 1 144 ? 12.311 -14.795 15.070 1.00 12.82 143 SER B N 1
ATOM 3092 C CA . SER B 1 144 ? 13.688 -15.144 15.427 1.00 13.42 143 SER B CA 1
ATOM 3093 C C . SER B 1 144 ? 14.693 -15.201 14.286 1.00 12.88 143 SER B C 1
ATOM 3094 O O . SER B 1 144 ? 15.781 -14.647 14.414 1.00 12.05 143 SER B O 1
ATOM 3097 N N . ALA B 1 145 ? 14.368 -15.832 13.162 1.00 12.15 144 ALA B N 1
ATOM 3098 C CA . ALA B 1 145 ? 15.361 -15.867 12.082 1.00 11.97 144 ALA B CA 1
ATOM 3099 C C . ALA B 1 145 ? 15.664 -14.468 11.559 1.00 11.86 144 ALA B C 1
ATOM 3100 O O . ALA B 1 145 ? 16.826 -14.116 11.306 1.00 11.29 144 ALA B O 1
ATOM 3102 N N . TYR B 1 146 ? 14.621 -13.675 11.383 1.00 11.17 145 TYR B N 1
ATOM 3103 C CA . TYR B 1 146 ? 14.792 -12.323 10.876 1.00 11.52 145 TYR B CA 1
ATOM 3104 C C . TYR B 1 146 ? 15.621 -11.498 11.852 1.00 11.73 145 TYR B C 1
ATOM 3105 O O . TYR B 1 146 ? 16.587 -10.845 11.460 1.00 11.85 145 TYR B O 1
ATOM 3114 N N . VAL B 1 147 ? 15.237 -11.528 13.121 1.00 10.06 146 VAL B N 1
ATOM 3115 C CA . VAL B 1 147 ? 15.952 -10.761 14.139 1.00 11.05 146 VAL B CA 1
ATOM 3116 C C . VAL B 1 147 ? 17.415 -11.188 14.242 1.00 11.65 146 VAL B C 1
ATOM 3117 O O . VAL B 1 147 ? 18.323 -10.349 14.329 1.00 10.97 146 VAL B O 1
ATOM 3121 N N . THR B 1 148 ? 17.654 -12.492 14.215 1.00 9.59 147 THR B N 1
ATOM 3122 C CA . THR B 1 148 ? 19.005 -13.003 14.302 1.00 10.05 147 THR B CA 1
ATOM 3123 C C . THR B 1 148 ? 19.816 -12.495 13.109 1.00 9.74 147 THR B C 1
ATOM 3124 O O . THR B 1 148 ? 20.952 -12.034 13.268 1.00 10.12 147 THR B O 1
ATOM 3128 N N . SER B 1 149 ? 19.236 -12.586 11.913 1.00 9.92 148 SER B N 1
ATOM 3129 C CA . SER B 1 149 ? 19.952 -12.148 10.725 1.00 10.92 148 SER B CA 1
ATOM 3130 C C . SER B 1 149 ? 20.316 -10.671 10.768 1.00 10.78 148 SER B C 1
ATOM 3131 O O . SER B 1 149 ? 21.412 -10.298 10.340 1.00 10.79 148 SER B O 1
ATOM 3134 N N . LYS B 1 150 ? 19.429 -9.840 11.316 1.00 9.45 149 LYS B N 1
ATOM 3135 C CA . LYS B 1 150 ? 19.699 -8.403 11.346 1.00 10.09 149 LYS B CA 1
ATOM 3136 C C . LYS B 1 150 ? 20.785 -8.060 12.357 1.00 10.59 149 LYS B C 1
ATOM 3137 O O . LYS B 1 150 ? 21.559 -7.129 12.137 1.00 9.82 149 LYS B O 1
ATOM 3143 N N . HIS B 1 151 ? 20.837 -8.797 13.467 1.00 10.12 150 HIS B N 1
ATOM 3144 C CA . HIS B 1 151 ? 21.914 -8.611 14.435 1.00 9.45 150 HIS B CA 1
ATOM 3145 C C . HIS B 1 151 ? 23.213 -9.080 13.764 1.00 9.76 150 HIS B C 1
ATOM 3146 O O . HIS B 1 151 ? 24.271 -8.453 13.910 1.00 10.07 150 HIS B O 1
ATOM 3153 N N . ALA B 1 152 ? 23.143 -10.188 13.032 1.00 9.63 151 ALA B N 1
ATOM 3154 C CA . ALA B 1 152 ? 24.330 -10.711 12.348 1.00 10.35 151 ALA B CA 1
ATOM 3155 C C . ALA B 1 152 ? 24.898 -9.672 11.374 1.00 9.42 151 ALA B C 1
ATOM 3156 O O . ALA B 1 152 ? 26.116 -9.524 11.262 1.00 11.02 151 ALA B O 1
ATOM 3158 N N . VAL B 1 153 ? 24.015 -8.973 10.671 1.00 10.26 152 VAL B N 1
ATOM 3159 C CA . VAL B 1 153 ? 24.454 -7.948 9.724 1.00 10.07 152 VAL B CA 1
ATOM 3160 C C . VAL B 1 153 ? 25.285 -6.886 10.431 1.00 10.64 152 VAL B C 1
ATOM 3161 O O . VAL B 1 153 ? 26.234 -6.366 9.853 1.00 10.73 152 VAL B O 1
ATOM 3165 N N . ILE B 1 154 ? 24.924 -6.544 11.662 1.00 10.04 153 ILE B N 1
ATOM 3166 C CA . ILE B 1 154 ? 25.708 -5.546 12.392 1.00 10.26 153 ILE B CA 1
ATOM 3167 C C . ILE B 1 154 ? 27.124 -6.068 12.644 1.00 10.42 153 ILE B C 1
ATOM 3168 O O . ILE B 1 154 ? 28.117 -5.338 12.482 1.00 10.06 153 ILE B O 1
ATOM 3173 N N . GLY B 1 155 ? 27.243 -7.334 13.027 1.00 10.10 154 GLY B N 1
ATOM 3174 C CA . GLY B 1 155 ? 28.568 -7.882 13.263 1.00 9.34 154 GLY B CA 1
ATOM 3175 C C . GLY B 1 155 ? 29.393 -7.899 11.978 1.00 10.96 154 GLY B C 1
ATOM 3176 O O . GLY B 1 155 ? 30.590 -7.592 11.991 1.00 10.88 154 GLY B O 1
ATOM 3177 N N . LEU B 1 156 ? 28.757 -8.256 10.868 1.00 10.37 155 LEU B N 1
ATOM 3178 C CA . LEU B 1 156 ? 29.452 -8.310 9.580 1.00 9.89 155 LEU B CA 1
ATOM 3179 C C . LEU B 1 156 ? 29.946 -6.915 9.217 1.00 11.16 155 LEU B C 1
ATOM 3180 O O . LEU B 1 156 ? 31.059 -6.731 8.722 1.00 11.34 155 LEU B O 1
ATOM 3185 N N . THR B 1 157 ? 29.103 -5.932 9.479 1.00 10.71 156 THR B N 1
ATOM 3186 C CA . THR B 1 157 ? 29.418 -4.534 9.193 1.00 10.08 156 THR B CA 1
ATOM 3187 C C . THR B 1 157 ? 30.627 -4.053 9.980 1.00 11.63 156 THR B C 1
ATOM 3188 O O . THR B 1 157 ? 31.543 -3.456 9.410 1.00 11.37 156 THR B O 1
ATOM 3192 N N . LYS B 1 158 ? 30.631 -4.299 11.284 1.00 11.08 157 LYS B N 1
ATOM 3193 C CA . LYS B 1 158 ? 31.748 -3.871 12.125 1.00 10.50 157 LYS B CA 1
ATOM 3194 C C . LYS B 1 158 ? 33.049 -4.539 11.685 1.00 11.24 157 LYS B C 1
ATOM 3195 O O . LYS B 1 158 ? 34.103 -3.887 11.627 1.00 11.73 157 LYS B O 1
ATOM 3201 N N A SER B 1 159 ? 32.977 -5.840 11.385 0.50 12.08 158 SER B N 1
ATOM 3202 N N B SER B 1 159 ? 32.982 -5.830 11.376 0.50 12.04 158 SER B N 1
ATOM 3203 C CA A SER B 1 159 ? 34.176 -6.569 10.987 0.50 12.36 158 SER B CA 1
ATOM 3204 C CA B SER B 1 159 ? 34.168 -6.563 10.962 0.50 12.23 158 SER B CA 1
ATOM 3205 C C A SER B 1 159 ? 34.744 -6.099 9.653 0.50 11.93 158 SER B C 1
ATOM 3206 C C B SER B 1 159 ? 34.749 -6.061 9.661 0.50 11.93 158 SER B C 1
ATOM 3207 O O A SER B 1 159 ? 35.956 -5.976 9.525 0.50 12.11 158 SER B O 1
ATOM 3208 O O B SER B 1 159 ? 35.963 -5.907 9.559 0.50 12.08 158 SER B O 1
ATOM 3213 N N . ILE B 1 160 ? 33.900 -5.808 8.670 1.00 10.59 159 ILE B N 1
ATOM 3214 C CA . ILE B 1 160 ? 34.417 -5.313 7.391 1.00 12.38 159 ILE B CA 1
ATOM 3215 C C . ILE B 1 160 ? 35.012 -3.936 7.673 1.00 12.49 159 ILE B C 1
ATOM 3216 O O . ILE B 1 160 ? 36.095 -3.602 7.183 1.00 12.34 159 ILE B O 1
ATOM 3221 N N . ALA B 1 161 ? 34.326 -3.129 8.486 1.00 12.16 160 ALA B N 1
ATOM 3222 C CA . ALA B 1 161 ? 34.854 -1.793 8.788 1.00 12.58 160 ALA B CA 1
ATOM 3223 C C . ALA B 1 161 ? 36.233 -1.865 9.436 1.00 13.34 160 ALA B C 1
ATOM 3224 O O . ALA B 1 161 ? 37.153 -1.143 9.034 1.00 13.91 160 ALA B O 1
ATOM 3226 N N . LEU B 1 162 ? 36.393 -2.740 10.417 1.00 12.24 161 LEU B N 1
ATOM 3227 C CA . LEU B 1 162 ? 37.673 -2.856 11.108 1.00 14.36 161 LEU B CA 1
ATOM 3228 C C . LEU B 1 162 ? 38.777 -3.482 10.258 1.00 15.11 161 LEU B C 1
ATOM 3229 O O . LEU B 1 162 ? 39.937 -3.046 10.302 1.00 16.35 161 LEU B O 1
ATOM 3234 N N . ASP B 1 163 ? 38.426 -4.486 9.467 1.00 15.79 162 ASP B N 1
ATOM 3235 C CA . ASP B 1 163 ? 39.443 -5.165 8.663 1.00 16.25 162 ASP B CA 1
ATOM 3236 C C . ASP B 1 163 ? 39.937 -4.369 7.461 1.00 16.17 162 ASP B C 1
ATOM 3237 O O . ASP B 1 163 ? 41.050 -4.617 6.991 1.00 17.67 162 ASP B O 1
ATOM 3242 N N . TYR B 1 164 ? 39.130 -3.437 6.962 1.00 15.09 163 TYR B N 1
ATOM 3243 C CA . TYR B 1 164 ? 39.520 -2.671 5.783 1.00 16.48 163 TYR B CA 1
ATOM 3244 C C . TYR B 1 164 ? 39.738 -1.174 5.935 1.00 16.60 163 TYR B C 1
ATOM 3245 O O . TYR B 1 164 ? 40.021 -0.485 4.949 1.00 16.60 163 TYR B O 1
ATOM 3254 N N . ALA B 1 165 ? 39.595 -0.656 7.152 1.00 16.45 164 ALA B N 1
ATOM 3255 C CA . ALA B 1 165 ? 39.866 0.765 7.366 1.00 17.05 164 ALA B CA 1
ATOM 3256 C C . ALA B 1 165 ? 41.387 0.861 7.189 1.00 17.66 164 ALA B C 1
ATOM 3257 O O . ALA B 1 165 ? 42.108 -0.092 7.492 1.00 19.30 164 ALA B O 1
ATOM 3259 N N . PRO B 1 166 ? 41.893 2.015 6.718 1.00 17.76 165 PRO B N 1
ATOM 3260 C CA . PRO B 1 166 ? 41.156 3.221 6.343 1.00 18.62 165 PRO B CA 1
ATOM 3261 C C . PRO B 1 166 ? 40.747 3.322 4.886 1.00 18.45 165 PRO B C 1
ATOM 3262 O O . PRO B 1 166 ? 40.051 4.256 4.502 1.00 20.82 165 PRO B O 1
ATOM 3266 N N . LEU B 1 167 ? 41.155 2.364 4.067 1.00 19.57 166 LEU B N 1
ATOM 3267 C CA . LEU B 1 167 ? 40.833 2.471 2.663 1.00 19.78 166 LEU B CA 1
ATOM 3268 C C . LEU B 1 167 ? 39.356 2.380 2.326 1.00 19.55 166 LEU B C 1
ATOM 3269 O O . LEU B 1 167 ? 38.867 3.118 1.472 1.00 21.43 166 LEU B O 1
ATOM 3274 N N . LEU B 1 168 ? 38.640 1.487 3.003 1.00 14.57 167 LEU B N 1
ATOM 3275 C CA . LEU B 1 168 ? 37.236 1.304 2.709 1.00 13.16 167 LEU B CA 1
ATOM 3276 C C . LEU B 1 168 ? 36.449 1.450 3.995 1.00 12.35 167 LEU B C 1
ATOM 3277 O O . LEU B 1 168 ? 36.919 1.005 5.040 1.00 15.21 167 LEU B O 1
ATOM 3282 N N . ARG B 1 169 ? 35.289 2.096 3.898 1.00 11.93 168 ARG B N 1
ATOM 3283 C CA . ARG B 1 169 ? 34.410 2.274 5.055 1.00 12.27 168 ARG B CA 1
ATOM 3284 C C . ARG B 1 169 ? 33.220 1.333 4.911 1.00 12.91 168 ARG B C 1
ATOM 3285 O O . ARG B 1 169 ? 32.804 0.989 3.804 1.00 12.28 168 ARG B O 1
ATOM 3293 N N . CYS B 1 170 ? 32.682 0.897 6.040 1.00 12.22 169 CYS B N 1
ATOM 3294 C CA . CYS B 1 170 ? 31.506 0.039 5.994 1.00 11.56 169 CYS B CA 1
ATOM 3295 C C . CYS B 1 170 ? 30.601 0.431 7.166 1.00 10.45 169 CYS B C 1
ATOM 3296 O O . CYS B 1 170 ? 31.047 0.445 8.306 1.00 10.75 169 CYS B O 1
ATOM 3299 N N . ASN B 1 171 ? 29.347 0.741 6.855 1.00 9.71 170 ASN B N 1
ATOM 3300 C CA . ASN B 1 171 ? 28.342 1.124 7.849 1.00 10.04 170 ASN B CA 1
ATOM 3301 C C . ASN B 1 171 ? 27.010 0.466 7.514 1.00 11.06 170 ASN B C 1
ATOM 3302 O O . ASN B 1 171 ? 26.818 -0.059 6.411 1.00 11.08 170 ASN B O 1
ATOM 3307 N N . ALA B 1 172 ? 26.084 0.524 8.466 1.00 9.76 171 ALA B N 1
ATOM 3308 C CA . ALA B 1 172 ? 24.748 -0.025 8.264 1.00 10.19 171 ALA B CA 1
ATOM 3309 C C . ALA B 1 172 ? 23.703 1.062 8.502 1.00 10.46 171 ALA B C 1
ATOM 3310 O O . ALA B 1 172 ? 23.984 2.090 9.114 1.00 10.79 171 ALA B O 1
ATOM 3312 N N . VAL B 1 173 ? 22.502 0.846 7.981 1.00 9.64 172 VAL B N 1
ATOM 3313 C CA . VAL B 1 173 ? 21.377 1.735 8.219 1.00 9.03 172 VAL B CA 1
ATOM 3314 C C . VAL B 1 173 ? 20.359 0.819 8.898 1.00 10.15 172 VAL B C 1
ATOM 3315 O O . VAL B 1 173 ? 20.143 -0.303 8.447 1.00 11.73 172 VAL B O 1
ATOM 3319 N N . CYS B 1 174 ? 19.766 1.301 9.983 1.00 9.78 173 CYS B N 1
ATOM 3320 C CA . CYS B 1 174 ? 18.806 0.538 10.791 1.00 9.57 173 CYS B CA 1
ATOM 3321 C C . CYS B 1 174 ? 17.423 1.172 10.752 1.00 10.01 173 CYS B C 1
ATOM 3322 O O . CYS B 1 174 ? 17.055 1.951 11.636 1.00 10.30 173 CYS B O 1
ATOM 3325 N N . PRO B 1 175 ? 16.628 0.858 9.709 1.00 10.48 174 PRO B N 1
ATOM 3326 C CA . PRO B 1 175 ? 15.280 1.422 9.591 1.00 11.20 174 PRO B CA 1
ATOM 3327 C C . PRO B 1 175 ? 14.218 0.750 10.455 1.00 9.53 174 PRO B C 1
ATOM 3328 O O . PRO B 1 175 ? 14.296 -0.464 10.711 1.00 10.67 174 PRO B O 1
ATOM 3332 N N . ALA B 1 176 ? 13.254 1.541 10.913 1.00 10.73 175 ALA B N 1
ATOM 3333 C CA . ALA B 1 176 ? 12.126 0.982 11.661 1.00 10.63 175 ALA B CA 1
ATOM 3334 C C . ALA B 1 176 ? 11.050 0.673 10.604 1.00 12.10 175 ALA B C 1
ATOM 3335 O O . ALA B 1 176 ? 11.378 0.181 9.516 1.00 13.06 175 ALA B O 1
ATOM 3337 N N . THR B 1 177 ? 9.783 0.958 10.896 1.00 12.12 176 THR B N 1
ATOM 3338 C CA . THR B 1 177 ? 8.726 0.644 9.923 1.00 12.49 176 THR B CA 1
ATOM 3339 C C . THR B 1 177 ? 8.721 1.620 8.760 1.00 13.06 176 THR B C 1
ATOM 3340 O O . THR B 1 177 ? 8.544 2.806 8.965 1.00 14.66 176 THR B O 1
ATOM 3344 N N . ILE B 1 178 ? 8.889 1.092 7.549 1.00 13.27 177 ILE B N 1
ATOM 3345 C CA . ILE B 1 178 ? 8.944 1.906 6.337 1.00 14.58 177 ILE B CA 1
ATOM 3346 C C . ILE B 1 178 ? 7.837 1.465 5.385 1.00 16.87 177 ILE B C 1
ATOM 3347 O O . ILE B 1 178 ? 7.507 0.284 5.318 1.00 16.48 177 ILE B O 1
ATOM 3352 N N . ASP B 1 179 ? 7.280 2.406 4.633 1.00 18.36 178 ASP B N 1
ATOM 3353 C CA . ASP B 1 179 ? 6.208 2.062 3.698 1.00 21.69 178 ASP B CA 1
ATOM 3354 C C . ASP B 1 179 ? 6.777 1.284 2.516 1.00 22.26 178 ASP B C 1
ATOM 3355 O O . ASP B 1 179 ? 7.294 1.869 1.565 1.00 22.97 178 ASP B O 1
ATOM 3360 N N . THR B 1 180 ? 6.669 -0.039 2.578 1.00 23.07 179 THR B N 1
ATOM 3361 C CA . THR B 1 180 ? 7.174 -0.918 1.528 1.00 24.95 179 THR B CA 1
ATOM 3362 C C . THR B 1 180 ? 6.181 -2.062 1.318 1.00 25.95 179 THR B C 1
ATOM 3363 O O . THR B 1 180 ? 5.282 -2.276 2.138 1.00 25.45 179 THR B O 1
ATOM 3367 N N . PRO B 1 181 ? 6.323 -2.803 0.209 1.00 27.39 180 PRO B N 1
ATOM 3368 C CA . PRO B 1 181 ? 5.395 -3.914 -0.024 1.00 28.08 180 PRO B CA 1
ATOM 3369 C C . PRO B 1 181 ? 5.511 -4.968 1.079 1.00 28.34 180 PRO B C 1
ATOM 3370 O O . PRO B 1 181 ? 4.517 -5.559 1.497 1.00 29.21 180 PRO B O 1
ATOM 3374 N N . LEU B 1 182 ? 6.729 -5.195 1.558 1.00 28.96 181 LEU B N 1
ATOM 3375 C CA . LEU B 1 182 ? 6.951 -6.181 2.605 1.00 29.82 181 LEU B CA 1
ATOM 3376 C C . LEU B 1 182 ? 6.221 -5.806 3.891 1.00 29.57 181 LEU B C 1
ATOM 3377 O O . LEU B 1 182 ? 5.720 -6.679 4.610 1.00 28.47 181 LEU B O 1
ATOM 3382 N N . VAL B 1 183 ? 6.155 -4.511 4.184 1.00 27.86 182 VAL B N 1
ATOM 3383 C CA . VAL B 1 183 ? 5.455 -4.055 5.376 1.00 27.04 182 VAL B CA 1
ATOM 3384 C C . VAL B 1 183 ? 3.947 -4.174 5.159 1.00 27.51 182 VAL B C 1
ATOM 3385 O O . VAL B 1 183 ? 3.183 -4.366 6.102 1.00 27.05 182 VAL B O 1
ATOM 3389 N N . ARG B 1 184 ? 3.516 -4.062 3.910 1.00 28.10 183 ARG B N 1
ATOM 3390 C CA . ARG B 1 184 ? 2.098 -4.203 3.623 1.00 30.23 183 ARG B CA 1
ATOM 3391 C C . ARG B 1 184 ? 1.708 -5.674 3.679 1.00 30.59 183 ARG B C 1
ATOM 3392 O O . ARG B 1 184 ? 0.576 -6.004 4.018 1.00 32.07 183 ARG B O 1
ATOM 3400 N N . LYS B 1 185 ? 2.652 -6.559 3.370 1.00 31.82 184 LYS B N 1
ATOM 3401 C CA . LYS B 1 185 ? 2.382 -7.991 3.447 1.00 32.40 184 LYS B CA 1
ATOM 3402 C C . LYS B 1 185 ? 2.260 -8.338 4.933 1.00 31.71 184 LYS B C 1
ATOM 3403 O O . LYS B 1 185 ? 1.419 -9.143 5.336 1.00 30.70 184 LYS B O 1
ATOM 3409 N N . ALA B 1 186 ? 3.110 -7.724 5.754 1.00 29.94 185 ALA B N 1
ATOM 3410 C CA . ALA B 1 186 ? 3.070 -7.985 7.184 1.00 29.08 185 ALA B CA 1
ATOM 3411 C C . ALA B 1 186 ? 1.717 -7.599 7.767 1.00 28.67 185 ALA B C 1
ATOM 3412 O O . ALA B 1 186 ? 1.169 -8.316 8.602 1.00 28.87 185 ALA B O 1
ATOM 3414 N N . ALA B 1 187 ? 1.167 -6.472 7.325 1.00 27.81 186 ALA B N 1
ATOM 3415 C CA . ALA B 1 187 ? -0.124 -6.024 7.828 1.00 28.67 186 ALA B CA 1
ATOM 3416 C C . ALA B 1 187 ? -1.232 -6.975 7.387 1.00 30.28 186 ALA B C 1
ATOM 3417 O O . ALA B 1 187 ? -2.120 -7.322 8.170 1.00 29.47 186 ALA B O 1
ATOM 3419 N N . GLU B 1 188 ? -1.169 -7.395 6.130 1.00 32.09 187 GLU B N 1
ATOM 3420 C CA . GLU B 1 188 ? -2.173 -8.302 5.584 1.00 34.49 187 GLU B CA 1
ATOM 3421 C C . GLU B 1 188 ? -2.211 -9.630 6.336 1.00 34.77 187 GLU B C 1
ATOM 3422 O O . GLU B 1 188 ? -3.281 -10.184 6.580 1.00 34.87 187 GLU B O 1
ATOM 3428 N N . LEU B 1 189 ? -1.039 -10.140 6.697 1.00 34.70 188 LEU B N 1
ATOM 3429 C CA . LEU B 1 189 ? -0.945 -11.403 7.415 1.00 34.45 188 LEU B CA 1
ATOM 3430 C C . LEU B 1 189 ? -1.584 -11.306 8.793 1.00 34.55 188 LEU B C 1
ATOM 3431 O O . LEU B 1 189 ? -1.786 -12.322 9.465 1.00 34.18 188 LEU B O 1
ATOM 3436 N N . GLU B 1 190 ? -1.904 -10.080 9.202 1.00 33.64 189 GLU B N 1
ATOM 3437 C CA . GLU B 1 190 ? -2.524 -9.823 10.498 1.00 32.85 189 GLU B CA 1
ATOM 3438 C C . GLU B 1 190 ? -3.995 -9.423 10.416 1.00 33.20 189 GLU B C 1
ATOM 3439 O O . GLU B 1 190 ? -4.829 -9.900 11.194 1.00 33.28 189 GLU B O 1
ATOM 3445 N N . VAL B 1 191 ? -4.317 -8.542 9.476 1.00 32.75 190 VAL B N 1
ATOM 3446 C CA . VAL B 1 191 ? -5.682 -8.052 9.359 1.00 32.45 190 VAL B CA 1
ATOM 3447 C C . VAL B 1 191 ? -6.421 -8.422 8.082 1.00 33.18 190 VAL B C 1
ATOM 3448 O O . VAL B 1 191 ? -7.502 -7.893 7.818 1.00 32.82 190 VAL B O 1
ATOM 3452 N N . GLY B 1 192 ? -5.847 -9.320 7.294 1.00 33.75 191 GLY B N 1
ATOM 3453 C CA . GLY B 1 192 ? -6.497 -9.721 6.061 1.00 35.70 191 GLY B CA 1
ATOM 3454 C C . GLY B 1 192 ? -6.094 -8.875 4.869 1.00 36.93 191 GLY B C 1
ATOM 3455 O O . GLY B 1 192 ? -5.232 -7.998 4.974 1.00 36.39 191 GLY B O 1
ATOM 3456 N N . SER B 1 193 ? -6.733 -9.129 3.732 1.00 38.27 192 SER B N 1
ATOM 3457 C CA . SER B 1 193 ? -6.422 -8.404 2.510 1.00 40.03 192 SER B CA 1
ATOM 3458 C C . SER B 1 193 ? -7.207 -7.109 2.310 1.00 40.55 192 SER B C 1
ATOM 3459 O O . SER B 1 193 ? -7.012 -6.423 1.311 1.00 40.79 192 SER B O 1
ATOM 3462 N N . ASP B 1 194 ? -8.086 -6.770 3.246 1.00 41.74 193 ASP B N 1
ATOM 3463 C CA . ASP B 1 194 ? -8.863 -5.537 3.130 1.00 43.00 193 ASP B CA 1
ATOM 3464 C C . ASP B 1 194 ? -7.900 -4.349 3.157 1.00 44.31 193 ASP B C 1
ATOM 3465 O O . ASP B 1 194 ? -7.297 -4.054 4.187 1.00 43.56 193 ASP B O 1
ATOM 3470 N N . PRO B 1 195 ? -7.745 -3.649 2.023 1.00 44.93 194 PRO B N 1
ATOM 3471 C CA . PRO B 1 195 ? -6.838 -2.496 1.971 1.00 45.33 194 PRO B CA 1
ATOM 3472 C C . PRO B 1 195 ? -7.083 -1.395 3.010 1.00 45.30 194 PRO B C 1
ATOM 3473 O O . PRO B 1 195 ? -6.137 -0.722 3.428 1.00 45.01 194 PRO B O 1
ATOM 3477 N N . MET B 1 196 ? -8.334 -1.203 3.424 1.00 45.06 195 MET B N 1
ATOM 3478 C CA . MET B 1 196 ? -8.641 -0.174 4.421 1.00 45.07 195 MET B CA 1
ATOM 3479 C C . MET B 1 196 ? -8.188 -0.591 5.810 1.00 44.42 195 MET B C 1
ATOM 3480 O O . MET B 1 196 ? -7.671 0.224 6.573 1.00 44.41 195 MET B O 1
ATOM 3485 N N . ARG B 1 197 ? -8.395 -1.860 6.146 1.00 42.88 196 ARG B N 1
ATOM 3486 C CA . ARG B 1 197 ? -7.978 -2.353 7.448 1.00 41.69 196 ARG B CA 1
ATOM 3487 C C . ARG B 1 197 ? -6.454 -2.342 7.505 1.00 39.78 196 ARG B C 1
ATOM 3488 O O . ARG B 1 197 ? -5.868 -2.096 8.555 1.00 38.80 196 ARG B O 1
ATOM 3496 N N . ILE B 1 198 ? -5.821 -2.607 6.365 1.00 37.95 197 ILE B N 1
ATOM 3497 C CA . ILE B 1 198 ? -4.365 -2.610 6.286 1.00 37.02 197 ILE B CA 1
ATOM 3498 C C . ILE B 1 198 ? -3.857 -1.202 6.586 1.00 36.91 197 ILE B C 1
ATOM 3499 O O . ILE B 1 198 ? -2.825 -1.026 7.241 1.00 34.98 197 ILE B O 1
ATOM 3504 N N . GLU B 1 199 ? -4.597 -0.199 6.123 1.00 35.91 198 GLU B N 1
ATOM 3505 C CA . GLU B 1 199 ? -4.219 1.190 6.356 1.00 35.28 198 GLU B CA 1
ATOM 3506 C C . GLU B 1 199 ? -4.340 1.521 7.844 1.00 34.72 198 GLU B C 1
ATOM 3507 O O . GLU B 1 199 ? -3.516 2.255 8.399 1.00 33.62 198 GLU B O 1
ATOM 3513 N N . LYS B 1 200 ? -5.364 0.979 8.495 1.00 32.74 199 LYS B N 1
ATOM 3514 C CA . LYS B 1 200 ? -5.553 1.233 9.917 1.00 32.35 199 LYS B CA 1
ATOM 3515 C C . LYS B 1 200 ? -4.402 0.614 10.707 1.00 30.22 199 LYS B C 1
ATOM 3516 O O . LYS B 1 200 ? -3.905 1.206 11.668 1.00 30.02 199 LYS B O 1
ATOM 3522 N N . LYS B 1 201 ? -3.994 -0.583 10.298 1.00 28.46 200 LYS B N 1
ATOM 3523 C CA . LYS B 1 201 ? -2.898 -1.291 10.959 1.00 27.45 200 LYS B CA 1
ATOM 3524 C C . LYS B 1 201 ? -1.602 -0.506 10.803 1.00 27.00 200 LYS B C 1
ATOM 3525 O O . LYS B 1 201 ? -0.856 -0.322 11.767 1.00 24.90 200 LYS B O 1
ATOM 3531 N N . ILE B 1 202 ? -1.338 -0.052 9.580 1.00 26.83 201 ILE B N 1
ATOM 3532 C CA . ILE B 1 202 ? -0.133 0.722 9.299 1.00 27.79 201 ILE B CA 1
ATOM 3533 C C . ILE B 1 202 ? -0.150 2.003 10.122 1.00 27.12 201 ILE B C 1
ATOM 3534 O O . ILE B 1 202 ? 0.887 2.457 10.609 1.00 26.76 201 ILE B O 1
ATOM 3539 N N . SER B 1 203 ? -1.329 2.595 10.279 1.00 26.89 202 SER B N 1
ATOM 3540 C CA . SER B 1 203 ? -1.441 3.815 11.063 1.00 26.69 202 SER B CA 1
ATOM 3541 C C . SER B 1 203 ? -1.136 3.530 12.536 1.00 26.03 202 SER B C 1
ATOM 3542 O O . SER B 1 203 ? -0.530 4.356 13.224 1.00 26.19 202 SER B O 1
ATOM 3545 N N . GLU B 1 204 ? -1.557 2.365 13.025 1.00 24.01 203 GLU B N 1
ATOM 3546 C CA . GLU B 1 204 ? -1.287 1.989 14.410 1.00 24.03 203 GLU B CA 1
ATOM 3547 C C . GLU B 1 204 ? 0.224 1.915 14.603 1.00 22.07 203 GLU B C 1
ATOM 3548 O O . GLU B 1 204 ? 0.749 2.399 15.599 1.00 22.42 203 GLU B O 1
ATOM 3554 N N . TRP B 1 205 ? 0.912 1.290 13.656 1.00 20.22 204 TRP B N 1
ATOM 3555 C CA . TRP B 1 205 ? 2.360 1.170 13.760 1.00 18.80 204 TRP B CA 1
ATOM 3556 C C . TRP B 1 205 ? 2.984 2.555 13.700 1.00 19.48 204 TRP B C 1
ATOM 3557 O O . TRP B 1 205 ? 3.896 2.875 14.463 1.00 19.08 204 TRP B O 1
ATOM 3568 N N . GLY B 1 206 ? 2.476 3.392 12.805 1.00 18.44 205 GLY B N 1
ATOM 3569 C CA . GLY B 1 206 ? 3.020 4.736 12.702 1.00 19.57 205 GLY B CA 1
ATOM 3570 C C . GLY B 1 206 ? 2.895 5.496 14.007 1.00 19.25 205 GLY B C 1
ATOM 3571 O O . GLY B 1 206 ? 3.825 6.199 14.410 1.00 18.89 205 GLY B O 1
ATOM 3572 N N . HIS B 1 207 ? 1.756 5.358 14.680 1.00 19.70 206 HIS B N 1
ATOM 3573 C CA . HIS B 1 207 ? 1.550 6.058 15.938 1.00 21.40 206 HIS B CA 1
ATOM 3574 C C . HIS B 1 207 ? 2.434 5.534 17.067 1.00 19.88 206 HIS B C 1
ATOM 3575 O O . HIS B 1 207 ? 2.547 6.174 18.103 1.00 20.92 206 HIS B O 1
ATOM 3582 N N . GLU B 1 208 ? 3.060 4.371 16.872 1.00 19.78 207 GLU B N 1
ATOM 3583 C CA . GLU B 1 208 ? 3.960 3.831 17.897 1.00 18.64 207 GLU B CA 1
ATOM 3584 C C . GLU B 1 208 ? 5.330 4.509 17.763 1.00 16.75 207 GLU B C 1
ATOM 3585 O O . GLU B 1 208 ? 6.133 4.478 18.696 1.00 16.49 207 GLU B O 1
ATOM 3591 N N . HIS B 1 209 ? 5.601 5.097 16.598 1.00 15.89 208 HIS B N 1
ATOM 3592 C CA . HIS B 1 209 ? 6.882 5.778 16.388 1.00 15.28 208 HIS B CA 1
ATOM 3593 C C . HIS B 1 209 ? 6.698 7.202 16.899 1.00 15.78 208 HIS B C 1
ATOM 3594 O O . HIS B 1 209 ? 5.647 7.799 16.692 1.00 16.13 208 HIS B O 1
ATOM 3601 N N . PRO B 1 210 ? 7.707 7.768 17.575 1.00 14.89 209 PRO B N 1
ATOM 3602 C CA . PRO B 1 210 ? 7.528 9.141 18.057 1.00 14.34 209 PRO B CA 1
ATOM 3603 C C . PRO B 1 210 ? 7.158 10.113 16.930 1.00 14.02 209 PRO B C 1
ATOM 3604 O O . PRO B 1 210 ? 6.419 11.084 17.156 1.00 15.39 209 PRO B O 1
ATOM 3608 N N . MET B 1 211 ? 7.669 9.863 15.727 1.00 14.67 210 MET B N 1
ATOM 3609 C CA . MET B 1 211 ? 7.359 10.747 14.598 1.00 16.41 210 MET B CA 1
ATOM 3610 C C . MET B 1 211 ? 5.906 10.638 14.127 1.00 16.80 210 MET B C 1
ATOM 3611 O O . MET B 1 211 ? 5.496 11.341 13.199 1.00 18.16 210 MET B O 1
ATOM 3616 N N . GLN B 1 212 ? 5.150 9.739 14.751 1.00 17.56 211 GLN B N 1
ATOM 3617 C CA . GLN B 1 212 ? 3.719 9.549 14.466 1.00 18.55 211 GLN B CA 1
ATOM 3618 C C . GLN B 1 212 ? 3.312 9.089 13.069 1.00 19.25 211 GLN B C 1
ATOM 3619 O O . GLN B 1 212 ? 2.167 9.292 12.643 1.00 20.10 211 GLN B O 1
ATOM 3625 N N . ARG B 1 213 ? 4.242 8.470 12.361 1.00 17.85 212 ARG B N 1
ATOM 3626 C CA . ARG B 1 213 ? 3.987 7.957 11.027 1.00 18.29 212 ARG B CA 1
ATOM 3627 C C . ARG B 1 213 ? 5.093 6.958 10.745 1.00 18.28 212 ARG B C 1
ATOM 3628 O O . ARG B 1 213 ? 6.105 6.937 11.467 1.00 18.63 212 ARG B O 1
ATOM 3636 N N . ILE B 1 214 ? 4.902 6.116 9.733 1.00 17.03 213 ILE B N 1
ATOM 3637 C CA . ILE B 1 214 ? 5.951 5.185 9.359 1.00 16.70 213 ILE B CA 1
ATOM 3638 C C . ILE B 1 214 ? 6.863 5.955 8.400 1.00 16.31 213 ILE B C 1
ATOM 3639 O O . ILE B 1 214 ? 6.500 7.031 7.908 1.00 18.57 213 ILE B O 1
ATOM 3644 N N . GLY B 1 215 ? 8.059 5.435 8.183 1.00 16.01 214 GLY B N 1
ATOM 3645 C CA . GLY B 1 215 ? 9.012 6.098 7.311 1.00 16.34 214 GLY B CA 1
ATOM 3646 C C . GLY B 1 215 ? 8.783 5.884 5.831 1.00 16.85 214 GLY B C 1
ATOM 3647 O O . GLY B 1 215 ? 8.011 5.014 5.441 1.00 17.33 214 GLY B O 1
ATOM 3648 N N . LYS B 1 216 ? 9.459 6.674 5.006 1.00 17.44 215 LYS B N 1
ATOM 3649 C CA . LYS B 1 216 ? 9.339 6.551 3.552 1.00 16.92 215 LYS B CA 1
ATOM 3650 C C . LYS B 1 216 ? 10.634 5.957 3.018 1.00 17.07 215 LYS B C 1
ATOM 3651 O O . LYS B 1 216 ? 11.718 6.220 3.548 1.00 16.91 215 LYS B O 1
ATOM 3657 N N . PRO B 1 217 ? 10.547 5.131 1.971 1.00 16.83 216 PRO B N 1
ATOM 3658 C CA . PRO B 1 217 ? 11.739 4.517 1.387 1.00 16.88 216 PRO B CA 1
ATOM 3659 C C . PRO B 1 217 ? 12.823 5.555 1.080 1.00 16.43 216 PRO B C 1
ATOM 3660 O O . PRO B 1 217 ? 14.002 5.278 1.259 1.00 16.64 216 PRO B O 1
ATOM 3664 N N . GLN B 1 218 ? 12.414 6.733 0.611 1.00 17.28 217 GLN B N 1
ATOM 3665 C CA . GLN B 1 218 ? 13.371 7.789 0.272 1.00 16.97 217 GLN B CA 1
ATOM 3666 C C . GLN B 1 218 ? 14.149 8.284 1.479 1.00 15.82 217 GLN B C 1
ATOM 3667 O O . GLN B 1 218 ? 15.262 8.780 1.328 1.00 14.70 217 GLN B O 1
ATOM 3673 N N . GLU B 1 219 ? 13.558 8.163 2.663 1.00 15.35 218 GLU B N 1
ATOM 3674 C CA . GLU B 1 219 ? 14.230 8.606 3.885 1.00 14.41 218 GLU B CA 1
ATOM 3675 C C . GLU B 1 219 ? 15.360 7.644 4.222 1.00 14.40 218 GLU B C 1
ATOM 3676 O O . GLU B 1 219 ? 16.407 8.047 4.734 1.00 15.12 218 GLU B O 1
ATOM 3682 N N . VAL B 1 220 ? 15.168 6.367 3.925 1.00 14.19 219 VAL B N 1
ATOM 3683 C CA . VAL B 1 220 ? 16.230 5.406 4.151 1.00 13.20 219 VAL B CA 1
ATOM 3684 C C . VAL B 1 220 ? 17.308 5.699 3.100 1.00 13.86 219 VAL B C 1
ATOM 3685 O O . VAL B 1 220 ? 18.503 5.685 3.393 1.00 13.13 219 VAL B O 1
ATOM 3689 N N . ALA B 1 221 ? 16.877 5.998 1.873 1.00 13.91 220 ALA B N 1
ATOM 3690 C CA . ALA B 1 221 ? 17.826 6.266 0.801 1.00 13.84 220 ALA B CA 1
ATOM 3691 C C . ALA B 1 221 ? 18.724 7.467 1.108 1.00 13.05 220 ALA B C 1
ATOM 3692 O O . ALA B 1 221 ? 19.895 7.459 0.745 1.00 13.47 220 ALA B O 1
ATOM 3694 N N . SER B 1 222 ? 18.173 8.481 1.773 1.00 13.59 221 SER B N 1
ATOM 3695 C CA . SER B 1 222 ? 18.946 9.672 2.140 1.00 14.12 221 SER B CA 1
ATOM 3696 C C . SER B 1 222 ? 20.087 9.278 3.059 1.00 14.56 221 SER B C 1
ATOM 3697 O O . SER B 1 222 ? 21.213 9.749 2.915 1.00 13.55 221 SER B O 1
ATOM 3700 N N . ALA B 1 223 ? 19.793 8.401 4.018 1.00 14.00 222 ALA B N 1
ATOM 3701 C CA . ALA B 1 223 ? 20.818 7.944 4.955 1.00 13.12 222 ALA B CA 1
ATOM 3702 C C . ALA B 1 223 ? 21.914 7.142 4.255 1.00 12.45 222 ALA B C 1
ATOM 3703 O O . ALA B 1 223 ? 23.104 7.283 4.548 1.00 11.35 222 ALA B O 1
ATOM 3705 N N . VAL B 1 224 ? 21.508 6.279 3.325 1.00 11.74 223 VAL B N 1
ATOM 3706 C CA . VAL B 1 224 ? 22.458 5.477 2.572 1.00 12.62 223 VAL B CA 1
ATOM 3707 C C . VAL B 1 224 ? 23.380 6.360 1.720 1.00 11.38 223 VAL B C 1
ATOM 3708 O O . VAL B 1 224 ? 24.590 6.162 1.705 1.00 12.54 223 VAL B O 1
ATOM 3712 N N . ALA B 1 225 ? 22.796 7.331 1.025 1.00 12.51 224 ALA B N 1
ATOM 3713 C CA . ALA B 1 225 ? 23.592 8.235 0.195 1.00 12.03 224 ALA B CA 1
ATOM 3714 C C . ALA B 1 225 ? 24.591 9.012 1.059 1.00 12.60 224 ALA B C 1
ATOM 3715 O O . ALA B 1 225 ? 25.753 9.169 0.696 1.00 13.02 224 ALA B O 1
ATOM 3717 N N . PHE B 1 226 ? 24.148 9.476 2.222 1.00 12.36 225 PHE B N 1
ATOM 3718 C CA . PHE B 1 226 ? 25.062 10.188 3.120 1.00 12.27 225 PHE B CA 1
ATOM 3719 C C . PHE B 1 226 ? 26.269 9.314 3.519 1.00 12.44 225 PHE B C 1
ATOM 3720 O O . PHE B 1 226 ? 27.421 9.724 3.395 1.00 12.94 225 PHE B O 1
ATOM 3728 N N . LEU B 1 227 ? 26.008 8.093 3.997 1.00 10.67 226 LEU B N 1
ATOM 3729 C CA . LEU B 1 227 ? 27.050 7.185 4.424 1.00 11.21 226 LEU B CA 1
ATOM 3730 C C . LEU B 1 227 ? 27.981 6.751 3.291 1.00 10.83 226 LEU B C 1
ATOM 3731 O O . LEU B 1 227 ? 29.151 6.465 3.511 1.00 11.91 226 LEU B O 1
ATOM 3736 N N . ALA B 1 228 ? 27.450 6.712 2.072 1.00 11.64 227 ALA B N 1
ATOM 3737 C CA . ALA B 1 228 ? 28.250 6.317 0.918 1.00 12.58 227 ALA B CA 1
ATOM 3738 C C . ALA B 1 228 ? 29.150 7.451 0.448 1.00 13.57 227 ALA B C 1
ATOM 3739 O O . ALA B 1 228 ? 30.160 7.220 -0.228 1.00 16.87 227 ALA B O 1
ATOM 3741 N N . SER B 1 229 ? 28.784 8.669 0.819 1.00 15.12 228 SER B N 1
ATOM 3742 C CA . SER B 1 229 ? 29.512 9.871 0.394 1.00 15.50 228 SER B CA 1
ATOM 3743 C C . SER B 1 229 ? 30.717 10.270 1.222 1.00 16.51 228 SER B C 1
ATOM 3744 O O . SER B 1 229 ? 30.930 9.793 2.331 1.00 15.24 228 SER B O 1
ATOM 3747 N N . ARG B 1 230 ? 31.500 11.189 0.664 1.00 17.23 229 ARG B N 1
ATOM 3748 C CA . ARG B 1 230 ? 32.671 11.705 1.340 1.00 18.40 229 ARG B CA 1
ATOM 3749 C C . ARG B 1 230 ? 32.273 12.533 2.558 1.00 17.86 229 ARG B C 1
ATOM 3750 O O . ARG B 1 230 ? 33.110 12.819 3.408 1.00 20.12 229 ARG B O 1
ATOM 3758 N N . GLU B 1 231 ? 30.999 12.903 2.652 1.00 17.88 230 GLU B N 1
ATOM 3759 C CA . GLU B 1 231 ? 30.502 13.672 3.795 1.00 18.71 230 GLU B CA 1
ATOM 3760 C C . GLU B 1 231 ? 30.599 12.801 5.053 1.00 18.08 230 GLU B C 1
ATOM 3761 O O . GLU B 1 231 ? 30.560 13.307 6.180 1.00 19.35 230 GLU B O 1
ATOM 3767 N N . ALA B 1 232 ? 30.704 11.491 4.857 1.00 14.89 231 ALA B N 1
ATOM 3768 C CA . ALA B 1 232 ? 30.806 10.552 5.968 1.00 13.76 231 ALA B CA 1
ATOM 3769 C C . ALA B 1 232 ? 32.208 9.935 6.032 1.00 12.76 231 ALA B C 1
ATOM 3770 O O . ALA B 1 232 ? 32.397 8.810 6.501 1.00 13.16 231 ALA B O 1
ATOM 3772 N N . SER B 1 233 ? 33.207 10.700 5.593 1.00 13.22 232 SER B N 1
ATOM 3773 C CA . SER B 1 233 ? 34.581 10.231 5.551 1.00 13.68 232 SER B CA 1
ATOM 3774 C C . SER B 1 233 ? 35.223 9.703 6.829 1.00 12.12 232 SER B C 1
ATOM 3775 O O . SER B 1 233 ? 36.166 8.923 6.761 1.00 13.08 232 SER B O 1
ATOM 3778 N N . PHE B 1 234 ? 34.737 10.129 7.996 1.00 11.95 233 PHE B N 1
ATOM 3779 C CA . PHE B 1 234 ? 35.302 9.634 9.253 1.00 10.37 233 PHE B CA 1
ATOM 3780 C C . PHE B 1 234 ? 34.250 8.781 9.979 1.00 11.73 233 PHE B C 1
ATOM 3781 O O . PHE B 1 234 ? 34.329 8.593 11.183 1.00 12.97 233 PHE B O 1
ATOM 3789 N N . ILE B 1 235 ? 33.273 8.274 9.231 1.00 10.72 234 ILE B N 1
ATOM 3790 C CA . ILE B 1 235 ? 32.231 7.451 9.840 1.00 10.02 234 ILE B CA 1
ATOM 3791 C C . ILE B 1 235 ? 32.363 6.031 9.311 1.00 10.47 234 ILE B C 1
ATOM 3792 O O . ILE B 1 235 ? 32.223 5.799 8.108 1.00 10.66 234 ILE B O 1
ATOM 3797 N N . THR B 1 236 ? 32.666 5.108 10.210 1.00 8.70 235 THR B N 1
ATOM 3798 C CA . THR B 1 236 ? 32.769 3.701 9.829 1.00 10.42 235 THR B CA 1
ATOM 3799 C C . THR B 1 236 ? 32.449 2.783 11.008 1.00 11.07 235 THR B C 1
ATOM 3800 O O . THR B 1 236 ? 32.699 3.117 12.173 1.00 11.14 235 THR B O 1
ATOM 3804 N N . GLY B 1 237 ? 31.858 1.642 10.669 1.00 10.42 236 GLY B N 1
ATOM 3805 C CA . GLY B 1 237 ? 31.490 0.624 11.633 1.00 10.06 236 GLY B CA 1
ATOM 3806 C C . GLY B 1 237 ? 30.231 0.863 12.435 1.00 9.79 236 GLY B C 1
ATOM 3807 O O . GLY B 1 237 ? 29.942 0.098 13.357 1.00 11.27 236 GLY B O 1
ATOM 3808 N N . THR B 1 238 ? 29.456 1.876 12.069 1.00 9.69 237 THR B N 1
ATOM 3809 C CA . THR B 1 238 ? 28.263 2.227 12.844 1.00 10.76 237 THR B CA 1
ATOM 3810 C C . THR B 1 238 ? 26.947 1.882 12.155 1.00 11.88 237 THR B C 1
ATOM 3811 O O . THR B 1 238 ? 26.942 1.459 10.996 1.00 11.25 237 THR B O 1
ATOM 3815 N N . CYS B 1 239 ? 25.837 1.983 12.894 1.00 11.61 238 CYS B N 1
ATOM 3816 C CA . CYS B 1 239 ? 24.533 1.828 12.253 1.00 11.47 238 CYS B CA 1
ATOM 3817 C C . CYS B 1 239 ? 23.824 3.143 12.469 1.00 11.64 238 CYS B C 1
ATOM 3818 O O . CYS B 1 239 ? 23.702 3.610 13.604 1.00 11.92 238 CYS B O 1
ATOM 3821 N N . LEU B 1 240 ? 23.368 3.740 11.382 1.00 9.69 239 LEU B N 1
ATOM 3822 C CA . LEU B 1 240 ? 22.594 4.964 11.465 1.00 10.31 239 LEU B CA 1
ATOM 3823 C C . LEU B 1 240 ? 21.122 4.560 11.550 1.00 12.45 239 LEU B C 1
ATOM 3824 O O . LEU B 1 240 ? 20.567 3.968 10.615 1.00 11.20 239 LEU B O 1
ATOM 3829 N N . TYR B 1 241 ? 20.494 4.859 12.683 1.00 10.31 240 TYR B N 1
ATOM 3830 C CA . TYR B 1 241 ? 19.094 4.515 12.887 1.00 10.25 240 TYR B CA 1
ATOM 3831 C C . TYR B 1 241 ? 18.162 5.503 12.216 1.00 11.78 240 TYR B C 1
ATOM 3832 O O . TYR B 1 241 ? 18.236 6.699 12.474 1.00 11.05 240 TYR B O 1
ATOM 3841 N N . VAL B 1 242 ? 17.302 4.998 11.334 1.00 10.96 241 VAL B N 1
ATOM 3842 C CA . VAL B 1 242 ? 16.320 5.818 10.625 1.00 10.98 241 VAL B CA 1
ATOM 3843 C C . VAL B 1 242 ? 15.011 5.198 11.124 1.00 11.33 241 VAL B C 1
ATOM 3844 O O . VAL B 1 242 ? 14.353 4.407 10.425 1.00 11.05 241 VAL B O 1
ATOM 3848 N N . ASP B 1 243 ? 14.657 5.553 12.355 1.00 10.29 242 ASP B N 1
ATOM 3849 C CA . ASP B 1 243 ? 13.520 4.934 13.014 1.00 10.88 242 ASP B CA 1
ATOM 3850 C C . ASP B 1 243 ? 12.456 5.838 13.591 1.00 11.30 242 ASP B C 1
ATOM 3851 O O . ASP B 1 243 ? 11.587 5.373 14.335 1.00 11.21 242 ASP B O 1
ATOM 3856 N N . GLY B 1 244 ? 12.499 7.122 13.242 1.00 10.58 243 GLY B N 1
ATOM 3857 C CA . GLY B 1 244 ? 11.499 8.034 13.765 1.00 11.40 243 GLY B CA 1
ATOM 3858 C C . GLY B 1 244 ? 11.437 8.071 15.285 1.00 11.50 243 GLY B C 1
ATOM 3859 O O . GLY B 1 244 ? 10.414 8.474 15.853 1.00 11.44 243 GLY B O 1
ATOM 3860 N N . GLY B 1 245 ? 12.533 7.650 15.924 1.00 9.81 244 GLY B N 1
ATOM 3861 C CA . GLY B 1 245 ? 12.645 7.627 17.371 1.00 10.81 244 GLY B CA 1
ATOM 3862 C C . GLY B 1 245 ? 12.176 6.345 18.035 1.00 10.61 244 GLY B C 1
ATOM 3863 O O . GLY B 1 245 ? 12.186 6.247 19.257 1.00 10.93 244 GLY B O 1
ATOM 3864 N N . LEU B 1 246 ? 11.802 5.344 17.244 1.00 12.02 245 LEU B N 1
ATOM 3865 C CA . LEU B 1 246 ? 11.269 4.118 17.835 1.00 11.52 245 LEU B CA 1
ATOM 3866 C C . LEU B 1 246 ? 12.150 3.442 18.869 1.00 10.10 245 LEU B C 1
ATOM 3867 O O . LEU B 1 246 ? 11.661 3.033 19.919 1.00 10.93 245 LEU B O 1
ATOM 3872 N N . SER B 1 247 ? 13.450 3.348 18.597 1.00 10.24 246 SER B N 1
ATOM 3873 C CA . SER B 1 247 ? 14.344 2.649 19.517 1.00 10.46 246 SER B CA 1
ATOM 3874 C C . SER B 1 247 ? 14.656 3.352 20.831 1.00 12.15 246 SER B C 1
ATOM 3875 O O . SER B 1 247 ? 15.287 2.753 21.716 1.00 13.88 246 SER B O 1
ATOM 3878 N N . ILE B 1 248 ? 14.249 4.608 20.979 1.00 11.33 247 ILE B N 1
ATOM 3879 C CA . ILE B 1 248 ? 14.518 5.251 22.254 1.00 12.29 247 ILE B CA 1
ATOM 3880 C C . ILE B 1 248 ? 13.252 5.433 23.069 1.00 11.92 247 ILE B C 1
ATOM 3881 O O . ILE B 1 248 ? 13.292 6.017 24.144 1.00 13.53 247 ILE B O 1
ATOM 3886 N N . ARG B 1 249 ? 12.134 4.897 22.571 1.00 12.01 248 ARG B N 1
ATOM 3887 C CA . ARG B 1 249 ? 10.864 5.048 23.263 1.00 13.83 248 ARG B CA 1
ATOM 3888 C C . ARG B 1 249 ? 10.419 3.865 24.130 1.00 14.36 248 ARG B C 1
ATOM 3889 O O . ARG B 1 249 ? 10.264 2.749 23.634 1.00 14.72 248 ARG B O 1
ATOM 3897 N N . ALA B 1 250 ? 10.209 4.121 25.420 1.00 13.88 249 ALA B N 1
ATOM 3898 C CA . ALA B 1 250 ? 9.681 3.084 26.307 1.00 14.71 249 ALA B CA 1
ATOM 3899 C C . ALA B 1 250 ? 8.151 3.216 26.170 1.00 17.35 249 ALA B C 1
ATOM 3900 O O . ALA B 1 250 ? 7.611 4.317 26.233 1.00 19.08 249 ALA B O 1
ATOM 3902 N N . PRO B 1 251 ? 7.441 2.097 26.011 1.00 18.23 250 PRO B N 1
ATOM 3903 C CA . PRO B 1 251 ? 5.976 2.129 25.872 1.00 19.76 250 PRO B CA 1
ATOM 3904 C C . PRO B 1 251 ? 5.249 2.280 27.200 1.00 19.91 250 PRO B C 1
ATOM 3905 O O . PRO B 1 251 ? 4.233 1.622 27.441 1.00 20.85 250 PRO B O 1
ATOM 3909 N N . ILE B 1 252 ? 5.772 3.155 28.052 1.00 18.44 251 ILE B N 1
ATOM 3910 C CA . ILE B 1 252 ? 5.208 3.390 29.375 1.00 17.84 251 ILE B CA 1
ATOM 3911 C C . ILE B 1 252 ? 4.689 4.821 29.469 1.00 17.24 251 ILE B C 1
ATOM 3912 O O . ILE B 1 252 ? 5.453 5.773 29.331 1.00 17.52 251 ILE B O 1
ATOM 3917 N N . SER B 1 253 ? 3.388 4.966 29.702 1.00 17.97 252 SER B N 1
ATOM 3918 C CA . SER B 1 253 ? 2.773 6.283 29.811 1.00 18.09 252 SER B CA 1
ATOM 3919 C C . SER B 1 253 ? 3.241 7.065 31.034 1.00 20.17 252 SER B C 1
ATOM 3920 O O . SER B 1 253 ? 3.705 6.488 32.017 1.00 19.97 252 SER B O 1
ATOM 3923 N N . THR B 1 254 ? 3.127 8.391 30.944 1.00 20.17 253 THR B N 1
ATOM 3924 C CA . THR B 1 254 ? 3.486 9.293 32.036 1.00 21.56 253 THR B CA 1
ATOM 3925 C C . THR B 1 254 ? 2.402 10.373 32.059 1.00 24.36 253 THR B C 1
ATOM 3926 O O . THR B 1 254 ? 1.650 10.518 31.095 1.00 23.71 253 THR B O 1
ATOM 3930 N N . PRO B 1 255 ? 2.304 11.133 33.160 1.00 26.96 254 PRO B N 1
ATOM 3931 C CA . PRO B 1 255 ? 1.297 12.192 33.278 1.00 30.09 254 PRO B CA 1
ATOM 3932 C C . PRO B 1 255 ? 1.467 13.274 32.216 1.00 33.01 254 PRO B C 1
ATOM 3933 O O . PRO B 1 255 ? 2.590 13.673 31.896 1.00 33.51 254 PRO B O 1
ATOM 3937 N N . GLU B 1 256 ? 0.347 13.741 31.672 1.00 36.32 255 GLU B N 1
ATOM 3938 C CA . GLU B 1 256 ? 0.356 14.783 30.649 1.00 40.31 255 GLU B CA 1
ATOM 3939 C C . GLU B 1 256 ? -0.523 15.948 31.099 1.00 41.05 255 GLU B C 1
ATOM 3940 O O . GLU B 1 256 ? -1.307 15.752 32.054 1.00 42.01 255 GLU B O 1
#

InterPro domains:
  IPR002347 Short-chain dehydrogenase/reductase SDR [PF13561] (14-246)
  IPR002347 Short-chain dehydrogenase/reductase SDR [PR00080] (72-83)
  IPR002347 Short-chain dehydrogenase/reductase SDR [PR00080] (125-133)
  IPR002347 Short-chain dehydrogenase/reductase SDR [PR00080] (145-164)
  IPR002347 Short-chain dehydrogenase/reductase SDR [PR00081] (9-26)
  IPR002347 Short-chain dehydrogenase/reductase SDR [PR00081] (72-83)
  IPR002347 Short-chain dehydrogenase/reductase SDR [PR00081] (119-135)
  IPR002347 Short-chain dehydrogenase/reductase SDR [PR00081] (145-164)
  IPR002347 Short-chain dehydrogenase/reductase SDR [PR00081] (165-182)
  IPR002347 Short-chain dehydrogenase/reductase SDR [PR00081] (209-229)
  IPR020904 Short-chain dehydrogenase/reductase, conserved site [PS00061] (132-160)
  IPR036291 NAD(P)-binding domain superfamily [SSF51735] (7-247)
  IPR051122 SDR DHRS6-like [PTHR43477] (4-247)

Solvent-accessible surface area: 21995 Å² total; per-residue (Å²): 100,37,78,32,1,140,94,58,2,0,0,0,2,19,0,17,103,17,29,1,60,12,0,0,77,54,0,24,116,21,36,12,97,6,0,0,0,9,98,97,107,15,44,174,35,175,15,53,44,34,90,1,55,12,47,60,19,104,56,0,92,60,7,0,42,98,0,34,183,97,57,51,32,0,9,3,0,0,1,21,15,35,43,39,41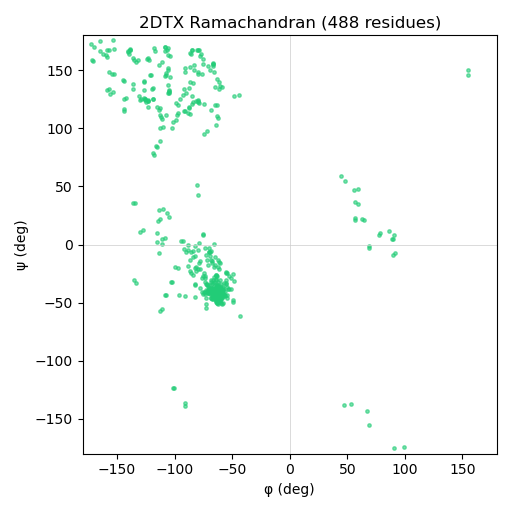,92,13,57,2,61,82,17,68,68,49,47,0,78,118,0,0,43,15,1,0,10,1,2,0,13,0,0,22,28,0,0,50,42,0,62,167,17,181,87,2,0,0,0,0,7,3,4,8,22,15,44,70,33,66,101,49,1,3,1,29,0,0,0,11,9,0,0,25,0,0,1,44,1,2,5,71,7,22,44,120,98,0,24,0,0,0,0,0,10,16,29,5,48,13,69,84,22,93,108,18,0,70,112,110,23,29,83,55,108,138,122,20,103,153,38,14,36,84,54,2,107,76,5,60,116,96,105,18,13,110,21,90,62,0,1,47,10,0,0,61,2,5,0,152,120,0,80,205,55,60,21,61,27,65,78,32,14,30,22,31,34,144,99,76,101,134,110,109,135,217,102,33,109,40,0,145,88,34,3,0,0,0,2,20,0,16,102,17,28,0,72,12,0,0,54,58,0,37,108,18,16,12,89,8,2,0,0,11,100,119,112,13,46,154,20,114,13,74,55,33,113,1,46,13,42,51,34,116,73,0,104,60,7,0,29,92,0,43,173,98,58,54,33,0,11,1,0,0,0,21,15,25,44,51,35,95,14,61,2,55,87,17,66,45,42,53,0,81,121,0,0,43,13,0,0,2,2,3,1,17,0,0,26,26,0,0,52,59,0,73,187,20,188,26,1,1,0,0,0,6,3,5,8,22,13,46,70,33,65,102,45,2,2,2,33,0,0,0,12,9,0,0,26,0,0,1,44,0,2,4,72,8,26,44,131,68,0,16,0,1,0,0,0,10,14,29,5,52,10,56,86,29,96,115,21,0,71,116,110,24,34,82,58,90,129,132,18,99,161,32,10,48,78,52,2,106,70,6,58,116,99,90,21,14,100,20,105,59,0,2,50,9,0,0,64,2,1,0,88,117,0,56,205,54,61,21,62,25,66,74,32,14,30,22,33,37,141,98,71,106,133,109,112,138,216

B-factor: mean 21.28, std 10.16, range [7.99, 62.24]

Sequence (510 aa):
GFSDLRDKVVIVTGASMGIGRAIAERFVDEGSKVIDLSIHDPGEAKYDHIECDVTNPDQVKASIDHIFKEYGSISVLVNNAGIESYGKIESMSMGEWRRIIDVNLFGYYYASKFAIPYMIRSRDPSSIVNISSVQASSIITKNASAYVTSKHAVIGLTKSIALDYAPLLRCNAVCPATIDTPLVRKAAELEVGSDPMRIEKKISEWGHEHPMQRIGKPQEVASAVAFLASREASFITGTCLYVDGGLSIRAPISTPEGFSDLRDKVVIVTGASMGIGRAIAERFVDEGSKVIDLSIHDPGEAKYDHIECDVTNPDQVKASIDHIFKEYGSISVLVNNAGIESYGKIESMSMGEWRRRIIDVNLFGYYYASKFAIPYMIRSRDPSSIVNISSVQASSIITKNASAYVTSKHAVIGLTKSSIALDYAPLLRCNAVCPATIDTPLVRKAAELEVGSDPMRIEKKISEWGHEHPMQRIGKPQEVASAVAFLASREASFITGTCLYVDGGLSIRAPISTPE

Secondary structure (DSSP, 8-state):
--GGGTT-EEEEES-SSHHHHHHHHHHHHTT-EEEEEESS---S-SSEEEE--TT-HHHHHHHHHHHHHHHS---EEEE-------B-TTTS-HHHHHHHHIIIIIHHHHHHHHHHHHHTTSSS-EEEEE--GGGTS--TTBHHHHHHHHHHHHHHHHHHHHHTTTSEEEEEEE-SB-SHHHHHHHHHHH-S-HHHHHHHHHHHHHHSTTSS-B-HHHHHHHHHHHHSGGGTT--S-EEEESTTGGG--------/--GGGTT-EEEEES-SSHHHHHHHHHHHHTT-EEEEEESS---S-SSEEEE--TT-HHHHHHHHHHHHHHHS---EEEE-------B-TTTS-HHHHHHHHIIIIIHHHHHHHHHHHHHTTSSS-EEEEE--GGGTS--TTBHHHHHHHHHHHHHHHHHHHHHTTTSEEEEEEE-SB-SHHHHHHHHHHH-S-HHHHHHHHHHHHHHSTTSS-B-HHHHHHHHHHHHSGGGTT--S-EEEESTTGGG--S-----

Foldseek 3Di:
DFLVLAQAEEEFEPCLWFLNVLLQVVSVVSHYAYEYEDQDDSPDDPHHYDHHDLLDLVRLLVVLVVCCVVSVAHAEYEYDFADFDFADPVPDDPVVLVVRLSGLAVSLVSNCVNRVVRNLVDAAGEYEYEAALLLFPDDPRGVSNSVSSVNSLVVQLVVQVVDPPRYAGEYEHEYFEPTPNNLVVLCVPQNDDPVSSVVSQQVVLCLQCQSHHHYSNLSSVVVVCCRHCVCNVPHSYYHYHYSRNNVDDPDDDDD/DFQVLAQAEEEFEPCLFFLSVLLQVVSVVSNYQYEYEYCDDSPDDPHHYDRADLLDLVRLLVVLVVRCVVSVAHQEYEYEFADFDFADPVPDDPVVLVVRLSGLAVSLVSNCVNRVVRNLVDAAGEYEYEAALLLFPDDPRTVSNSVSSVNSLVVQLVVQVVDPPRYAGEYEHEYFEPTVNLLVVLCVPVNDPPVSSVVVQQVVQCLQLQSHHHYSNLSSVVVVCRRHCVCNVPHSYYHYPYSRNNVDDPDDDDD